Protein AF-A0A5B9PB50-F1 (afdb_monomer_lite)

Structure (mmCIF, N/CA/C/O backbone):
data_AF-A0A5B9PB50-F1
#
_entry.id   AF-A0A5B9PB50-F1
#
loop_
_atom_site.group_PDB
_atom_site.id
_atom_site.type_symbol
_atom_site.label_atom_id
_atom_site.label_alt_id
_atom_site.label_comp_id
_atom_site.label_asym_id
_atom_site.label_entity_id
_atom_site.label_seq_id
_atom_site.pdbx_PDB_ins_code
_atom_site.Cartn_x
_atom_site.Cartn_y
_atom_site.Cartn_z
_atom_site.occupancy
_atom_site.B_iso_or_equiv
_atom_site.auth_seq_id
_atom_site.auth_comp_id
_atom_site.auth_asym_id
_atom_site.auth_atom_id
_atom_site.pdbx_PDB_model_num
ATOM 1 N N . MET A 1 1 ? 15.066 -76.679 12.490 1.00 44.69 1 MET A N 1
ATOM 2 C CA . MET A 1 1 ? 15.974 -75.557 12.162 1.00 44.69 1 MET A CA 1
ATOM 3 C C . MET A 1 1 ? 16.278 -75.560 10.673 1.00 44.69 1 MET A C 1
ATOM 5 O O . MET A 1 1 ? 17.086 -76.361 10.230 1.00 44.69 1 MET A O 1
ATOM 9 N N . ARG A 1 2 ? 15.609 -74.691 9.913 1.00 31.78 2 ARG A N 1
ATOM 10 C CA . ARG A 1 2 ? 16.008 -74.213 8.581 1.00 31.78 2 ARG A CA 1
ATOM 11 C C . ARG A 1 2 ? 15.354 -72.839 8.427 1.00 31.78 2 ARG A C 1
ATOM 13 O O . ARG A 1 2 ? 14.133 -72.756 8.386 1.00 31.78 2 ARG A O 1
ATOM 20 N N . PHE A 1 3 ? 16.165 -71.786 8.472 1.00 32.25 3 PHE A N 1
ATOM 21 C CA . PHE A 1 3 ? 15.738 -70.413 8.211 1.00 32.25 3 PHE A CA 1
ATOM 22 C C . PHE A 1 3 ? 15.567 -70.242 6.698 1.00 32.25 3 PHE A C 1
ATOM 24 O O . PHE A 1 3 ? 16.488 -70.549 5.944 1.00 32.25 3 PHE A O 1
ATOM 31 N N . VAL A 1 4 ? 14.399 -69.767 6.265 1.00 35.16 4 VAL A N 1
ATOM 32 C CA . VAL A 1 4 ? 14.165 -69.290 4.897 1.00 35.16 4 VAL A CA 1
ATOM 33 C C . VAL A 1 4 ? 14.145 -67.767 4.965 1.00 35.16 4 VAL A C 1
ATOM 35 O O . VAL A 1 4 ? 13.286 -67.179 5.615 1.00 35.16 4 VAL A O 1
ATOM 38 N N . LEU A 1 5 ? 15.149 -67.153 4.344 1.00 30.14 5 LEU A N 1
ATOM 39 C CA . LEU A 1 5 ? 15.312 -65.712 4.205 1.00 30.14 5 LEU A CA 1
ATOM 40 C C . LEU A 1 5 ? 14.451 -65.252 3.017 1.00 30.14 5 LEU A C 1
ATOM 42 O O . LEU A 1 5 ? 14.721 -65.638 1.881 1.00 30.14 5 LEU A O 1
ATOM 46 N N . VAL A 1 6 ? 13.406 -64.462 3.268 1.00 35.28 6 VAL A N 1
ATOM 47 C CA . VAL A 1 6 ? 12.610 -63.817 2.212 1.00 35.28 6 VAL A CA 1
ATOM 48 C C . VAL A 1 6 ? 13.210 -62.437 1.957 1.00 35.28 6 VAL A C 1
ATOM 50 O O . VAL A 1 6 ? 13.094 -61.542 2.789 1.00 35.28 6 VAL A O 1
ATOM 53 N N . ILE A 1 7 ? 13.882 -62.279 0.817 1.00 36.09 7 ILE A N 1
ATOM 54 C CA . ILE A 1 7 ? 14.361 -60.987 0.313 1.00 36.09 7 ILE A CA 1
ATOM 55 C C . ILE A 1 7 ? 13.221 -60.375 -0.509 1.00 36.09 7 ILE A C 1
ATOM 57 O O . ILE A 1 7 ? 12.896 -60.867 -1.588 1.00 36.09 7 ILE A O 1
ATOM 61 N N . GLY A 1 8 ? 12.589 -59.326 0.018 1.00 33.62 8 GLY A N 1
ATOM 62 C CA . GLY A 1 8 ? 11.606 -58.523 -0.708 1.00 33.62 8 GLY A CA 1
ATOM 63 C C . GLY A 1 8 ? 12.302 -57.535 -1.643 1.00 33.62 8 GLY A C 1
ATOM 64 O O . GLY A 1 8 ? 13.003 -56.637 -1.187 1.00 33.62 8 GLY A O 1
ATOM 65 N N . PHE A 1 9 ? 12.106 -57.705 -2.950 1.00 32.97 9 PHE A N 1
ATOM 66 C CA . PHE A 1 9 ? 12.516 -56.752 -3.981 1.00 32.97 9 PHE A CA 1
ATOM 67 C C . PHE A 1 9 ? 11.505 -55.594 -4.007 1.00 32.97 9 PHE A C 1
ATOM 69 O O . PHE A 1 9 ? 10.366 -55.769 -4.437 1.00 32.97 9 PHE A O 1
ATOM 76 N N . PHE A 1 10 ? 11.898 -54.415 -3.519 1.00 32.69 10 PHE A N 1
ATOM 77 C CA . PHE A 1 10 ? 11.108 -53.188 -3.645 1.00 32.69 10 PHE A CA 1
ATOM 78 C C . PHE A 1 10 ? 11.452 -52.531 -4.991 1.00 32.69 10 PHE A C 1
ATOM 80 O O . PHE A 1 10 ? 12.472 -51.857 -5.126 1.00 32.69 10 PHE A O 1
ATOM 87 N N . CYS A 1 11 ? 10.629 -52.762 -6.017 1.00 29.56 11 CYS A N 1
ATOM 88 C CA . CYS A 1 11 ? 10.690 -52.004 -7.268 1.00 29.56 11 CYS A CA 1
ATOM 89 C C . CYS A 1 11 ? 10.128 -50.597 -7.029 1.00 29.56 11 CYS A C 1
ATOM 91 O O . CYS A 1 11 ? 8.916 -50.395 -7.041 1.00 29.56 11 CYS A O 1
ATOM 93 N N . VAL A 1 12 ? 11.013 -49.623 -6.818 1.00 34.09 12 VAL A N 1
ATOM 94 C CA . VAL A 1 12 ? 10.662 -48.200 -6.870 1.00 34.09 12 VAL A CA 1
ATOM 95 C C . VAL A 1 12 ? 10.509 -47.812 -8.342 1.00 34.09 12 VAL A C 1
ATOM 97 O O . VAL A 1 12 ? 11.494 -47.652 -9.060 1.00 34.09 12 VAL A O 1
ATOM 100 N N . LEU A 1 13 ? 9.264 -47.696 -8.803 1.00 33.25 13 LEU A N 1
ATOM 101 C CA . LEU A 1 13 ? 8.933 -47.030 -10.061 1.00 33.25 13 LEU A CA 1
ATOM 102 C C . LEU A 1 13 ? 9.158 -45.523 -9.871 1.00 33.25 13 LEU A C 1
ATOM 104 O O . LEU A 1 13 ? 8.323 -44.827 -9.299 1.00 33.25 13 LEU A O 1
ATOM 108 N N . LEU A 1 14 ? 10.313 -45.030 -10.318 1.00 33.44 14 LEU A N 1
ATOM 109 C CA . LEU A 1 14 ? 10.573 -43.603 -10.492 1.00 33.44 14 LEU A CA 1
ATOM 110 C C . LEU A 1 14 ? 9.826 -43.124 -11.742 1.00 33.44 14 LEU A C 1
ATOM 112 O O . LEU A 1 14 ? 10.321 -43.242 -12.861 1.00 33.44 14 LEU A O 1
ATOM 116 N N . SER A 1 15 ? 8.623 -42.591 -11.551 1.00 30.89 15 SER A N 1
ATOM 117 C CA . SER A 1 15 ? 7.961 -41.758 -12.555 1.00 30.89 15 SER A CA 1
ATOM 118 C C . SER A 1 15 ? 8.727 -40.433 -12.653 1.00 30.89 15 SER A C 1
ATOM 120 O O . SER A 1 15 ? 8.884 -39.773 -11.622 1.00 30.89 15 SER A O 1
ATOM 122 N N . PRO A 1 16 ? 9.206 -39.992 -13.830 1.00 32.84 16 PRO A N 1
ATOM 123 C CA . PRO A 1 16 ? 9.723 -38.640 -13.953 1.00 32.84 16 PRO A CA 1
ATOM 124 C C . PRO A 1 16 ? 8.548 -37.679 -13.749 1.00 32.84 16 PRO A C 1
ATOM 126 O O . PRO A 1 16 ? 7.606 -37.660 -14.543 1.00 32.84 16 PRO A O 1
ATOM 129 N N . LEU A 1 17 ? 8.582 -36.895 -12.666 1.00 33.78 17 LEU A N 1
ATOM 130 C CA . LEU A 1 17 ? 7.760 -35.695 -12.558 1.00 33.78 17 LEU A CA 1
ATOM 131 C C . LEU A 1 17 ? 8.190 -34.769 -13.700 1.00 33.78 17 LEU A C 1
ATOM 133 O O . LEU A 1 17 ? 9.186 -34.054 -13.599 1.00 33.78 17 LEU A O 1
ATOM 137 N N . CYS A 1 18 ? 7.443 -34.795 -14.799 1.00 30.02 18 CYS A N 1
ATOM 138 C CA . CYS A 1 18 ? 7.477 -33.724 -15.773 1.00 30.02 18 CYS A CA 1
ATOM 139 C C . CYS A 1 18 ? 6.890 -32.502 -15.059 1.00 30.02 18 CYS A C 1
ATOM 141 O O . CYS A 1 18 ? 5.673 -32.393 -14.908 1.00 30.02 18 CYS A O 1
ATOM 143 N N . LYS A 1 19 ? 7.749 -31.622 -14.530 1.00 28.30 19 LYS A N 1
ATOM 144 C CA . LYS A 1 19 ? 7.319 -30.279 -14.135 1.00 28.30 19 LYS A CA 1
ATOM 145 C C . LYS A 1 19 ? 6.726 -29.650 -15.393 1.00 28.30 19 LYS A C 1
ATOM 147 O O . LYS A 1 19 ? 7.452 -29.430 -16.358 1.00 28.30 19 LYS A O 1
ATOM 152 N N . ALA A 1 20 ? 5.417 -29.418 -15.403 1.00 31.31 20 ALA A N 1
ATOM 153 C CA . ALA A 1 20 ? 4.824 -28.511 -16.370 1.00 31.31 20 ALA A CA 1
ATOM 154 C C . ALA A 1 20 ? 5.522 -27.162 -16.164 1.00 31.31 20 ALA A C 1
ATOM 156 O O . ALA A 1 20 ? 5.432 -26.575 -15.086 1.00 31.31 20 ALA A O 1
ATOM 157 N N . GLN A 1 21 ? 6.317 -26.746 -17.145 1.00 34.69 21 GLN A N 1
ATOM 158 C CA . GLN A 1 21 ? 6.979 -25.452 -17.132 1.00 34.69 21 GLN A CA 1
ATOM 159 C C . GLN A 1 21 ? 5.858 -24.413 -17.207 1.00 34.69 21 GLN A C 1
ATOM 161 O O . GLN A 1 21 ? 5.091 -24.397 -18.169 1.00 34.69 21 GLN A O 1
ATOM 166 N N . SER A 1 22 ? 5.683 -23.636 -16.139 1.00 41.25 22 SER A N 1
ATOM 167 C CA . SER A 1 22 ? 4.735 -22.526 -16.118 1.00 41.25 22 SER A CA 1
ATOM 168 C C . SER A 1 22 ? 5.063 -21.593 -17.279 1.00 41.25 22 SER A C 1
ATOM 170 O O . SER A 1 22 ? 6.224 -21.223 -17.453 1.00 41.25 22 SER A O 1
ATOM 172 N N . THR A 1 23 ? 4.065 -21.236 -18.083 1.00 51.22 23 THR A N 1
ATOM 173 C CA . THR A 1 23 ? 4.230 -20.237 -19.143 1.00 51.22 23 THR A CA 1
ATOM 174 C C . THR A 1 23 ? 4.738 -18.931 -18.517 1.00 51.22 23 THR A C 1
ATOM 176 O O . THR A 1 23 ? 4.162 -18.518 -17.507 1.00 51.22 23 THR A O 1
ATOM 179 N N . PRO A 1 24 ? 5.793 -18.293 -19.059 1.00 62.22 24 PRO A N 1
ATOM 180 C CA . PRO A 1 24 ? 6.250 -16.997 -18.565 1.00 62.22 24 PRO A CA 1
ATOM 181 C C . PRO A 1 24 ? 5.101 -15.979 -18.565 1.00 62.22 24 PRO A C 1
ATOM 183 O O . PRO A 1 24 ? 4.341 -15.904 -19.534 1.00 62.22 24 PRO A O 1
ATOM 186 N N . GLY A 1 25 ? 4.952 -15.219 -17.477 1.00 78.44 25 GLY A N 1
ATOM 187 C CA . GLY A 1 25 ? 4.064 -14.053 -17.454 1.00 78.44 25 GLY A CA 1
ATOM 188 C C . GLY A 1 25 ? 4.619 -12.975 -18.383 1.00 78.44 25 GLY A C 1
ATOM 189 O O . GLY A 1 25 ? 5.824 -12.744 -18.369 1.00 78.44 25 GLY A O 1
ATOM 190 N N . VAL A 1 26 ? 3.773 -12.360 -19.212 1.00 90.38 26 VAL A N 1
ATOM 191 C CA . VAL A 1 26 ? 4.214 -11.422 -20.257 1.00 90.38 26 VAL A CA 1
ATOM 192 C C . VAL A 1 26 ? 4.429 -10.009 -19.721 1.00 90.38 26 VAL A C 1
ATOM 194 O O . VAL A 1 26 ? 3.658 -9.513 -18.904 1.00 90.38 26 VAL A O 1
ATOM 197 N N . VAL A 1 27 ? 5.468 -9.349 -20.226 1.00 91.50 27 VAL A N 1
ATOM 198 C CA . VAL A 1 27 ? 5.869 -7.979 -19.893 1.00 91.50 27 VAL A CA 1
ATOM 199 C C . VAL A 1 27 ? 5.743 -7.140 -21.164 1.00 91.50 27 VAL A C 1
ATOM 201 O O . VAL A 1 27 ? 6.717 -6.894 -21.876 1.00 91.50 27 VAL A O 1
ATOM 204 N N . GLU A 1 28 ? 4.508 -6.748 -21.493 1.00 92.56 28 GLU A N 1
ATOM 205 C CA . GLU A 1 28 ? 4.185 -6.129 -22.790 1.00 92.56 28 GLU A CA 1
ATOM 206 C C . GLU A 1 28 ? 4.896 -4.791 -23.024 1.00 92.56 28 GLU A C 1
ATOM 208 O O . GLU A 1 28 ? 5.336 -4.523 -24.141 1.00 92.56 28 GLU A O 1
ATOM 213 N N . ARG A 1 29 ? 5.048 -3.979 -21.968 1.00 94.19 29 ARG A N 1
ATOM 214 C CA . ARG A 1 29 ? 5.724 -2.670 -22.023 1.00 94.19 29 ARG A CA 1
ATOM 215 C C . ARG A 1 29 ? 7.239 -2.741 -21.826 1.00 94.19 29 ARG A C 1
ATOM 217 O O . ARG A 1 29 ? 7.914 -1.718 -21.907 1.00 94.19 29 ARG A O 1
ATOM 224 N N . GLY A 1 30 ? 7.784 -3.919 -21.531 1.00 96.00 30 GLY A N 1
ATOM 225 C CA . GLY A 1 30 ? 9.212 -4.094 -21.281 1.00 96.00 30 GLY A CA 1
ATOM 226 C C . GLY A 1 30 ? 10.009 -4.172 -22.579 1.00 96.00 30 GLY A C 1
ATOM 227 O O . GLY A 1 30 ? 9.668 -4.943 -23.479 1.00 96.00 30 GLY A O 1
ATOM 228 N N . HIS A 1 31 ? 11.104 -3.415 -22.653 1.00 98.06 31 HIS A N 1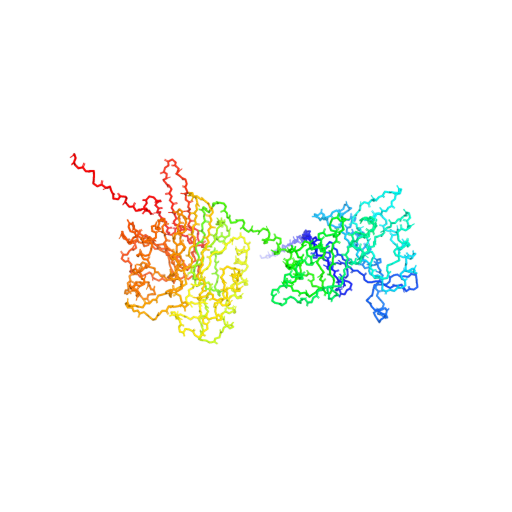
ATOM 229 C CA . HIS A 1 31 ? 12.084 -3.498 -23.729 1.00 98.06 31 HIS A CA 1
ATOM 230 C C . HIS A 1 31 ? 13.451 -3.930 -23.186 1.00 98.06 31 HIS A C 1
ATOM 232 O O . HIS A 1 31 ? 14.098 -3.170 -22.462 1.00 98.06 31 HIS A O 1
ATOM 238 N N . ALA A 1 32 ? 13.871 -5.145 -23.548 1.00 97.50 32 ALA A N 1
ATOM 239 C CA . ALA A 1 32 ? 15.156 -5.728 -23.182 1.00 97.50 32 ALA A CA 1
ATOM 240 C C . ALA A 1 32 ? 16.257 -5.098 -24.042 1.00 97.50 32 ALA A C 1
ATOM 242 O O . ALA A 1 32 ? 16.423 -5.438 -25.217 1.00 97.50 32 ALA A O 1
ATOM 243 N N . HIS A 1 33 ? 16.950 -4.124 -23.464 1.00 94.88 33 HIS A N 1
ATOM 244 C CA . HIS A 1 33 ? 18.023 -3.379 -24.104 1.00 94.88 33 HIS A CA 1
ATOM 245 C C . HIS A 1 33 ? 19.338 -4.144 -23.986 1.00 94.88 33 HIS A C 1
ATOM 247 O O . HIS A 1 33 ? 19.587 -4.794 -22.976 1.00 94.88 33 HIS A O 1
ATOM 253 N N . ASN A 1 34 ? 20.170 -4.071 -25.029 1.00 91.38 34 ASN A N 1
ATOM 254 C CA . ASN A 1 34 ? 21.427 -4.816 -25.110 1.00 91.38 34 ASN A CA 1
ATOM 255 C C . ASN A 1 34 ? 21.296 -6.298 -24.715 1.00 91.38 34 ASN A C 1
ATOM 257 O O . ASN A 1 34 ? 22.183 -6.834 -24.050 1.00 91.38 34 ASN A O 1
ATOM 261 N N . ASP A 1 35 ? 20.208 -6.966 -25.107 1.00 94.50 35 ASP A N 1
ATOM 262 C CA . ASP A 1 35 ? 19.869 -8.300 -24.591 1.00 94.50 35 ASP A CA 1
ATOM 263 C C . ASP A 1 35 ? 20.992 -9.332 -24.814 1.00 94.50 35 ASP A C 1
ATOM 265 O O . ASP A 1 35 ? 21.211 -10.234 -24.009 1.00 94.50 35 ASP A O 1
ATOM 269 N N . TYR A 1 36 ? 21.792 -9.139 -25.862 1.00 90.31 36 TYR A N 1
ATOM 270 C CA . TYR A 1 36 ? 22.945 -9.971 -26.204 1.00 90.31 36 TYR A CA 1
ATOM 271 C C . TYR A 1 36 ? 24.082 -9.937 -25.169 1.00 90.31 36 TYR A C 1
ATOM 273 O O . TYR A 1 36 ? 25.028 -10.717 -25.280 1.00 90.31 36 TYR A O 1
ATOM 281 N N . ARG A 1 37 ? 24.017 -9.036 -24.181 1.00 88.56 37 ARG A N 1
ATOM 282 C CA . ARG A 1 37 ? 24.947 -8.969 -23.045 1.00 88.56 37 ARG A CA 1
ATOM 283 C C . ARG A 1 37 ? 24.519 -9.829 -21.858 1.00 88.56 37 ARG A C 1
ATOM 285 O O . ARG A 1 37 ? 25.293 -9.947 -20.909 1.00 88.56 37 ARG A O 1
ATOM 292 N N . HIS A 1 38 ? 23.319 -10.404 -21.887 1.00 89.12 38 HIS A N 1
ATOM 293 C CA . HIS A 1 38 ? 22.882 -11.376 -20.891 1.00 89.12 38 HIS A CA 1
ATOM 294 C C . HIS A 1 38 ? 23.523 -12.752 -21.126 1.00 89.12 38 HIS A C 1
ATOM 296 O O . HIS A 1 38 ? 23.996 -13.057 -22.222 1.00 89.12 38 HIS A O 1
ATOM 302 N N . ASP A 1 39 ? 23.537 -13.592 -20.086 1.00 89.56 39 ASP A N 1
ATOM 303 C CA . ASP A 1 39 ? 24.188 -14.910 -20.114 1.00 89.56 39 ASP A CA 1
ATOM 304 C C . ASP A 1 39 ? 23.582 -15.826 -21.186 1.00 89.56 39 ASP A C 1
ATOM 306 O O . ASP A 1 39 ? 24.284 -16.644 -21.791 1.00 89.56 39 ASP A O 1
ATOM 310 N N . ARG A 1 40 ? 22.270 -15.701 -21.420 1.00 94.38 40 ARG A N 1
ATOM 311 C CA . ARG A 1 40 ? 21.544 -16.430 -22.459 1.00 94.38 40 ARG A CA 1
ATOM 312 C C . ARG A 1 40 ? 20.811 -15.430 -23.364 1.00 94.38 40 ARG A C 1
ATOM 314 O O . ARG A 1 40 ? 19.638 -15.143 -23.102 1.00 94.38 40 ARG A O 1
ATOM 321 N N . PRO A 1 41 ? 21.459 -14.939 -24.443 1.00 94.94 41 PRO A N 1
ATOM 322 C CA . PRO A 1 41 ? 20.815 -14.080 -25.434 1.00 94.94 41 PRO A CA 1
ATOM 323 C C . PRO A 1 41 ? 19.479 -14.667 -25.888 1.00 94.94 41 PRO A C 1
ATOM 325 O O . PRO A 1 41 ? 19.360 -15.890 -26.034 1.00 94.94 41 PRO A O 1
ATOM 328 N N . PHE A 1 42 ? 18.485 -13.800 -26.065 1.00 97.19 42 PHE A N 1
ATOM 329 C CA . PHE A 1 42 ? 17.069 -14.099 -26.277 1.00 97.19 42 PHE A CA 1
ATOM 330 C C . PHE A 1 42 ? 16.364 -14.804 -25.106 1.00 97.19 42 PHE A C 1
ATOM 332 O O . PHE A 1 42 ? 15.268 -14.399 -24.716 1.00 97.19 42 PHE A O 1
ATOM 339 N N . TRP A 1 43 ? 16.951 -15.863 -24.546 1.00 97.31 43 TRP A N 1
ATOM 340 C CA . TRP A 1 43 ? 16.293 -16.707 -23.548 1.00 97.31 43 TRP A CA 1
ATOM 341 C C . TRP A 1 43 ? 16.063 -16.004 -22.218 1.00 97.31 43 TRP A C 1
ATOM 343 O O . TRP A 1 43 ? 15.041 -16.259 -21.588 1.00 97.31 43 TRP A O 1
ATOM 353 N N . ASP A 1 44 ? 16.969 -15.126 -21.789 1.00 96.00 44 ASP A N 1
ATOM 354 C CA . ASP A 1 44 ? 16.768 -14.374 -20.554 1.00 96.00 44 ASP A CA 1
ATOM 355 C C . ASP A 1 44 ? 15.589 -13.401 -20.703 1.00 96.00 44 ASP A C 1
ATOM 357 O O . ASP A 1 44 ? 14.652 -13.481 -19.910 1.00 96.00 44 ASP A O 1
ATOM 361 N N . ALA A 1 45 ? 15.530 -12.579 -21.757 1.00 96.62 45 ALA A N 1
ATOM 362 C CA . ALA A 1 45 ? 14.350 -11.752 -22.032 1.00 96.62 45 ALA A CA 1
ATOM 363 C C . ALA A 1 45 ? 13.063 -12.581 -22.203 1.00 96.62 45 ALA A C 1
ATOM 365 O O . ALA A 1 45 ? 12.015 -12.206 -21.668 1.00 96.62 45 ALA A O 1
ATOM 366 N N . TYR A 1 46 ? 13.141 -13.725 -22.891 1.00 96.56 46 TYR A N 1
ATOM 367 C CA . TYR A 1 46 ? 12.005 -14.624 -23.102 1.00 96.56 46 TYR A CA 1
ATOM 368 C C . TYR A 1 46 ? 11.465 -15.224 -21.795 1.00 96.56 46 TYR A C 1
ATOM 370 O O . TYR A 1 46 ? 10.262 -15.185 -21.539 1.00 96.56 46 TYR A O 1
ATOM 378 N N . ASP A 1 47 ? 12.342 -15.738 -20.932 1.00 94.94 47 ASP A N 1
ATOM 379 C CA . ASP A 1 47 ? 11.963 -16.327 -19.641 1.00 94.94 47 ASP A CA 1
ATOM 380 C C . ASP A 1 47 ? 11.388 -15.268 -18.679 1.00 94.94 47 ASP A C 1
ATOM 382 O O . ASP A 1 47 ? 10.570 -15.585 -17.809 1.00 94.94 47 ASP A O 1
ATOM 386 N N . HIS A 1 48 ? 11.765 -13.997 -18.861 1.00 94.38 48 HIS A N 1
ATOM 387 C CA . HIS A 1 48 ? 11.179 -12.857 -18.155 1.00 94.38 48 HIS A CA 1
ATOM 388 C C . HIS A 1 48 ? 9.904 -12.313 -18.820 1.00 94.38 48 HIS A C 1
ATOM 390 O O . HIS A 1 48 ? 9.248 -11.463 -18.226 1.00 94.38 48 HIS A O 1
ATOM 396 N N . GLY A 1 49 ? 9.523 -12.809 -20.002 1.00 95.62 49 GLY A N 1
ATOM 397 C CA . GLY A 1 49 ? 8.278 -12.465 -20.692 1.00 95.62 49 GLY A CA 1
ATOM 398 C C . GLY A 1 49 ? 8.315 -11.184 -21.527 1.00 95.62 49 GLY A C 1
ATOM 399 O O . GLY A 1 49 ? 7.258 -10.678 -21.910 1.00 95.62 49 GLY A O 1
ATOM 400 N N . PHE A 1 50 ? 9.495 -10.635 -21.817 1.00 97.12 50 PHE A N 1
ATOM 401 C CA . PHE A 1 50 ? 9.629 -9.379 -22.557 1.00 97.12 50 PHE A CA 1
ATOM 402 C C . PHE A 1 50 ? 9.089 -9.498 -23.988 1.00 97.12 50 PHE A C 1
ATOM 404 O O . PHE A 1 50 ? 9.376 -10.454 -24.712 1.00 97.12 50 PHE A O 1
ATOM 411 N N . CYS A 1 51 ? 8.305 -8.502 -24.404 1.00 96.50 51 CYS A N 1
ATOM 412 C CA . CYS A 1 51 ? 7.682 -8.444 -25.733 1.00 96.50 51 CYS A CA 1
ATOM 413 C C . CYS A 1 51 ? 8.399 -7.488 -26.702 1.00 96.50 51 CYS A C 1
ATOM 415 O O . CYS A 1 51 ? 7.952 -7.293 -27.835 1.00 96.50 51 CYS A O 1
ATOM 417 N N . SER A 1 52 ? 9.518 -6.899 -26.283 1.00 98.25 52 SER A N 1
ATOM 418 C CA . SER A 1 52 ? 10.427 -6.172 -27.160 1.00 98.25 52 SER A CA 1
ATOM 419 C C . SER A 1 52 ? 11.872 -6.453 -26.763 1.00 98.25 52 SER A C 1
ATOM 421 O O . SER A 1 52 ? 12.218 -6.343 -25.590 1.00 98.25 52 SER A O 1
ATOM 423 N N . ILE A 1 53 ? 12.708 -6.807 -27.739 1.00 98.44 53 ILE A N 1
ATOM 424 C CA . ILE A 1 53 ? 14.096 -7.237 -27.513 1.00 98.44 53 ILE A CA 1
ATOM 425 C C . ILE A 1 53 ? 15.013 -6.529 -28.514 1.00 98.44 53 ILE A C 1
ATOM 427 O O . ILE A 1 53 ? 14.675 -6.476 -29.698 1.00 98.44 53 ILE A O 1
ATOM 431 N N . GLU A 1 54 ? 16.138 -5.977 -28.054 1.00 98.31 54 GLU A N 1
ATOM 432 C CA . GLU A 1 54 ? 17.156 -5.333 -28.895 1.00 98.31 54 GLU A CA 1
ATOM 433 C C . GLU A 1 54 ? 18.396 -6.208 -29.101 1.00 98.31 54 GLU A C 1
ATOM 435 O O . GLU A 1 54 ? 18.930 -6.792 -28.158 1.00 98.31 54 GLU A O 1
ATOM 440 N N . VAL A 1 55 ? 18.890 -6.232 -30.341 1.00 97.88 55 VAL A N 1
ATOM 441 C CA . VAL A 1 55 ? 20.151 -6.869 -30.722 1.00 97.88 55 VAL A CA 1
ATOM 442 C C . VAL A 1 55 ? 21.005 -5.944 -31.587 1.00 97.88 55 VAL A C 1
ATOM 444 O O . VAL A 1 55 ? 20.536 -5.415 -32.596 1.00 97.88 55 VAL A O 1
ATOM 447 N N . ASP A 1 56 ? 22.279 -5.806 -31.221 1.00 96.88 56 ASP A N 1
ATOM 448 C CA . ASP A 1 56 ? 23.275 -5.068 -31.997 1.00 96.88 56 ASP A CA 1
ATOM 449 C C . ASP A 1 56 ? 23.944 -5.983 -33.020 1.00 96.88 56 ASP A C 1
ATOM 451 O O . ASP A 1 56 ? 24.394 -7.077 -32.670 1.00 96.88 56 ASP A O 1
ATOM 455 N N . ILE A 1 57 ? 24.048 -5.541 -34.276 1.00 96.62 57 ILE A N 1
ATOM 456 C CA . ILE A 1 57 ? 24.693 -6.330 -35.330 1.00 96.62 57 ILE A CA 1
ATOM 457 C C . ILE A 1 57 ? 25.788 -5.577 -36.083 1.00 96.62 57 ILE A C 1
ATOM 459 O O . ILE A 1 57 ? 25.680 -4.387 -36.390 1.00 96.62 57 ILE A O 1
ATOM 463 N N . TYR A 1 58 ? 26.803 -6.345 -36.475 1.00 93.50 58 TYR A N 1
ATOM 464 C CA . TYR A 1 58 ? 27.817 -5.979 -37.457 1.00 93.50 58 TYR A CA 1
ATOM 465 C C . TYR A 1 58 ? 27.822 -6.982 -38.603 1.00 93.50 58 TYR A C 1
ATOM 467 O O . TYR A 1 58 ? 27.626 -8.188 -38.418 1.00 93.50 58 TYR A O 1
ATOM 475 N N . ARG A 1 59 ? 28.155 -6.503 -39.800 1.00 92.25 59 ARG A N 1
ATOM 476 C CA . ARG A 1 59 ? 28.513 -7.391 -40.903 1.00 92.25 59 ARG A CA 1
ATOM 477 C C . ARG A 1 59 ? 29.972 -7.821 -40.779 1.00 92.25 59 ARG A C 1
ATOM 479 O O . ARG A 1 59 ? 30.870 -6.990 -40.691 1.00 92.25 59 ARG A O 1
ATOM 486 N N . SER A 1 60 ? 30.209 -9.126 -40.856 1.00 88.31 60 SER A N 1
ATOM 487 C CA . SER A 1 60 ? 31.543 -9.708 -40.999 1.00 88.31 60 SER A CA 1
ATOM 488 C C . SER A 1 60 ? 31.517 -10.747 -42.114 1.00 88.31 60 SER A C 1
ATOM 490 O O . SER A 1 60 ? 30.933 -11.823 -41.972 1.00 88.31 60 SER A O 1
ATOM 492 N N . ASN A 1 61 ? 32.129 -10.407 -43.253 1.00 86.62 61 ASN A N 1
ATOM 493 C CA . ASN A 1 61 ? 32.016 -11.159 -44.507 1.00 86.62 61 ASN A CA 1
ATOM 494 C C . ASN A 1 61 ? 30.537 -11.365 -44.906 1.00 86.62 61 ASN A C 1
ATOM 496 O O . ASN A 1 61 ? 29.808 -10.386 -45.099 1.00 86.62 61 ASN A O 1
ATOM 500 N N . ASP A 1 62 ? 30.101 -12.623 -44.992 1.00 89.94 62 ASP A N 1
ATOM 501 C CA . ASP A 1 62 ? 28.738 -13.038 -45.345 1.00 89.94 62 ASP A CA 1
ATOM 502 C C . ASP A 1 62 ? 27.907 -13.426 -44.108 1.00 89.94 62 ASP A C 1
ATOM 504 O O . ASP A 1 62 ? 26.939 -14.177 -44.204 1.00 89.94 62 ASP A O 1
ATOM 508 N N . LYS A 1 63 ? 28.300 -12.953 -42.917 1.00 93.19 63 LYS A N 1
ATOM 509 C CA . LYS A 1 63 ? 27.587 -13.197 -41.657 1.00 93.19 63 LYS A CA 1
ATOM 510 C C . LYS A 1 63 ? 27.189 -11.894 -40.973 1.00 93.19 63 LYS A C 1
ATOM 512 O O . LYS A 1 63 ? 27.902 -10.892 -41.051 1.00 93.19 63 LYS A O 1
ATOM 517 N N . LEU A 1 64 ? 26.069 -11.952 -40.258 1.00 96.06 64 LEU A N 1
ATOM 518 C CA . LEU A 1 64 ? 25.622 -10.919 -39.328 1.00 96.06 64 LEU A CA 1
ATOM 519 C C . LEU A 1 64 ? 25.954 -11.386 -37.918 1.00 96.06 64 LEU A C 1
ATOM 521 O O . LEU A 1 64 ? 25.340 -12.327 -37.416 1.00 96.06 64 LEU A O 1
ATOM 525 N N . LEU A 1 65 ? 26.980 -10.779 -37.333 1.00 95.62 65 LEU A N 1
ATOM 526 C CA . LEU A 1 65 ? 27.476 -11.110 -36.004 1.00 95.62 65 LEU A CA 1
ATOM 527 C C . LEU A 1 65 ? 26.849 -10.183 -34.971 1.00 95.62 65 LEU A C 1
ATOM 529 O O . LEU A 1 65 ? 26.695 -8.991 -35.237 1.00 95.62 65 LEU A O 1
ATOM 533 N N . VAL A 1 66 ? 26.523 -10.736 -33.806 1.00 94.38 66 VAL A N 1
ATOM 534 C CA . VAL A 1 66 ? 25.958 -9.981 -32.687 1.00 94.38 66 VAL A CA 1
ATOM 535 C C . VAL A 1 66 ? 27.085 -9.412 -31.832 1.00 94.38 66 VAL A C 1
ATOM 537 O O . VAL A 1 66 ? 27.850 -10.170 -31.242 1.00 94.38 66 VAL A O 1
ATOM 540 N N . ALA A 1 67 ? 27.220 -8.091 -31.793 1.00 86.06 67 ALA A N 1
ATOM 541 C CA . ALA A 1 67 ? 28.259 -7.409 -31.023 1.00 86.06 67 ALA A CA 1
ATOM 542 C C . ALA A 1 67 ? 27.918 -5.928 -30.853 1.00 86.06 67 ALA A C 1
ATOM 544 O O . ALA A 1 67 ? 27.346 -5.321 -31.757 1.00 86.06 67 ALA A O 1
ATOM 545 N N . HIS A 1 68 ? 28.345 -5.329 -29.744 1.00 80.81 68 HIS A N 1
ATOM 546 C CA . HIS A 1 68 ? 28.214 -3.893 -29.506 1.00 80.81 68 HIS A CA 1
ATOM 547 C C . HIS A 1 68 ? 29.293 -3.075 -30.223 1.00 80.81 68 HIS A C 1
ATOM 549 O O . HIS A 1 68 ? 29.025 -2.017 -30.802 1.00 80.81 68 HIS A O 1
ATOM 555 N N . ASP A 1 69 ? 30.531 -3.573 -30.202 1.00 78.75 69 ASP A N 1
ATOM 556 C CA . ASP A 1 69 ? 31.700 -2.901 -30.755 1.00 78.75 69 ASP A CA 1
ATOM 557 C C . ASP A 1 69 ? 32.639 -3.850 -31.515 1.00 78.75 69 ASP A C 1
ATOM 559 O O . ASP A 1 69 ? 32.507 -5.075 -31.510 1.00 78.75 69 ASP A O 1
ATOM 563 N N . VAL A 1 70 ? 33.619 -3.259 -32.201 1.00 78.94 70 VAL A N 1
ATOM 564 C CA . VAL A 1 70 ? 34.592 -3.997 -33.018 1.00 78.94 70 VAL A CA 1
ATOM 565 C C . VAL A 1 70 ? 35.494 -4.910 -32.173 1.00 78.94 70 VAL A C 1
ATOM 567 O O . VAL A 1 70 ? 36.010 -5.898 -32.695 1.00 78.94 70 VAL A O 1
ATOM 570 N N . ALA A 1 71 ? 35.698 -4.623 -30.883 1.00 78.19 71 ALA A N 1
ATOM 571 C CA . ALA A 1 71 ? 36.511 -5.469 -30.011 1.00 78.19 71 ALA A CA 1
ATOM 572 C C . ALA A 1 71 ? 35.770 -6.761 -29.634 1.00 78.19 71 ALA A C 1
ATOM 574 O O . ALA A 1 71 ? 36.391 -7.825 -29.579 1.00 78.19 71 ALA A O 1
ATOM 575 N N . GLU A 1 72 ? 34.451 -6.697 -29.445 1.00 78.81 72 GLU A N 1
ATOM 576 C CA . GLU A 1 72 ? 33.598 -7.873 -29.232 1.00 78.81 72 GLU A CA 1
ATOM 577 C C . GLU A 1 72 ? 33.606 -8.824 -30.451 1.00 78.81 72 GLU A C 1
ATOM 579 O O . GLU A 1 72 ? 33.585 -10.042 -30.277 1.00 78.81 72 GLU A O 1
ATOM 584 N N . LEU A 1 73 ? 33.790 -8.321 -31.682 1.00 78.00 73 LEU A N 1
ATOM 585 C CA . LEU A 1 73 ? 33.906 -9.165 -32.890 1.00 78.00 73 LEU A CA 1
ATOM 586 C C . LEU A 1 73 ? 35.096 -10.136 -32.863 1.00 78.00 73 LEU A C 1
ATOM 588 O O . LEU A 1 73 ? 35.056 -11.189 -33.505 1.00 78.00 73 LEU A O 1
ATOM 592 N N . LEU A 1 74 ? 36.154 -9.806 -32.120 1.00 75.38 74 LEU A N 1
ATOM 593 C CA . LEU A 1 74 ? 37.343 -10.652 -31.984 1.00 75.38 74 LEU A CA 1
ATOM 594 C C . LEU A 1 74 ? 37.127 -11.831 -31.025 1.00 75.38 74 LEU A C 1
ATOM 596 O O . LEU A 1 74 ? 37.973 -12.720 -30.957 1.00 75.38 74 LEU A O 1
ATOM 600 N N . GLN A 1 75 ? 36.001 -11.859 -30.308 1.00 77.00 75 GLN A N 1
ATOM 601 C CA . GLN A 1 75 ? 35.660 -12.899 -29.335 1.00 77.00 75 GLN A CA 1
ATOM 602 C C . GLN A 1 75 ? 34.841 -14.044 -29.952 1.00 77.00 75 GLN A C 1
ATOM 604 O O . GLN A 1 75 ? 34.330 -14.892 -29.229 1.00 77.00 75 GLN A O 1
ATOM 609 N N . HIS A 1 76 ? 34.750 -14.094 -31.288 1.00 71.31 76 HIS A N 1
ATOM 610 C CA . HIS A 1 76 ? 33.936 -15.057 -32.038 1.00 71.31 76 HIS A CA 1
ATOM 611 C C . HIS A 1 76 ? 32.462 -15.072 -31.595 1.00 71.31 76 HIS A C 1
ATOM 613 O O . HIS A 1 76 ? 31.954 -16.126 -31.204 1.00 71.31 76 HIS A O 1
ATOM 619 N N . PRO A 1 77 ? 31.770 -13.921 -31.655 1.00 83.50 77 PRO A N 1
ATOM 620 C CA . PRO A 1 77 ? 30.370 -13.849 -31.264 1.00 83.50 77 PRO A CA 1
ATOM 621 C C . PRO A 1 77 ? 29.483 -14.714 -32.166 1.00 83.50 77 PRO A C 1
ATOM 623 O O . PRO A 1 77 ? 29.822 -15.001 -33.321 1.00 83.50 77 PRO A O 1
ATOM 626 N N . GLY A 1 78 ? 28.324 -15.102 -31.635 1.00 91.38 78 GLY A N 1
ATOM 627 C CA . GLY A 1 78 ? 27.294 -15.805 -32.394 1.00 91.38 78 GLY A CA 1
ATOM 628 C C . GLY A 1 78 ? 26.686 -14.942 -33.502 1.00 91.38 78 GLY A C 1
ATOM 629 O O . GLY A 1 78 ? 26.824 -13.715 -33.538 1.00 91.38 78 GLY A O 1
ATOM 630 N N . THR A 1 79 ? 26.006 -15.601 -34.434 1.00 96.62 79 THR A N 1
ATOM 631 C CA . THR A 1 79 ? 25.251 -14.923 -35.494 1.00 96.62 79 THR A CA 1
ATOM 632 C C . THR A 1 79 ? 23.864 -14.484 -35.024 1.00 96.62 79 THR A C 1
ATOM 634 O O . THR A 1 79 ? 23.311 -15.033 -34.069 1.00 96.62 79 THR A O 1
ATOM 637 N N . LEU A 1 80 ? 23.263 -13.524 -35.736 1.00 98.00 80 LEU A N 1
ATOM 638 C CA . LEU A 1 80 ? 21.869 -13.114 -35.526 1.00 98.00 80 LEU A CA 1
ATOM 639 C C . LEU A 1 80 ? 20.902 -14.312 -35.604 1.00 98.00 80 LEU A C 1
ATOM 641 O O . LEU A 1 80 ? 19.950 -14.397 -34.826 1.00 98.00 80 LEU A O 1
ATOM 645 N N . GLN A 1 81 ? 21.149 -15.245 -36.529 1.00 98.25 81 GLN A N 1
ATOM 646 C CA . GLN A 1 81 ? 20.370 -16.475 -36.650 1.00 98.25 81 GLN A CA 1
ATOM 647 C C . GLN A 1 81 ? 20.460 -17.331 -35.386 1.00 98.25 81 GLN A C 1
ATOM 649 O O . GLN A 1 81 ? 19.435 -17.603 -34.767 1.00 98.25 81 GLN A O 1
ATOM 654 N N . GLU A 1 82 ? 21.682 -17.694 -34.990 1.00 97.56 82 GLU A N 1
ATOM 655 C CA . GLU A 1 82 ? 21.940 -18.619 -33.880 1.00 97.56 82 GLU A CA 1
ATOM 656 C C . GLU A 1 82 ? 21.403 -18.093 -32.545 1.00 97.56 82 GLU A C 1
ATOM 658 O O . GLU A 1 82 ? 20.877 -18.869 -31.748 1.00 97.56 82 GLU A O 1
ATOM 663 N N . LEU A 1 83 ? 21.542 -16.787 -32.292 1.00 97.62 83 LEU A N 1
ATOM 664 C CA . LEU A 1 83 ? 21.204 -16.196 -30.998 1.00 97.62 83 LEU A CA 1
ATOM 665 C C . LEU A 1 83 ? 19.752 -15.717 -30.894 1.00 97.62 83 LEU A C 1
ATOM 667 O O . LEU A 1 83 ? 19.225 -15.683 -29.789 1.00 97.62 83 LEU A O 1
ATOM 671 N N . TYR A 1 84 ? 19.095 -15.367 -32.008 1.00 98.44 84 TYR A N 1
ATOM 672 C CA . TYR A 1 84 ? 17.758 -14.756 -31.972 1.00 98.44 84 TYR A CA 1
ATOM 673 C C . TYR A 1 84 ? 16.750 -15.407 -32.915 1.00 98.44 84 TYR A C 1
ATOM 675 O O . TYR A 1 84 ? 15.678 -15.810 -32.468 1.00 98.44 84 TYR A O 1
ATOM 683 N N . LEU A 1 85 ? 17.042 -15.511 -34.217 1.00 98.69 85 LEU A N 1
ATOM 684 C CA . LEU A 1 85 ? 16.016 -15.921 -35.190 1.00 98.69 85 LEU A CA 1
ATOM 685 C C . LEU A 1 85 ? 15.665 -17.414 -35.095 1.00 98.69 85 LEU A C 1
ATOM 687 O O . LEU A 1 85 ? 14.487 -17.762 -35.207 1.00 98.69 85 LEU A O 1
ATOM 691 N N . ASP A 1 86 ? 16.648 -18.286 -34.857 1.00 98.56 86 ASP A N 1
ATOM 692 C CA . ASP A 1 86 ? 16.412 -19.718 -34.649 1.00 98.56 86 ASP A CA 1
ATOM 693 C C . ASP A 1 86 ? 15.640 -19.983 -33.341 1.00 98.56 86 ASP A C 1
ATOM 695 O O . ASP A 1 86 ? 14.591 -20.636 -33.411 1.00 98.56 86 ASP A O 1
ATOM 699 N N . PRO A 1 87 ? 16.044 -19.424 -32.176 1.00 98.44 87 PRO A N 1
ATOM 700 C CA . PRO A 1 87 ? 15.250 -19.506 -30.948 1.00 98.44 87 PRO A CA 1
ATOM 701 C C . PRO A 1 87 ? 13.823 -18.953 -31.079 1.00 98.44 87 PRO A C 1
ATOM 703 O O . PRO A 1 87 ? 12.868 -19.592 -30.630 1.00 98.44 87 PRO A O 1
ATOM 706 N N . LEU A 1 88 ? 13.645 -17.805 -31.745 1.00 98.50 88 LEU A N 1
ATOM 707 C CA . LEU A 1 88 ? 12.323 -17.221 -31.999 1.00 98.50 88 LEU A CA 1
ATOM 708 C C . LEU A 1 88 ? 11.437 -18.163 -32.812 1.00 98.50 88 LEU A C 1
ATOM 710 O O . LEU A 1 88 ? 10.294 -18.425 -32.437 1.00 98.50 88 LEU A O 1
ATOM 714 N N . ARG A 1 89 ? 11.961 -18.715 -33.909 1.00 98.50 89 ARG A N 1
ATOM 715 C CA . ARG A 1 89 ? 11.224 -19.680 -34.729 1.00 98.50 89 ARG A CA 1
ATOM 716 C C . ARG A 1 89 ? 10.844 -20.921 -33.927 1.00 98.50 89 ARG A C 1
ATOM 718 O O . ARG A 1 89 ? 9.732 -21.429 -34.090 1.00 98.50 89 ARG A O 1
ATOM 725 N N . GLU A 1 90 ? 11.739 -21.403 -33.067 1.00 97.81 90 GLU A N 1
ATOM 726 C CA . GLU A 1 90 ? 11.470 -22.546 -32.197 1.00 97.81 90 GLU A CA 1
ATOM 727 C C . GLU A 1 90 ? 10.273 -22.278 -31.274 1.00 97.81 90 GLU A C 1
ATOM 729 O O . GLU A 1 90 ? 9.345 -23.093 -31.224 1.00 97.81 90 GLU A O 1
ATOM 734 N N . VAL A 1 91 ? 10.247 -21.138 -30.572 1.00 97.38 91 VAL A N 1
ATOM 735 C CA . VAL A 1 91 ? 9.130 -20.813 -29.670 1.00 97.38 91 VAL A CA 1
ATOM 736 C C . VAL A 1 91 ? 7.839 -20.519 -30.435 1.00 97.38 91 VAL A C 1
ATOM 738 O O . VAL A 1 91 ? 6.783 -20.998 -30.027 1.00 97.38 91 VAL A O 1
ATOM 741 N N . VAL A 1 92 ? 7.911 -19.850 -31.593 1.00 97.94 92 VAL A N 1
ATOM 742 C CA . VAL A 1 92 ? 6.747 -19.592 -32.461 1.00 97.94 92 VAL A CA 1
ATOM 743 C C . VAL A 1 92 ? 6.106 -20.893 -32.935 1.00 97.94 92 VAL A C 1
ATOM 745 O O . VAL A 1 92 ? 4.882 -21.041 -32.876 1.00 97.94 92 VAL A O 1
ATOM 748 N N . GLY A 1 93 ? 6.921 -21.863 -33.357 1.00 96.56 93 GLY A N 1
ATOM 749 C CA . GLY A 1 93 ? 6.446 -23.185 -33.756 1.00 96.56 93 GLY A CA 1
ATOM 750 C C . GLY A 1 93 ? 5.790 -23.947 -32.602 1.00 96.56 93 GLY A C 1
ATOM 751 O O . GLY A 1 93 ? 4.725 -24.539 -32.782 1.00 96.56 93 GLY A O 1
ATOM 752 N N . LYS A 1 94 ? 6.380 -23.893 -31.399 1.00 95.88 94 LYS A N 1
ATOM 753 C CA . LYS A 1 94 ? 5.830 -24.541 -30.193 1.00 95.88 94 LYS A CA 1
ATOM 754 C C . LYS A 1 94 ? 4.508 -23.927 -29.732 1.00 95.88 94 LYS A C 1
ATOM 756 O O . LYS A 1 94 ? 3.640 -24.650 -29.251 1.00 95.88 94 LYS A O 1
ATOM 761 N N . ASN A 1 95 ? 4.346 -22.620 -29.906 1.00 94.75 95 ASN A N 1
ATOM 762 C CA . ASN A 1 95 ? 3.227 -21.848 -29.367 1.00 94.75 95 ASN A CA 1
ATOM 763 C C . ASN A 1 95 ? 2.164 -21.512 -30.431 1.00 94.75 95 ASN A C 1
ATOM 765 O O . ASN A 1 95 ? 1.389 -20.570 -30.271 1.00 94.75 95 ASN A O 1
ATOM 769 N N . GLY A 1 96 ? 2.103 -22.287 -31.521 1.00 92.69 96 GLY A N 1
ATOM 770 C CA . GLY A 1 96 ? 1.020 -22.209 -32.506 1.00 92.69 96 GLY A CA 1
ATOM 771 C C . GLY A 1 96 ? 1.001 -20.917 -33.328 1.00 92.69 96 GLY A C 1
ATOM 772 O O . GLY A 1 96 ? -0.076 -20.437 -33.675 1.00 92.69 96 GLY A O 1
ATOM 773 N N . GLY A 1 97 ? 2.171 -20.350 -33.636 1.00 95.19 97 GLY A N 1
ATOM 774 C CA . GLY A 1 97 ? 2.292 -19.123 -34.430 1.00 95.19 97 GLY A CA 1
ATOM 775 C C . GLY A 1 97 ? 2.389 -17.835 -33.607 1.00 95.19 97 GLY A C 1
ATOM 776 O O . GLY A 1 97 ? 2.245 -16.754 -34.167 1.00 95.19 97 GLY A O 1
ATOM 777 N N . ARG A 1 98 ? 2.640 -17.929 -32.296 1.00 95.88 98 ARG A N 1
ATOM 778 C CA . ARG A 1 98 ? 2.873 -16.789 -31.389 1.00 95.88 98 ARG A CA 1
ATOM 779 C C . ARG A 1 98 ? 4.171 -16.981 -30.622 1.00 95.88 98 ARG A C 1
ATOM 781 O O . ARG A 1 98 ? 4.550 -18.114 -30.388 1.00 95.88 98 ARG A O 1
ATOM 788 N N . VAL A 1 99 ? 4.830 -15.913 -30.172 1.00 96.62 99 VAL A N 1
ATOM 789 C CA . VAL A 1 99 ? 6.016 -16.071 -29.305 1.00 96.62 99 VAL A CA 1
ATOM 790 C C . VAL A 1 99 ? 5.621 -16.560 -27.915 1.00 96.62 99 VAL A C 1
ATOM 792 O O . VAL A 1 99 ? 6.215 -17.513 -27.425 1.00 96.62 99 VAL A O 1
ATOM 795 N N . TYR A 1 100 ? 4.569 -15.989 -27.326 1.00 94.94 100 TYR A N 1
ATOM 796 C CA . TYR A 1 100 ? 3.999 -16.434 -26.054 1.00 94.94 100 TYR A CA 1
ATOM 797 C C . TYR A 1 100 ? 2.554 -16.912 -26.262 1.00 94.94 100 TYR A C 1
ATOM 799 O O . TYR A 1 100 ? 1.791 -16.216 -26.937 1.00 94.94 100 TYR A O 1
ATOM 807 N N . PRO A 1 101 ? 2.119 -18.037 -25.659 1.00 89.62 101 PRO A N 1
ATOM 808 C CA . PRO A 1 101 ? 0.746 -18.533 -25.807 1.00 89.62 101 PRO A CA 1
ATOM 809 C C . PRO A 1 101 ? -0.323 -17.517 -25.376 1.00 89.62 101 PRO A C 1
ATOM 811 O O . PRO A 1 101 ? -1.324 -17.337 -26.067 1.00 89.62 101 PRO A O 1
ATOM 814 N N . ASN A 1 102 ? -0.069 -16.818 -24.264 1.00 84.75 102 ASN A N 1
ATOM 815 C CA . ASN A 1 102 ? -0.974 -15.836 -23.657 1.00 84.75 102 ASN A CA 1
ATOM 816 C C . ASN A 1 102 ? -0.496 -14.384 -23.844 1.00 84.75 102 ASN A C 1
ATOM 818 O O . ASN A 1 102 ? -0.933 -13.507 -23.108 1.00 84.75 102 ASN A O 1
ATOM 822 N N . GLY A 1 103 ? 0.437 -14.139 -24.770 1.00 87.44 103 GLY A N 1
ATOM 823 C CA . GLY A 1 103 ? 0.985 -12.804 -25.019 1.00 87.44 103 GLY A CA 1
ATOM 824 C C . GLY A 1 103 ? 0.356 -12.079 -26.205 1.00 87.44 103 GLY A C 1
ATOM 825 O O . GLY A 1 103 ? -0.590 -12.591 -26.822 1.00 87.44 103 GLY A O 1
ATOM 826 N N . PRO A 1 104 ? 0.909 -10.905 -26.560 1.00 91.94 104 PRO A N 1
ATOM 827 C CA . PRO A 1 104 ? 0.461 -10.154 -27.719 1.00 91.94 104 PRO A CA 1
ATOM 828 C C . PRO A 1 104 ? 0.649 -10.970 -29.001 1.00 91.94 104 PRO A C 1
ATOM 830 O O . PRO A 1 104 ? 1.533 -11.820 -29.118 1.00 91.94 104 PRO A O 1
ATOM 833 N N . GLU A 1 105 ? -0.188 -10.681 -29.996 1.00 94.62 105 GLU A N 1
ATOM 834 C CA . GLU A 1 105 ? -0.129 -11.329 -31.313 1.00 94.62 105 GLU A CA 1
ATOM 835 C C . GLU A 1 105 ? 1.230 -11.139 -32.007 1.00 94.62 105 GLU A C 1
ATOM 837 O O . GLU A 1 105 ? 1.670 -12.009 -32.755 1.00 94.62 105 GLU A O 1
ATOM 842 N N . THR A 1 106 ? 1.893 -10.014 -31.732 1.00 97.06 106 THR A N 1
ATOM 843 C CA . THR A 1 106 ? 3.175 -9.631 -32.322 1.00 97.06 106 THR A CA 1
ATOM 844 C C . THR A 1 106 ? 4.081 -9.039 -31.254 1.00 97.06 106 THR A C 1
ATOM 846 O O . THR A 1 106 ? 3.666 -8.121 -30.545 1.00 97.06 106 THR A O 1
ATOM 849 N N . ILE A 1 107 ? 5.322 -9.520 -31.189 1.00 97.88 107 ILE A N 1
ATOM 850 C CA . ILE A 1 107 ? 6.404 -8.903 -30.410 1.00 97.88 107 ILE A CA 1
ATOM 851 C C . ILE A 1 107 ? 7.370 -8.144 -31.329 1.00 97.88 107 ILE A C 1
ATOM 853 O O . ILE A 1 107 ? 7.374 -8.361 -32.543 1.00 97.88 107 ILE A O 1
ATOM 857 N N . THR A 1 108 ? 8.224 -7.297 -30.759 1.00 98.62 108 THR A N 1
ATOM 858 C CA . THR A 1 108 ? 9.222 -6.530 -31.517 1.00 98.62 108 THR A CA 1
ATOM 859 C C . THR A 1 108 ? 10.623 -7.114 -31.352 1.00 98.62 108 THR A C 1
ATOM 861 O O . THR A 1 108 ? 11.123 -7.225 -30.234 1.00 98.62 108 THR A O 1
ATOM 864 N N . LEU A 1 109 ? 11.292 -7.404 -32.469 1.00 98.75 109 LEU A N 1
ATOM 865 C CA . LEU A 1 109 ? 12.744 -7.584 -32.514 1.00 98.75 109 LEU A CA 1
ATOM 866 C C . LEU A 1 109 ? 13.366 -6.312 -33.103 1.00 98.75 109 LEU A C 1
ATOM 868 O O . LEU A 1 109 ? 13.211 -6.031 -34.294 1.00 98.75 109 LEU A O 1
ATOM 872 N N . LEU A 1 110 ? 14.037 -5.528 -32.262 1.00 98.75 110 LEU A N 1
ATOM 873 C CA . LEU A 1 110 ? 14.751 -4.322 -32.662 1.00 98.75 110 LEU A CA 1
ATOM 874 C C . LEU A 1 110 ? 16.189 -4.702 -33.036 1.00 98.75 110 LEU A C 1
ATOM 876 O O . LEU A 1 110 ? 16.949 -5.160 -32.191 1.00 98.75 110 LEU A O 1
ATOM 880 N N . ILE A 1 111 ? 16.560 -4.532 -34.301 1.00 98.69 111 ILE A N 1
ATOM 881 C CA . ILE A 1 111 ? 17.909 -4.828 -34.797 1.00 98.69 111 ILE A CA 1
ATOM 882 C C . ILE A 1 111 ? 18.642 -3.504 -34.994 1.00 98.69 111 ILE A C 1
ATOM 884 O O . ILE A 1 111 ? 18.303 -2.740 -35.900 1.00 98.69 111 ILE A O 1
ATOM 888 N N . ASP A 1 112 ? 19.637 -3.221 -34.161 1.00 97.81 112 ASP A N 1
ATOM 889 C CA . ASP A 1 112 ? 20.460 -2.018 -34.256 1.00 97.81 112 ASP A CA 1
ATOM 890 C C . ASP A 1 112 ? 21.692 -2.288 -35.130 1.00 97.81 112 ASP A C 1
ATOM 892 O O . ASP A 1 112 ? 22.585 -3.065 -34.787 1.00 97.81 112 ASP A O 1
ATOM 896 N N . ILE A 1 113 ? 21.720 -1.672 -36.314 1.00 97.69 113 ILE A N 1
ATOM 897 C CA . ILE A 1 113 ? 22.849 -1.806 -37.235 1.00 97.69 113 ILE A CA 1
ATOM 898 C C . ILE A 1 113 ? 23.930 -0.813 -36.823 1.00 97.69 113 ILE A C 1
ATOM 900 O O . ILE A 1 113 ? 23.736 0.397 -36.940 1.00 97.69 113 ILE A O 1
ATOM 904 N N . LYS A 1 114 ? 25.092 -1.295 -36.385 1.00 93.62 114 LYS A N 1
ATOM 905 C CA . LYS A 1 114 ? 26.129 -0.398 -35.857 1.00 93.62 114 LYS A CA 1
ATOM 906 C C . LYS A 1 114 ? 26.858 0.418 -36.918 1.00 93.62 114 LYS A C 1
ATOM 908 O O . LYS A 1 114 ? 27.317 1.522 -36.622 1.00 93.62 114 LYS A O 1
ATOM 913 N N . ASN A 1 115 ? 26.955 -0.092 -38.142 1.00 90.62 115 ASN A N 1
ATOM 914 C CA . ASN A 1 115 ? 27.621 0.576 -39.253 1.00 90.62 115 ASN A CA 1
ATOM 915 C C . ASN A 1 115 ? 27.185 0.030 -40.618 1.00 90.62 115 ASN A C 1
ATOM 917 O O . ASN A 1 115 ? 26.676 -1.085 -40.730 1.00 90.62 115 ASN A O 1
ATOM 921 N N . ASP A 1 116 ? 27.464 0.816 -41.657 1.00 92.81 116 ASP A N 1
ATOM 922 C CA . ASP A 1 116 ? 27.381 0.425 -43.064 1.00 92.81 116 ASP A CA 1
ATOM 923 C C . ASP A 1 116 ? 26.011 -0.163 -43.444 1.00 92.81 116 ASP A C 1
ATOM 925 O O . ASP A 1 116 ? 25.905 -1.152 -44.172 1.00 92.81 116 ASP A O 1
ATOM 929 N N . GLY A 1 117 ? 24.928 0.462 -42.971 1.00 95.06 117 GLY A N 1
ATOM 930 C CA . GLY A 1 117 ? 23.559 -0.046 -43.093 1.00 95.06 117 GLY A CA 1
ATOM 931 C C . GLY A 1 117 ? 23.142 -0.370 -44.523 1.00 95.06 117 GLY A C 1
ATOM 932 O O . GLY A 1 117 ? 22.473 -1.372 -44.780 1.00 95.06 117 GLY A O 1
ATOM 933 N N . ARG A 1 118 ? 23.611 0.431 -45.485 1.00 95.94 118 ARG A N 1
ATOM 934 C CA . ARG A 1 118 ? 23.414 0.188 -46.920 1.00 95.94 118 ARG A CA 1
ATOM 935 C C . ARG A 1 118 ? 23.997 -1.155 -47.378 1.00 95.94 118 ARG A C 1
ATOM 937 O O . ARG A 1 118 ? 23.368 -1.829 -48.190 1.00 95.94 118 ARG A O 1
ATOM 944 N N . ASP A 1 119 ? 25.159 -1.534 -46.856 1.00 94.31 119 ASP A N 1
ATOM 945 C CA . ASP A 1 119 ? 25.858 -2.775 -47.196 1.00 94.31 119 ASP A CA 1
ATOM 946 C C . ASP A 1 119 ? 25.372 -3.958 -46.347 1.00 94.31 119 ASP A C 1
ATOM 948 O O . ASP A 1 119 ? 25.442 -5.106 -46.789 1.00 94.31 119 ASP A O 1
ATOM 952 N N . VAL A 1 120 ? 24.850 -3.703 -45.144 1.00 96.69 120 VAL A N 1
ATOM 953 C CA . VAL A 1 120 ? 24.198 -4.708 -44.288 1.00 96.69 120 VAL A CA 1
ATOM 954 C C . VAL A 1 120 ? 22.843 -5.132 -44.864 1.00 96.69 120 VAL A C 1
ATOM 956 O O . VAL A 1 120 ? 22.493 -6.311 -44.801 1.00 96.69 120 VAL A O 1
ATOM 959 N N . PHE A 1 121 ? 22.094 -4.201 -45.466 1.00 96.94 121 PHE A N 1
ATOM 960 C CA . PHE A 1 121 ? 20.714 -4.422 -45.908 1.00 96.94 121 PHE A CA 1
ATOM 961 C C . PHE A 1 121 ? 20.503 -5.654 -46.805 1.00 96.94 121 PHE A C 1
ATOM 963 O O . PHE A 1 121 ? 19.617 -6.443 -46.475 1.00 96.94 121 PHE A O 1
ATOM 970 N N . PRO A 1 122 ? 21.276 -5.890 -47.888 1.00 96.44 122 PRO A N 1
ATOM 971 C CA . PRO A 1 122 ? 21.058 -7.059 -48.742 1.00 96.44 122 PRO A CA 1
ATOM 972 C C . PRO A 1 122 ? 21.212 -8.382 -47.983 1.00 96.44 122 PRO A C 1
ATOM 974 O O . PRO A 1 122 ? 20.378 -9.273 -48.126 1.00 96.44 122 PRO A O 1
ATOM 977 N N . LEU A 1 123 ? 22.237 -8.477 -47.129 1.00 97.31 123 LEU A N 1
ATOM 978 C CA . LEU A 1 123 ? 22.514 -9.671 -46.331 1.00 97.31 123 LEU A CA 1
ATOM 979 C C . LEU A 1 123 ? 21.451 -9.883 -45.244 1.00 97.31 123 LEU A C 1
ATOM 981 O O . LEU A 1 123 ? 21.004 -11.008 -45.020 1.00 97.31 123 LEU A O 1
ATOM 985 N N . LEU A 1 124 ? 21.006 -8.807 -44.588 1.00 97.94 124 LEU A N 1
ATOM 986 C CA . LEU A 1 124 ? 19.922 -8.870 -43.608 1.00 97.94 124 LEU A CA 1
ATOM 987 C C . LEU A 1 124 ? 18.597 -9.263 -44.260 1.00 97.94 124 LEU A C 1
ATOM 989 O O . LEU A 1 124 ? 17.894 -10.112 -43.724 1.00 97.94 124 LEU A O 1
ATOM 993 N N . LYS A 1 125 ? 18.276 -8.722 -45.439 1.00 97.25 125 LYS A N 1
ATOM 994 C CA . LYS A 1 125 ? 17.086 -9.116 -46.201 1.00 97.25 125 LYS A CA 1
ATOM 995 C C . LYS A 1 125 ? 17.114 -10.602 -46.555 1.00 97.25 125 LYS A C 1
ATOM 997 O O . LYS A 1 125 ? 16.128 -11.293 -46.313 1.00 97.25 125 LYS A O 1
ATOM 1002 N N . GLU A 1 126 ? 18.226 -11.098 -47.095 1.00 97.50 126 GLU A N 1
ATOM 1003 C CA . GLU A 1 126 ? 18.393 -12.520 -47.420 1.00 97.50 126 GLU A CA 1
ATOM 1004 C C . GLU A 1 126 ? 18.272 -13.406 -46.173 1.00 97.50 126 GLU A C 1
ATOM 1006 O O . GLU A 1 126 ? 17.618 -14.449 -46.206 1.00 97.50 126 GLU A O 1
ATOM 1011 N N . THR A 1 127 ? 18.843 -12.960 -45.053 1.00 98.25 127 THR A N 1
ATOM 1012 C CA . THR A 1 127 ? 18.735 -13.650 -43.765 1.00 98.25 127 THR A CA 1
ATOM 1013 C C . THR A 1 127 ? 17.281 -13.712 -43.296 1.00 98.25 127 THR A C 1
ATOM 1015 O O . THR A 1 127 ? 16.767 -14.800 -43.064 1.00 98.25 127 THR A O 1
ATOM 1018 N N . LEU A 1 128 ? 16.577 -12.578 -43.217 1.00 98.44 128 LEU A N 1
ATOM 1019 C CA . LEU A 1 128 ? 15.183 -12.527 -42.761 1.00 98.44 128 LEU A CA 1
ATOM 1020 C C . LEU A 1 128 ? 14.216 -13.246 -43.710 1.00 98.44 128 LEU A C 1
ATOM 1022 O O . LEU A 1 128 ? 13.214 -13.791 -43.250 1.00 98.44 128 LEU A O 1
ATOM 1026 N N . ALA A 1 129 ? 14.503 -13.298 -45.015 1.00 97.94 129 ALA A N 1
ATOM 1027 C CA . ALA A 1 129 ? 13.682 -14.028 -45.984 1.00 97.94 129 ALA A CA 1
ATOM 1028 C C . ALA A 1 129 ? 13.577 -15.518 -45.643 1.00 97.94 129 ALA A C 1
ATOM 1030 O O . ALA A 1 129 ? 12.525 -16.125 -45.852 1.00 97.94 129 ALA A O 1
ATOM 1031 N N . GLN A 1 130 ? 14.623 -16.082 -45.033 1.00 98.12 130 GLN A N 1
ATOM 1032 C CA . GLN A 1 130 ? 14.609 -17.456 -44.543 1.00 98.12 130 GLN A CA 1
ATOM 1033 C C . GLN A 1 130 ? 13.644 -17.660 -43.378 1.00 98.12 130 GLN A C 1
ATOM 1035 O O . GLN A 1 130 ? 13.322 -18.811 -43.120 1.00 98.12 130 GLN A O 1
ATOM 1040 N N . TYR A 1 131 ? 13.174 -16.590 -42.722 1.00 98.44 131 TYR A N 1
ATOM 1041 C CA . TYR A 1 131 ? 12.252 -16.577 -41.577 1.00 98.44 131 TYR A CA 1
ATOM 1042 C C . TYR A 1 131 ? 10.904 -15.912 -41.875 1.00 98.44 131 TYR A C 1
ATOM 1044 O O . TYR A 1 131 ? 10.127 -15.653 -40.956 1.00 98.44 131 TYR A O 1
ATOM 1052 N N . LYS A 1 132 ? 10.593 -15.652 -43.154 1.00 96.81 132 LYS A N 1
ATOM 1053 C CA . LYS A 1 132 ? 9.382 -14.928 -43.576 1.00 96.81 132 LYS A CA 1
ATOM 1054 C C . LYS A 1 132 ? 8.114 -15.465 -42.908 1.00 96.81 132 LYS A C 1
ATOM 1056 O O . LYS A 1 132 ? 7.258 -14.670 -42.547 1.00 96.81 132 LYS A O 1
ATOM 1061 N N . ASP A 1 133 ? 7.991 -16.774 -42.705 1.00 95.94 133 ASP A N 1
ATOM 1062 C CA . ASP A 1 133 ? 6.834 -17.439 -42.091 1.00 95.94 133 ASP A CA 1
ATOM 1063 C C . ASP A 1 133 ? 6.433 -16.898 -40.706 1.00 95.94 133 ASP A C 1
ATOM 1065 O O . ASP A 1 133 ? 5.241 -16.880 -40.407 1.00 95.94 133 ASP A O 1
ATOM 1069 N N . MET A 1 134 ? 7.376 -16.394 -39.901 1.00 97.94 134 MET A N 1
ATOM 1070 C CA . MET A 1 134 ? 7.086 -15.813 -38.579 1.00 97.94 134 MET A CA 1
ATOM 1071 C C . MET A 1 134 ? 7.090 -14.276 -38.541 1.00 97.94 134 MET A C 1
ATOM 1073 O O . MET A 1 134 ? 6.635 -13.689 -37.556 1.00 97.94 134 MET A O 1
ATOM 1077 N N . LEU A 1 135 ? 7.592 -13.618 -39.590 1.00 98.50 135 LEU A N 1
ATOM 1078 C CA . LEU A 1 135 ? 7.839 -12.174 -39.606 1.00 98.50 135 LEU A CA 1
ATOM 1079 C C . LEU A 1 135 ? 6.681 -11.380 -40.210 1.00 98.50 135 LEU A C 1
ATOM 1081 O O . LEU A 1 135 ? 6.136 -11.758 -41.248 1.00 98.50 135 LEU A O 1
ATOM 1085 N N . CYS A 1 136 ? 6.345 -10.241 -39.603 1.00 98.12 136 CYS A N 1
ATOM 1086 C CA . CYS A 1 136 ? 5.484 -9.257 -40.249 1.00 98.12 136 CYS A CA 1
ATOM 1087 C C . CYS A 1 136 ? 6.105 -8.820 -41.580 1.00 98.12 136 CYS A C 1
ATOM 1089 O O . CYS A 1 136 ? 7.306 -8.548 -41.648 1.00 98.12 136 CYS A O 1
ATOM 1091 N N . CYS A 1 137 ? 5.297 -8.725 -42.632 1.00 96.75 137 CYS A N 1
ATOM 1092 C CA . CYS A 1 137 ? 5.800 -8.431 -43.969 1.00 96.75 137 CYS A CA 1
ATOM 1093 C C . CYS A 1 137 ? 4.830 -7.603 -44.808 1.00 96.75 137 CYS A C 1
ATOM 1095 O O . CYS A 1 137 ? 3.644 -7.530 -44.509 1.00 96.75 137 CYS A O 1
ATOM 1097 N N . VAL A 1 138 ? 5.333 -6.997 -45.879 1.00 94.75 138 VAL A N 1
ATOM 1098 C CA . VAL A 1 138 ? 4.513 -6.529 -46.998 1.00 94.75 138 VAL A CA 1
ATOM 1099 C C . VAL A 1 138 ? 4.569 -7.596 -48.085 1.00 94.75 138 VAL A C 1
ATOM 1101 O O . VAL A 1 138 ? 5.646 -8.048 -48.468 1.00 94.75 138 VAL A O 1
ATOM 1104 N N . GLU A 1 139 ? 3.402 -8.040 -48.537 1.00 88.38 139 GLU A N 1
ATOM 1105 C CA . GLU A 1 139 ? 3.254 -9.021 -49.610 1.00 88.38 139 GLU A CA 1
ATOM 1106 C C . GLU A 1 139 ? 2.004 -8.673 -50.420 1.00 88.38 139 GLU A C 1
ATOM 1108 O O . GLU A 1 139 ? 0.932 -8.474 -49.849 1.00 88.38 139 GLU A O 1
ATOM 1113 N N . ASN A 1 140 ? 2.139 -8.588 -51.749 1.00 85.88 140 ASN A N 1
ATOM 1114 C CA . ASN A 1 140 ? 1.076 -8.132 -52.657 1.00 85.88 140 ASN A CA 1
ATOM 1115 C C . ASN A 1 140 ? 0.483 -6.769 -52.248 1.00 85.88 140 ASN A C 1
ATOM 1117 O O . ASN A 1 140 ? -0.736 -6.624 -52.157 1.00 85.88 140 ASN A O 1
ATOM 1121 N N . ASP A 1 141 ? 1.352 -5.801 -51.942 1.00 84.94 141 ASP A N 1
ATOM 1122 C CA . ASP A 1 141 ? 0.988 -4.444 -51.504 1.00 84.94 141 ASP A CA 1
ATOM 1123 C C . ASP A 1 141 ? 0.152 -4.379 -50.208 1.00 84.94 141 ASP A C 1
ATOM 1125 O O . ASP A 1 141 ? -0.429 -3.343 -49.884 1.00 84.94 141 ASP A O 1
ATOM 1129 N N . ALA A 1 142 ? 0.104 -5.468 -49.432 1.00 90.56 142 ALA A N 1
ATOM 1130 C CA . ALA A 1 142 ? -0.634 -5.545 -48.176 1.00 90.56 142 ALA A CA 1
ATOM 1131 C C . ALA A 1 142 ? 0.280 -5.921 -47.005 1.00 90.56 142 ALA A C 1
ATOM 1133 O O . ALA A 1 142 ? 1.075 -6.860 -47.090 1.00 90.56 142 ALA A O 1
ATOM 1134 N N . TYR A 1 143 ? 0.125 -5.219 -45.881 1.00 94.50 143 TYR A N 1
ATOM 1135 C CA . TYR A 1 143 ? 0.821 -5.546 -44.640 1.00 94.50 143 TYR A CA 1
ATOM 1136 C C . TYR A 1 143 ? 0.201 -6.781 -43.974 1.00 94.50 143 TYR A C 1
ATOM 1138 O O . TYR A 1 143 ? -1.002 -6.839 -43.726 1.00 94.50 143 TYR A O 1
ATOM 1146 N N . GLN A 1 144 ? 1.041 -7.765 -43.674 1.00 95.50 144 GLN A N 1
ATOM 1147 C CA . GLN A 1 144 ? 0.698 -9.009 -43.004 1.00 95.50 144 GLN A CA 1
ATOM 1148 C C . GLN A 1 144 ? 1.304 -8.990 -41.605 1.00 95.50 144 GLN A C 1
ATOM 1150 O O . GLN A 1 144 ? 2.526 -8.985 -41.445 1.00 95.50 144 GLN A O 1
ATOM 1155 N N . LYS A 1 145 ? 0.446 -9.008 -40.588 1.00 95.69 145 LYS A N 1
ATOM 1156 C CA . LYS A 1 145 ? 0.862 -9.117 -39.190 1.00 95.69 145 LYS A CA 1
ATOM 1157 C C . LYS A 1 145 ? 1.156 -10.583 -38.850 1.00 95.69 145 LYS A C 1
ATOM 1159 O O . LYS A 1 145 ? 0.375 -11.463 -39.207 1.00 95.69 145 LYS A O 1
ATOM 1164 N N . ARG A 1 146 ? 2.291 -10.850 -38.197 1.00 97.31 146 ARG A N 1
ATOM 1165 C CA . ARG A 1 146 ? 2.732 -12.185 -37.743 1.00 97.31 146 ARG A CA 1
ATOM 1166 C C . ARG A 1 146 ? 3.372 -12.092 -36.354 1.00 97.31 146 ARG A C 1
ATOM 1168 O O . ARG A 1 146 ? 3.322 -11.040 -35.720 1.00 97.31 146 ARG A O 1
ATOM 1175 N N . ALA A 1 147 ? 3.960 -13.187 -35.877 1.00 98.12 147 ALA A N 1
ATOM 1176 C CA . ALA A 1 147 ? 4.476 -13.311 -34.515 1.00 98.12 147 ALA A CA 1
ATOM 1177 C C . ALA A 1 147 ? 5.549 -12.270 -34.149 1.00 98.12 147 ALA A C 1
ATOM 1179 O O . ALA A 1 147 ? 5.630 -11.862 -32.990 1.00 98.12 147 ALA A O 1
ATOM 1180 N N . VAL A 1 148 ? 6.373 -11.845 -35.114 1.00 98.69 148 VAL A N 1
ATOM 1181 C CA . VAL A 1 148 ? 7.518 -10.957 -34.863 1.00 98.69 148 VAL A CA 1
ATOM 1182 C C . VAL A 1 148 ? 7.550 -9.802 -35.863 1.00 98.69 148 VAL A C 1
ATOM 1184 O O . VAL A 1 148 ? 7.615 -10.014 -37.072 1.00 98.69 148 VAL A O 1
ATOM 1187 N N . GLN A 1 149 ? 7.569 -8.567 -35.365 1.00 98.69 149 GLN A N 1
ATOM 1188 C CA . GLN A 1 149 ? 7.874 -7.376 -36.152 1.00 98.69 149 GLN A CA 1
ATOM 1189 C C . GLN A 1 149 ? 9.359 -7.037 -36.007 1.00 98.69 149 GLN A C 1
ATOM 1191 O O . GLN A 1 149 ? 9.824 -6.715 -34.914 1.00 98.69 149 GLN A O 1
ATOM 1196 N N . VAL A 1 150 ? 10.100 -7.072 -37.118 1.00 98.81 150 VAL A N 1
ATOM 1197 C CA . VAL A 1 150 ? 11.487 -6.592 -37.150 1.00 98.81 150 VAL A CA 1
ATOM 1198 C C . VAL A 1 150 ? 11.496 -5.085 -37.371 1.00 98.81 150 VAL A C 1
ATOM 1200 O O . VAL A 1 150 ? 10.903 -4.589 -38.335 1.00 98.81 150 VAL A O 1
ATOM 1203 N N . VAL A 1 151 ? 12.187 -4.355 -36.499 1.00 98.75 151 VAL A N 1
ATOM 1204 C CA . VAL A 1 151 ? 12.370 -2.902 -36.588 1.00 98.75 151 VAL A CA 1
ATOM 1205 C C . VAL A 1 151 ? 13.866 -2.601 -36.614 1.00 98.75 151 VAL A C 1
ATOM 1207 O O . VAL A 1 151 ? 14.603 -3.059 -35.751 1.00 98.75 151 VAL A O 1
ATOM 1210 N N . ILE A 1 152 ? 14.332 -1.851 -37.611 1.00 98.62 152 ILE A N 1
ATOM 1211 C CA . ILE A 1 152 ? 15.751 -1.523 -37.778 1.00 98.62 152 ILE A CA 1
ATOM 1212 C C . ILE A 1 152 ? 16.066 -0.203 -37.072 1.00 98.62 152 ILE A C 1
ATOM 1214 O O . ILE A 1 152 ? 15.455 0.818 -37.396 1.00 98.62 152 ILE A O 1
ATOM 1218 N N . SER A 1 153 ? 17.039 -0.235 -36.158 1.00 97.50 153 SER A N 1
ATOM 1219 C CA . SER A 1 153 ? 17.677 0.896 -35.466 1.00 97.50 153 SER A CA 1
ATOM 1220 C C . SER A 1 153 ? 19.126 1.102 -35.971 1.00 97.50 153 SER A C 1
ATOM 1222 O O . SER A 1 153 ? 19.555 0.450 -36.921 1.00 97.50 153 SER A O 1
ATOM 1224 N N . GLY A 1 154 ? 19.869 2.059 -35.407 1.00 94.81 154 GLY A N 1
ATOM 1225 C CA . GLY A 1 154 ? 21.265 2.333 -35.767 1.00 94.81 154 GLY A CA 1
ATOM 1226 C C . GLY A 1 154 ? 21.435 3.050 -37.114 1.00 94.81 154 GLY A C 1
ATOM 1227 O O . GLY A 1 154 ? 20.768 4.057 -37.383 1.00 94.81 154 GLY A O 1
ATOM 1228 N N . ASP A 1 155 ? 22.331 2.558 -37.961 1.00 95.88 155 ASP A N 1
ATOM 1229 C CA . ASP A 1 155 ? 22.523 3.003 -39.341 1.00 95.88 155 ASP A CA 1
ATOM 1230 C C . ASP A 1 155 ? 21.425 2.415 -40.245 1.00 95.88 155 ASP A C 1
ATOM 1232 O O . ASP A 1 155 ? 21.550 1.344 -40.836 1.00 95.88 155 ASP A O 1
ATOM 1236 N N . ARG A 1 156 ? 20.280 3.104 -40.283 1.00 94.88 156 ARG A N 1
ATOM 1237 C CA . ARG A 1 156 ? 19.047 2.658 -40.947 1.00 94.88 156 ARG A CA 1
ATOM 1238 C C . ARG A 1 156 ? 19.035 3.092 -42.419 1.00 94.88 156 ARG A C 1
ATOM 1240 O O . ARG A 1 156 ? 18.827 4.282 -42.678 1.00 94.88 156 ARG A O 1
ATOM 1247 N N . PRO A 1 157 ? 19.124 2.184 -43.409 1.00 95.31 157 PRO A N 1
ATOM 1248 C CA . PRO A 1 157 ? 18.990 2.538 -44.823 1.00 95.31 157 PRO A CA 1
ATOM 1249 C C . PRO A 1 157 ? 17.512 2.774 -45.193 1.00 95.31 157 PRO A C 1
ATOM 1251 O O . PRO A 1 157 ? 16.894 1.977 -45.901 1.00 95.31 157 PRO A O 1
ATOM 1254 N N . LYS A 1 158 ? 16.937 3.880 -44.691 1.00 95.44 158 LYS A N 1
ATOM 1255 C CA . LYS A 1 158 ? 15.492 4.180 -44.720 1.00 95.44 158 LYS A CA 1
ATOM 1256 C C . LYS A 1 158 ? 14.879 4.060 -46.122 1.00 95.44 158 LYS A C 1
ATOM 1258 O O . LYS A 1 158 ? 13.827 3.449 -46.275 1.00 95.44 158 LYS A O 1
ATOM 1263 N N . GLU A 1 159 ? 15.549 4.596 -47.143 1.00 95.69 159 GLU A N 1
ATOM 1264 C CA . GLU A 1 159 ? 15.071 4.550 -48.533 1.00 95.69 159 GLU A CA 1
ATOM 1265 C C . GLU A 1 159 ? 15.073 3.133 -49.120 1.00 95.69 159 GLU A C 1
ATOM 1267 O O . GLU A 1 159 ? 14.148 2.773 -49.841 1.00 95.69 159 GLU A O 1
ATOM 1272 N N . LEU A 1 160 ? 16.091 2.316 -48.818 1.00 97.00 160 LEU A N 1
ATOM 1273 C CA . LEU A 1 160 ? 16.152 0.937 -49.315 1.00 97.00 160 LEU A CA 1
ATOM 1274 C C . LEU A 1 160 ? 15.057 0.080 -48.687 1.00 97.00 160 LEU A C 1
ATOM 1276 O O . LEU A 1 160 ? 14.404 -0.678 -49.394 1.00 97.00 160 LEU A O 1
ATOM 1280 N N . ILE A 1 161 ? 14.834 0.243 -47.380 1.00 97.00 161 ILE A N 1
ATOM 1281 C CA . ILE A 1 161 ? 13.766 -0.455 -46.663 1.00 97.00 161 ILE A CA 1
ATOM 1282 C C . ILE A 1 161 ? 12.396 0.005 -47.174 1.00 97.00 161 ILE A C 1
ATOM 1284 O O . ILE A 1 161 ? 11.542 -0.829 -47.447 1.00 97.00 161 ILE A O 1
ATOM 1288 N N . GLY A 1 162 ? 12.180 1.316 -47.325 1.00 94.94 162 GLY A N 1
ATOM 1289 C CA . GLY A 1 162 ? 10.892 1.875 -47.746 1.00 94.94 162 GLY A CA 1
ATOM 1290 C C . GLY A 1 162 ? 10.495 1.537 -49.185 1.00 94.94 162 GLY A C 1
ATOM 1291 O O . GLY A 1 162 ? 9.308 1.397 -49.460 1.00 94.94 162 GLY A O 1
ATOM 1292 N N . ASN A 1 163 ? 11.469 1.368 -50.082 1.00 94.44 163 ASN A N 1
ATOM 1293 C CA . ASN A 1 163 ? 11.229 1.030 -51.489 1.00 94.44 163 ASN A CA 1
ATOM 1294 C C . ASN A 1 163 ? 11.196 -0.484 -51.765 1.00 94.44 163 ASN A C 1
ATOM 1296 O O . ASN A 1 163 ? 11.085 -0.884 -52.924 1.00 94.44 163 ASN A O 1
ATOM 1300 N N . ASP A 1 164 ? 11.334 -1.328 -50.740 1.00 94.06 164 ASP A N 1
ATOM 1301 C CA . ASP A 1 164 ? 11.300 -2.778 -50.903 1.00 94.06 164 ASP A CA 1
ATOM 1302 C C . ASP A 1 164 ? 9.850 -3.285 -51.039 1.00 94.06 164 ASP A C 1
ATOM 1304 O O . ASP A 1 164 ? 9.082 -3.163 -50.082 1.00 94.06 164 ASP A O 1
ATOM 1308 N N . PRO A 1 165 ? 9.444 -3.874 -52.181 1.00 90.69 165 PRO A N 1
ATOM 1309 C CA . PRO A 1 165 ? 8.091 -4.412 -52.338 1.00 90.69 165 PRO A CA 1
ATOM 1310 C C . PRO A 1 165 ? 7.844 -5.682 -51.504 1.00 90.69 165 PRO A C 1
ATOM 1312 O O . PRO A 1 165 ? 6.703 -5.961 -51.147 1.00 90.69 165 PRO A O 1
ATOM 1315 N N . ASP A 1 166 ? 8.903 -6.422 -51.150 1.00 91.62 166 ASP A N 1
ATOM 1316 C CA . ASP A 1 166 ? 8.851 -7.661 -50.358 1.00 91.62 166 ASP A CA 1
ATOM 1317 C C . ASP A 1 166 ? 9.382 -7.418 -48.935 1.00 91.62 166 ASP A C 1
ATOM 1319 O O . ASP A 1 166 ? 10.206 -8.169 -48.400 1.00 91.62 166 ASP A O 1
ATOM 1323 N N . ARG A 1 167 ? 8.965 -6.300 -48.338 1.00 96.12 167 ARG A N 1
ATOM 1324 C CA . ARG A 1 167 ? 9.534 -5.771 -47.096 1.00 96.12 167 ARG A CA 1
ATOM 1325 C C . ARG A 1 167 ? 9.285 -6.696 -45.903 1.00 96.12 167 ARG A C 1
ATOM 1327 O O . ARG A 1 167 ? 8.142 -6.979 -45.561 1.00 96.12 167 ARG A O 1
ATOM 1334 N N . LEU A 1 168 ? 10.359 -7.088 -45.213 1.00 97.75 168 LEU A N 1
ATOM 1335 C CA . LEU A 1 168 ? 10.335 -7.916 -43.988 1.00 97.75 168 LEU A CA 1
ATOM 1336 C C . LEU A 1 168 ? 10.709 -7.140 -42.716 1.00 97.75 168 LEU A C 1
ATOM 1338 O O . LEU A 1 168 ? 10.811 -7.716 -41.636 1.00 97.75 168 LEU A O 1
ATOM 1342 N N . MET A 1 169 ? 10.984 -5.843 -42.849 1.00 97.88 169 MET A N 1
ATOM 1343 C CA . MET A 1 169 ? 11.507 -5.012 -41.771 1.00 97.88 169 MET A CA 1
ATOM 1344 C C . MET A 1 169 ? 10.908 -3.604 -41.812 1.00 97.88 169 MET A C 1
ATOM 1346 O O . MET A 1 169 ? 10.520 -3.088 -42.863 1.00 97.88 169 MET A O 1
ATOM 1350 N N . SER A 1 170 ? 10.813 -2.985 -40.645 1.00 98.19 170 SER A N 1
ATOM 1351 C CA . SER A 1 170 ? 10.338 -1.612 -40.456 1.00 98.19 170 SER A CA 1
ATOM 1352 C C . SER A 1 170 ? 11.473 -0.735 -39.933 1.00 98.19 170 SER A C 1
ATOM 1354 O O . SER A 1 170 ? 12.578 -1.218 -39.700 1.00 98.19 170 SER A O 1
ATOM 1356 N N . ILE A 1 171 ? 11.225 0.556 -39.763 1.00 98.06 171 ILE A N 1
ATOM 1357 C CA . ILE A 1 171 ? 12.239 1.549 -39.410 1.00 98.06 171 ILE A CA 1
ATOM 1358 C C . ILE A 1 171 ? 11.902 2.148 -38.047 1.00 98.06 171 ILE A C 1
ATOM 1360 O O . ILE A 1 171 ? 10.770 2.548 -37.796 1.00 98.06 171 ILE A O 1
ATOM 1364 N N . ASP A 1 172 ? 12.908 2.255 -37.191 1.00 98.25 172 ASP A N 1
ATOM 1365 C CA . ASP A 1 172 ? 12.859 3.068 -35.982 1.00 98.25 172 ASP A CA 1
ATOM 1366 C C . ASP A 1 172 ? 13.091 4.559 -36.324 1.00 98.25 172 ASP A C 1
ATOM 1368 O O . ASP A 1 172 ? 14.112 4.942 -36.912 1.00 98.25 172 ASP A O 1
ATOM 1372 N N . GLY A 1 173 ? 12.111 5.409 -36.022 1.00 97.94 173 GLY A N 1
ATOM 1373 C CA . GLY A 1 173 ? 12.162 6.858 -36.223 1.00 97.94 173 GLY A CA 1
ATOM 1374 C C . GLY A 1 173 ? 12.807 7.598 -35.052 1.00 97.94 173 GLY A C 1
ATOM 1375 O O . GLY A 1 173 ? 13.021 7.040 -33.982 1.00 97.94 173 GLY A O 1
ATOM 1376 N N . ARG A 1 174 ? 13.138 8.874 -35.245 1.00 97.25 174 ARG A N 1
ATOM 1377 C CA . ARG A 1 174 ? 13.639 9.783 -34.194 1.00 97.25 174 ARG A CA 1
ATOM 1378 C C . ARG A 1 174 ? 12.574 10.813 -33.832 1.00 97.25 174 ARG A C 1
ATOM 1380 O O . ARG A 1 174 ? 11.603 10.961 -34.568 1.00 97.25 174 ARG A O 1
ATOM 1387 N N . MET A 1 175 ? 12.750 11.578 -32.751 1.00 96.56 175 MET A N 1
ATOM 1388 C CA . MET A 1 175 ? 11.788 12.644 -32.412 1.00 96.56 175 MET A CA 1
ATOM 1389 C C . MET A 1 175 ? 11.607 13.670 -33.544 1.00 96.56 175 MET A C 1
ATOM 1391 O O . MET A 1 175 ? 10.531 14.233 -33.704 1.00 96.56 175 MET A O 1
ATOM 1395 N N . SER A 1 176 ? 12.625 13.881 -34.382 1.00 95.69 176 SER A N 1
ATOM 1396 C CA . SER A 1 176 ? 12.514 14.719 -35.584 1.00 95.69 176 SER A CA 1
ATOM 1397 C C . SER A 1 176 ? 11.606 14.139 -36.677 1.00 95.69 176 SER A C 1
ATOM 1399 O O . SER A 1 176 ? 11.248 14.857 -37.601 1.00 95.69 176 SER A O 1
ATOM 1401 N N . ASP A 1 177 ? 11.265 12.850 -36.605 1.00 96.50 177 ASP A N 1
ATOM 1402 C CA . ASP A 1 177 ? 10.389 12.153 -37.551 1.00 96.50 177 ASP A CA 1
ATOM 1403 C C . ASP A 1 177 ? 8.912 12.151 -37.082 1.00 96.50 177 ASP A C 1
ATOM 1405 O O . ASP A 1 177 ? 8.080 11.500 -37.714 1.00 96.50 177 ASP A O 1
ATOM 1409 N N . LEU A 1 178 ? 8.553 12.855 -35.995 1.00 94.44 178 LEU A N 1
ATOM 1410 C CA . LEU A 1 178 ? 7.180 12.886 -35.449 1.00 94.44 178 LEU A CA 1
ATOM 1411 C C . LEU A 1 178 ? 6.123 13.293 -36.485 1.00 94.44 178 LEU A C 1
ATOM 1413 O O . LEU A 1 178 ? 5.060 12.684 -36.546 1.00 94.44 178 LEU A O 1
ATOM 1417 N N . GLU A 1 179 ? 6.456 14.261 -37.335 1.00 93.25 179 GLU A N 1
ATOM 1418 C CA . GLU A 1 179 ? 5.594 14.767 -38.413 1.00 93.25 179 GLU A CA 1
ATOM 1419 C C . GLU A 1 179 ? 5.839 14.048 -39.754 1.00 93.25 179 GLU A C 1
ATOM 1421 O O . GLU A 1 179 ? 5.475 14.539 -40.817 1.00 93.25 179 GLU A O 1
ATOM 1426 N N . SER A 1 180 ? 6.521 12.899 -39.746 1.00 94.31 180 SER A N 1
ATOM 1427 C CA . SER A 1 180 ? 6.794 12.152 -40.975 1.00 94.31 180 SER A CA 1
ATOM 1428 C C . SER A 1 180 ? 5.507 11.595 -41.591 1.00 94.31 180 SER A C 1
ATOM 1430 O O . SER A 1 180 ? 4.716 10.962 -40.899 1.00 94.31 180 SER A O 1
ATOM 1432 N N . GLU A 1 181 ? 5.376 11.707 -42.911 1.00 94.25 181 GLU A N 1
ATOM 1433 C CA . GLU A 1 181 ? 4.278 11.128 -43.707 1.00 94.25 181 GLU A CA 1
ATOM 1434 C C . GLU A 1 181 ? 4.426 9.612 -43.952 1.00 94.25 181 GLU A C 1
ATOM 1436 O O . GLU A 1 181 ? 3.615 9.000 -44.648 1.00 94.25 181 GLU A O 1
ATOM 1441 N N . LEU A 1 182 ? 5.486 8.977 -43.435 1.00 94.94 182 LEU A N 1
ATOM 1442 C CA . LEU A 1 182 ? 5.657 7.530 -43.566 1.00 94.94 182 LEU A CA 1
ATOM 1443 C C . LEU A 1 182 ? 4.576 6.788 -42.772 1.00 94.94 182 LEU A C 1
ATOM 1445 O O . LEU A 1 182 ? 4.250 7.152 -41.642 1.00 94.94 182 LEU A O 1
ATOM 1449 N N . SER A 1 183 ? 4.052 5.707 -43.346 1.00 95.00 183 SER A N 1
ATOM 1450 C CA . SER A 1 183 ? 3.005 4.916 -42.695 1.00 95.00 183 SER A CA 1
ATOM 1451 C C . SER A 1 183 ? 3.504 4.278 -41.383 1.00 95.00 183 SER A C 1
ATOM 1453 O O . SER A 1 183 ? 4.702 3.981 -41.263 1.00 95.00 183 SER A O 1
ATOM 1455 N N . PRO A 1 184 ? 2.626 4.033 -40.394 1.00 95.31 184 PRO A N 1
ATOM 1456 C CA . PRO A 1 184 ? 3.010 3.377 -39.142 1.00 95.31 184 PRO A CA 1
ATOM 1457 C C . PRO A 1 184 ? 3.475 1.924 -39.344 1.00 95.31 184 PRO A C 1
ATOM 1459 O O . PRO A 1 184 ? 4.225 1.395 -38.536 1.00 95.31 184 PRO A O 1
ATOM 1462 N N . GLU A 1 185 ? 3.134 1.264 -40.452 1.00 95.38 185 GLU A N 1
ATOM 1463 C CA . GLU A 1 185 ? 3.692 -0.048 -40.809 1.00 95.38 185 GLU A CA 1
ATOM 1464 C C . GLU A 1 185 ? 5.141 0.050 -41.308 1.00 95.38 185 GLU A C 1
ATOM 1466 O O . GLU A 1 185 ? 5.882 -0.937 -41.281 1.00 95.38 185 GLU A O 1
ATOM 1471 N N . LEU A 1 186 ? 5.557 1.203 -41.846 1.00 97.00 186 LEU A N 1
ATOM 1472 C CA . LEU A 1 186 ? 6.946 1.461 -42.235 1.00 97.00 186 LEU A CA 1
ATOM 1473 C C . LEU A 1 186 ? 7.765 2.032 -41.084 1.00 97.00 186 LEU A C 1
ATOM 1475 O O . LEU A 1 186 ? 8.908 1.617 -40.901 1.00 97.00 186 LEU A O 1
ATOM 1479 N N . MET A 1 187 ? 7.176 2.922 -40.292 1.00 98.06 187 MET A N 1
ATOM 1480 C CA . MET A 1 187 ? 7.794 3.527 -39.118 1.00 98.06 187 MET A CA 1
ATOM 1481 C C . MET A 1 187 ? 6.899 3.333 -37.884 1.00 98.06 187 MET A C 1
ATOM 1483 O O . MET A 1 187 ? 6.216 4.267 -37.471 1.00 98.06 187 MET A O 1
ATOM 1487 N N . PRO A 1 188 ? 6.876 2.122 -37.300 1.00 97.94 188 PRO A N 1
ATOM 1488 C CA . PRO A 1 188 ? 5.994 1.783 -36.179 1.00 97.94 188 PRO A CA 1
ATOM 1489 C C . PRO A 1 188 ? 6.448 2.367 -34.845 1.00 97.94 188 PRO A C 1
ATOM 1491 O O . PRO A 1 188 ? 5.670 2.381 -33.897 1.00 97.94 188 PRO A O 1
ATOM 1494 N N . LEU A 1 189 ? 7.706 2.795 -34.752 1.00 98.38 189 LEU A N 1
ATOM 1495 C CA . LEU A 1 189 ? 8.350 3.220 -33.518 1.00 98.38 189 LEU A CA 1
ATOM 1496 C C . LEU A 1 189 ? 8.994 4.587 -33.730 1.00 98.38 189 LEU A C 1
ATOM 1498 O O . LEU A 1 189 ? 9.712 4.779 -34.711 1.00 98.38 189 LEU A O 1
ATOM 1502 N N . ILE A 1 190 ? 8.771 5.509 -32.798 1.00 98.38 190 ILE A N 1
ATOM 1503 C CA . ILE A 1 190 ? 9.597 6.699 -32.623 1.00 98.38 190 ILE A CA 1
ATOM 1504 C C . ILE A 1 190 ? 10.416 6.507 -31.353 1.00 98.38 190 ILE A C 1
ATOM 1506 O O . ILE A 1 190 ? 9.861 6.415 -30.255 1.00 98.38 190 ILE A O 1
ATOM 1510 N N . SER A 1 191 ? 11.738 6.457 -31.497 1.00 98.06 191 SER A N 1
ATOM 1511 C CA . SER A 1 191 ? 12.640 6.358 -30.360 1.00 98.06 191 SER A CA 1
ATOM 1512 C C . SER A 1 191 ? 13.769 7.369 -30.385 1.00 98.06 191 SER A C 1
ATOM 1514 O O . SER A 1 191 ? 14.242 7.783 -31.442 1.00 98.06 191 SER A O 1
ATOM 1516 N N . ASP A 1 192 ? 14.214 7.801 -29.208 1.00 97.56 192 ASP A N 1
ATOM 1517 C CA . ASP A 1 192 ? 15.346 8.716 -29.102 1.00 97.56 192 ASP A CA 1
ATOM 1518 C C . ASP A 1 192 ? 16.045 8.623 -27.742 1.00 97.56 192 ASP A C 1
ATOM 1520 O O . ASP A 1 192 ? 15.548 8.018 -26.788 1.00 97.56 192 ASP A O 1
ATOM 1524 N N . ARG A 1 193 ? 17.221 9.242 -27.657 1.00 96.56 193 ARG A N 1
ATOM 1525 C CA . ARG A 1 193 ? 18.015 9.305 -26.436 1.00 96.56 193 ARG A CA 1
ATOM 1526 C C . ARG A 1 193 ? 17.352 10.234 -25.430 1.00 96.56 193 ARG A C 1
ATOM 1528 O O . ARG A 1 193 ? 17.247 11.435 -25.682 1.00 96.56 193 ARG A O 1
ATOM 1535 N N . TRP A 1 194 ? 17.039 9.726 -24.242 1.00 95.94 194 TRP A N 1
ATOM 1536 C CA . TRP A 1 194 ? 16.498 10.511 -23.128 1.00 95.94 194 TRP A CA 1
ATOM 1537 C C . TRP A 1 194 ? 17.297 11.795 -22.886 1.00 95.94 194 TRP A C 1
ATOM 1539 O O . TRP A 1 194 ? 16.758 12.899 -22.907 1.00 95.94 194 TRP A O 1
ATOM 1549 N N . SER A 1 195 ? 18.620 11.673 -22.743 1.00 93.19 195 SER A N 1
ATOM 1550 C CA . SER A 1 195 ? 19.492 12.802 -22.403 1.00 93.19 195 SER A CA 1
ATOM 1551 C C . SER A 1 195 ? 19.620 13.873 -23.492 1.00 93.19 195 SER A C 1
ATOM 1553 O O . SER A 1 195 ? 20.168 14.935 -23.207 1.00 93.19 195 SER A O 1
ATOM 1555 N N . SER A 1 196 ? 19.169 13.606 -24.723 1.00 95.38 196 SER A N 1
ATOM 1556 C CA . SER A 1 196 ? 19.105 14.621 -25.785 1.00 95.38 196 SER A CA 1
ATOM 1557 C C . SER A 1 196 ? 17.923 15.572 -25.597 1.00 95.38 196 SER A C 1
ATOM 1559 O O . SER A 1 196 ? 17.951 16.694 -26.098 1.00 95.38 196 SER A O 1
ATOM 1561 N N . HIS A 1 197 ? 16.897 15.140 -24.858 1.00 95.25 197 HIS A N 1
ATOM 1562 C CA . HIS A 1 197 ? 15.608 15.827 -24.771 1.00 95.25 197 HIS A CA 1
ATOM 1563 C C . HIS A 1 197 ? 15.216 16.229 -23.353 1.00 95.25 197 HIS A C 1
ATOM 1565 O O . HIS A 1 197 ? 14.493 17.217 -23.204 1.00 95.25 197 HIS A O 1
ATOM 1571 N N . PHE A 1 198 ? 15.721 15.514 -22.350 1.00 95.94 198 PHE A N 1
ATOM 1572 C CA . PHE A 1 198 ? 15.362 15.653 -20.942 1.00 95.94 198 PHE A CA 1
ATOM 1573 C C . PHE A 1 198 ? 16.613 15.801 -20.068 1.00 95.94 198 PHE A C 1
ATOM 1575 O O . PHE A 1 198 ? 17.636 15.122 -20.259 1.00 95.94 198 PHE A O 1
ATOM 1582 N N . LYS A 1 199 ? 16.547 16.704 -19.086 1.00 95.56 199 LYS A N 1
ATOM 1583 C CA . LYS A 1 199 ? 17.626 16.936 -18.117 1.00 95.56 199 LYS A CA 1
ATOM 1584 C C . LYS A 1 199 ? 17.371 16.207 -16.812 1.00 95.56 199 LYS A C 1
ATOM 1586 O O . LYS A 1 199 ? 18.349 15.872 -16.147 1.00 95.56 199 LYS A O 1
ATOM 1591 N N . TRP A 1 200 ? 16.115 15.926 -16.473 1.00 93.00 200 TRP A N 1
ATOM 1592 C CA . TRP A 1 200 ? 15.782 15.175 -15.270 1.00 93.00 200 TRP A CA 1
ATOM 1593 C C . TRP A 1 200 ? 16.422 13.776 -15.286 1.00 93.00 200 TRP A C 1
ATOM 1595 O O . TRP A 1 200 ? 16.622 13.156 -16.343 1.00 93.00 200 TRP A O 1
ATOM 1605 N N . ARG A 1 201 ? 16.844 13.318 -14.103 1.00 87.62 201 ARG A N 1
ATOM 1606 C CA . ARG A 1 201 ? 17.611 12.075 -13.914 1.00 87.62 201 ARG A CA 1
ATOM 1607 C C . ARG A 1 201 ? 16.959 11.093 -12.937 1.00 87.62 201 ARG A C 1
ATOM 1609 O O . ARG A 1 201 ? 17.595 10.110 -12.579 1.00 87.62 201 ARG A O 1
ATOM 1616 N N . GLY A 1 202 ? 15.711 11.338 -12.536 1.00 77.56 202 GLY A N 1
ATOM 1617 C CA . GLY A 1 202 ? 15.015 10.497 -11.560 1.00 77.56 202 GLY A CA 1
ATOM 1618 C C . GLY A 1 202 ? 15.203 10.920 -10.101 1.00 77.56 202 GLY A C 1
ATOM 1619 O O . GLY A 1 202 ? 14.787 10.184 -9.215 1.00 77.56 202 GLY A O 1
ATOM 1620 N N . GLU A 1 203 ? 15.842 12.065 -9.840 1.00 74.88 203 GLU A N 1
ATOM 1621 C CA . GLU A 1 203 ? 16.007 12.624 -8.493 1.00 74.88 203 GLU A CA 1
ATOM 1622 C C . GLU A 1 203 ? 14.997 13.748 -8.256 1.00 74.88 203 GLU A C 1
ATOM 1624 O O . GLU A 1 203 ? 14.908 14.684 -9.056 1.00 74.88 203 GLU A O 1
ATOM 1629 N N . GLY A 1 204 ? 14.258 13.663 -7.146 1.00 65.06 204 GLY A N 1
ATOM 1630 C CA . GLY A 1 204 ? 13.175 14.596 -6.838 1.00 65.06 204 GLY A CA 1
ATOM 1631 C C . GLY A 1 204 ? 12.034 14.544 -7.859 1.00 65.06 204 GLY A C 1
ATOM 1632 O O . GLY A 1 204 ? 11.976 13.663 -8.716 1.00 65.06 204 GLY A O 1
ATOM 1633 N N . GLU A 1 205 ? 11.119 15.501 -7.763 1.00 73.62 205 GLU A N 1
ATOM 1634 C CA . GLU A 1 205 ? 9.987 15.612 -8.683 1.00 73.62 205 GLU A CA 1
ATOM 1635 C C . GLU A 1 205 ? 10.451 15.991 -10.103 1.00 73.62 205 GLU A C 1
ATOM 1637 O O . GLU A 1 205 ? 11.316 16.857 -10.280 1.00 73.62 205 GLU A O 1
ATOM 1642 N N . MET A 1 206 ? 9.881 15.346 -11.128 1.00 88.62 206 MET A N 1
ATOM 1643 C CA . MET A 1 206 ? 10.138 15.714 -12.523 1.00 88.62 206 MET A CA 1
ATOM 1644 C C . MET A 1 206 ? 9.594 17.127 -12.791 1.00 88.62 206 MET A C 1
ATOM 1646 O O . MET A 1 206 ? 8.410 17.358 -12.547 1.00 88.62 206 MET A O 1
ATOM 1650 N N . PRO A 1 207 ? 10.398 18.065 -13.336 1.00 91.94 207 PRO A N 1
ATOM 1651 C CA . PRO A 1 207 ? 9.917 19.410 -13.640 1.00 91.94 207 PRO A CA 1
ATOM 1652 C C . PRO A 1 207 ? 8.706 19.384 -14.580 1.00 91.94 207 PRO A C 1
ATOM 1654 O O . PRO A 1 207 ? 8.783 18.768 -15.644 1.00 91.94 207 PRO A O 1
ATOM 1657 N N . ASP A 1 208 ? 7.641 20.125 -14.256 1.00 88.00 208 ASP A N 1
ATOM 1658 C CA . ASP A 1 208 ? 6.384 20.153 -15.030 1.00 88.00 208 ASP A CA 1
ATOM 1659 C C . ASP A 1 208 ? 6.594 20.377 -16.530 1.00 88.00 208 ASP A C 1
ATOM 1661 O O . ASP A 1 208 ? 5.962 19.735 -17.364 1.00 88.00 208 ASP A O 1
ATOM 1665 N N . SER A 1 209 ? 7.534 21.253 -16.900 1.00 93.12 209 SER A N 1
ATOM 1666 C CA . SER A 1 209 ? 7.857 21.514 -18.309 1.00 93.12 209 SER A CA 1
ATOM 1667 C C . SER A 1 209 ? 8.444 20.301 -19.040 1.00 93.12 209 SER A C 1
ATOM 1669 O O . SER A 1 209 ? 8.206 20.126 -20.232 1.00 93.12 209 SER A O 1
ATOM 1671 N N . GLU A 1 210 ? 9.215 19.460 -18.344 1.00 97.12 210 GLU A N 1
ATOM 1672 C CA . GLU A 1 210 ? 9.736 18.216 -18.914 1.00 97.12 210 GLU A CA 1
ATOM 1673 C C . GLU A 1 210 ? 8.641 17.143 -18.938 1.00 97.12 210 GLU A C 1
ATOM 1675 O O . GLU A 1 210 ? 8.535 16.424 -19.930 1.00 97.12 210 GLU A O 1
ATOM 1680 N N . ARG A 1 211 ? 7.794 17.072 -17.901 1.00 95.75 211 ARG A N 1
ATOM 1681 C CA . ARG A 1 211 ? 6.642 16.157 -17.838 1.00 95.75 211 ARG A CA 1
ATOM 1682 C C . ARG A 1 211 ? 5.664 16.416 -18.987 1.00 95.75 211 ARG A C 1
ATOM 1684 O O . ARG A 1 211 ? 5.333 15.495 -19.728 1.00 95.75 211 ARG A O 1
ATOM 1691 N N . GLN A 1 212 ? 5.286 17.677 -19.205 1.00 95.12 212 GLN A N 1
ATOM 1692 C CA . GLN A 1 212 ? 4.420 18.075 -20.317 1.00 95.12 212 GLN A CA 1
ATOM 1693 C C . GLN A 1 212 ? 5.065 17.755 -21.669 1.00 95.12 212 GLN A C 1
ATOM 1695 O O . GLN A 1 212 ? 4.412 17.202 -22.545 1.00 95.12 212 GLN A O 1
ATOM 1700 N N . LYS A 1 213 ? 6.369 18.022 -21.833 1.00 97.88 213 LYS A N 1
ATOM 1701 C CA . LYS A 1 213 ? 7.092 17.677 -23.066 1.00 97.88 213 LYS A CA 1
ATOM 1702 C C . LYS A 1 213 ? 7.050 16.171 -23.359 1.00 97.88 213 LYS A C 1
ATOM 1704 O O . LYS A 1 213 ? 6.922 15.789 -24.520 1.00 97.88 213 LYS A O 1
ATOM 1709 N N . LEU A 1 214 ? 7.191 15.325 -22.335 1.00 98.06 214 LEU A N 1
ATOM 1710 C CA . LEU A 1 214 ? 7.088 13.872 -22.479 1.00 98.06 214 LEU A CA 1
ATOM 1711 C C . LEU A 1 214 ? 5.674 13.459 -22.910 1.00 98.06 214 LEU A C 1
ATOM 1713 O O . LEU A 1 214 ? 5.534 12.698 -23.863 1.00 98.06 214 LEU A O 1
ATOM 1717 N N . GLN A 1 215 ? 4.646 14.009 -22.263 1.00 96.94 215 GLN A N 1
ATOM 1718 C CA . GLN A 1 215 ? 3.244 13.744 -22.598 1.00 96.94 215 GLN A CA 1
ATOM 1719 C C . GLN A 1 215 ? 2.895 14.191 -24.026 1.00 96.94 215 GLN A C 1
ATOM 1721 O O . GLN A 1 215 ? 2.302 13.423 -24.778 1.00 96.94 215 GLN A O 1
ATOM 1726 N N . ASP A 1 216 ? 3.319 15.390 -24.436 1.00 97.38 216 ASP A N 1
ATOM 1727 C CA . ASP A 1 216 ? 3.086 15.918 -25.786 1.00 97.38 216 ASP A CA 1
ATOM 1728 C C . ASP A 1 216 ? 3.775 15.059 -26.852 1.00 97.38 216 ASP A C 1
ATOM 1730 O O . ASP A 1 216 ? 3.208 14.792 -27.915 1.00 97.38 216 ASP A O 1
ATOM 1734 N N . PHE A 1 217 ? 4.996 14.599 -26.566 1.00 97.94 217 PHE A N 1
ATOM 1735 C CA . PHE A 1 217 ? 5.729 13.690 -27.439 1.00 97.94 217 PHE A CA 1
ATOM 1736 C C . PHE A 1 217 ? 4.972 12.376 -27.645 1.00 97.94 217 PHE A C 1
ATOM 1738 O O . PHE A 1 217 ? 4.768 11.969 -28.792 1.00 97.94 217 PHE A O 1
ATOM 1745 N N . VAL A 1 218 ? 4.538 11.738 -26.553 1.00 98.19 218 VAL A N 1
ATOM 1746 C CA . VAL A 1 218 ? 3.808 10.467 -26.621 1.00 98.19 218 VAL A CA 1
ATOM 1747 C C . VAL A 1 218 ? 2.478 10.647 -27.345 1.00 98.19 218 VAL A C 1
ATOM 1749 O O . VAL A 1 218 ? 2.219 9.944 -28.321 1.00 98.19 218 VAL A O 1
ATOM 1752 N N . ALA A 1 219 ? 1.698 11.662 -26.971 1.00 97.50 219 ALA A N 1
ATOM 1753 C CA . ALA A 1 219 ? 0.421 11.961 -27.609 1.00 97.50 219 ALA A CA 1
ATOM 1754 C C . ALA A 1 219 ? 0.562 12.208 -29.122 1.00 97.50 219 ALA A C 1
ATOM 1756 O O . ALA A 1 219 ? -0.249 11.719 -29.907 1.00 97.50 219 ALA A O 1
ATOM 1757 N N . THR A 1 220 ? 1.608 12.924 -29.551 1.00 97.56 220 THR A N 1
ATOM 1758 C CA . THR A 1 220 ? 1.861 13.195 -30.977 1.00 97.56 220 THR A CA 1
ATOM 1759 C C . THR A 1 220 ? 2.232 11.921 -31.740 1.00 97.56 220 THR A C 1
ATOM 1761 O O . THR A 1 220 ? 1.732 11.695 -32.841 1.00 97.56 220 THR A O 1
ATOM 1764 N N . ALA A 1 221 ? 3.082 11.063 -31.168 1.00 97.94 221 ALA A N 1
ATOM 1765 C CA . ALA A 1 221 ? 3.442 9.789 -31.790 1.00 97.94 221 ALA A CA 1
ATOM 1766 C C . ALA A 1 221 ? 2.227 8.850 -31.904 1.00 97.94 221 ALA A C 1
ATOM 1768 O O . ALA A 1 221 ? 1.972 8.292 -32.977 1.00 97.94 221 ALA A O 1
ATOM 1769 N N . HIS A 1 222 ? 1.438 8.741 -30.831 1.00 98.00 222 HIS A N 1
ATOM 1770 C CA . HIS A 1 222 ? 0.220 7.932 -30.781 1.00 98.00 222 HIS A CA 1
ATOM 1771 C C . HIS A 1 222 ? -0.851 8.422 -31.758 1.00 98.00 222 HIS A C 1
ATOM 1773 O O . HIS A 1 222 ? -1.493 7.599 -32.411 1.00 98.00 222 HIS A O 1
ATOM 1779 N N . ALA A 1 223 ? -1.007 9.739 -31.936 1.00 96.50 223 ALA A N 1
ATOM 1780 C CA . ALA A 1 223 ? -1.929 10.312 -32.922 1.00 96.50 223 ALA A CA 1
ATOM 1781 C C . ALA A 1 223 ? -1.600 9.884 -34.366 1.00 96.50 223 ALA A C 1
ATOM 1783 O O . ALA A 1 223 ? -2.504 9.749 -35.191 1.00 96.50 223 ALA A O 1
ATOM 1784 N N . SER A 1 224 ? -0.325 9.606 -34.649 1.00 95.00 224 SER A N 1
ATOM 1785 C CA . SER A 1 224 ? 0.160 9.069 -35.928 1.00 95.00 224 SER A CA 1
ATOM 1786 C C . SER A 1 224 ? 0.225 7.532 -35.961 1.00 95.00 224 SER A C 1
ATOM 1788 O O . SER A 1 224 ? 0.781 6.956 -36.897 1.00 95.00 224 SER A O 1
ATOM 1790 N N . GLY A 1 225 ? -0.320 6.849 -34.947 1.00 96.19 225 GLY A N 1
ATOM 1791 C CA . GLY A 1 225 ? -0.353 5.388 -34.851 1.00 96.19 225 GLY A CA 1
ATOM 1792 C C . GLY A 1 225 ? 1.005 4.740 -34.563 1.00 96.19 225 GLY A C 1
ATOM 1793 O O . GLY A 1 225 ? 1.200 3.571 -34.898 1.00 96.19 225 GLY A O 1
ATOM 1794 N N . ARG A 1 226 ? 1.957 5.484 -33.988 1.00 97.88 226 ARG A N 1
ATOM 1795 C CA . ARG A 1 226 ? 3.323 5.012 -33.718 1.00 97.88 226 ARG A CA 1
ATOM 1796 C C . ARG A 1 226 ? 3.556 4.823 -32.228 1.00 97.88 226 ARG A C 1
ATOM 1798 O O . ARG A 1 226 ? 3.131 5.648 -31.431 1.00 97.88 226 ARG A O 1
ATOM 1805 N N . LYS A 1 227 ? 4.291 3.771 -31.877 1.00 98.31 227 LYS A N 1
ATOM 1806 C CA . LYS A 1 227 ? 4.756 3.497 -30.515 1.00 98.31 227 LYS A CA 1
ATOM 1807 C C . LYS A 1 227 ? 5.929 4.397 -30.135 1.00 98.31 227 LYS A C 1
ATOM 1809 O O . LYS A 1 227 ? 6.648 4.889 -31.009 1.00 98.31 227 LYS A O 1
ATOM 1814 N N . VAL A 1 228 ? 6.178 4.531 -28.837 1.00 98.50 228 VAL A N 1
ATOM 1815 C CA . VAL A 1 228 ? 7.272 5.322 -28.270 1.00 98.50 228 VAL A CA 1
ATOM 1816 C C . VAL A 1 228 ? 8.248 4.476 -27.455 1.00 98.50 228 VAL A C 1
ATOM 1818 O O . VAL A 1 228 ? 7.854 3.629 -26.655 1.00 98.50 228 VAL A O 1
ATOM 1821 N N . ARG A 1 229 ? 9.544 4.771 -27.615 1.00 98.19 229 ARG A N 1
ATOM 1822 C CA . ARG A 1 229 ? 10.635 4.282 -26.757 1.00 98.19 229 ARG A CA 1
ATOM 1823 C C . ARG A 1 229 ? 11.614 5.413 -26.446 1.00 98.19 229 ARG A C 1
ATOM 1825 O O . ARG A 1 229 ? 11.978 6.177 -27.331 1.00 98.19 229 ARG A O 1
ATOM 1832 N N . LEU A 1 230 ? 12.129 5.482 -25.224 1.00 97.62 230 LEU A N 1
ATOM 1833 C CA . LEU A 1 230 ? 13.257 6.358 -24.883 1.00 97.62 230 LEU A CA 1
ATOM 1834 C C . LEU A 1 230 ? 14.404 5.508 -24.340 1.00 97.62 230 LEU A C 1
ATOM 1836 O O . LEU A 1 230 ? 14.198 4.703 -23.437 1.00 97.62 230 LEU A O 1
ATOM 1840 N N . TRP A 1 231 ? 15.603 5.672 -24.899 1.00 94.56 231 TRP A N 1
ATOM 1841 C CA . TRP A 1 231 ? 16.796 4.917 -24.498 1.00 94.56 231 TRP A CA 1
ATOM 1842 C C . TRP A 1 231 ? 17.809 5.805 -23.771 1.00 94.56 231 TRP A C 1
ATOM 1844 O O . TRP A 1 231 ? 17.748 7.035 -23.840 1.00 94.56 231 TRP A O 1
ATOM 1854 N N . ALA A 1 232 ? 18.739 5.186 -23.038 1.00 91.69 232 ALA A N 1
ATOM 1855 C CA . ALA A 1 232 ? 19.601 5.869 -22.063 1.00 91.69 232 ALA A CA 1
ATOM 1856 C C . ALA A 1 232 ? 18.815 6.683 -21.012 1.00 91.69 232 ALA A C 1
ATOM 1858 O O . ALA A 1 232 ? 19.260 7.743 -20.557 1.00 91.69 232 ALA A O 1
ATOM 1859 N N . THR A 1 233 ? 17.630 6.197 -20.648 1.00 92.38 233 THR A N 1
ATOM 1860 C CA . THR A 1 233 ? 16.885 6.638 -19.468 1.00 92.38 233 THR A CA 1
ATOM 1861 C C . THR A 1 233 ? 17.620 6.172 -18.208 1.00 92.38 233 THR A C 1
ATOM 1863 O O . THR A 1 233 ? 18.147 5.059 -18.207 1.00 92.38 233 THR A O 1
ATOM 1866 N N . PRO A 1 234 ? 17.677 6.970 -17.128 1.00 90.19 234 PRO A N 1
ATOM 1867 C CA . PRO A 1 234 ? 18.115 6.453 -15.835 1.00 90.19 234 PRO A CA 1
ATOM 1868 C C . PRO A 1 234 ? 17.242 5.262 -15.419 1.00 90.19 234 PRO A C 1
ATOM 1870 O O . PRO A 1 234 ? 16.019 5.326 -15.532 1.00 90.19 234 PRO A O 1
ATOM 1873 N N . GLU A 1 235 ? 17.864 4.182 -14.947 1.00 85.25 235 GLU A N 1
ATOM 1874 C CA . GLU A 1 235 ? 17.148 2.980 -14.511 1.00 85.25 235 GLU A CA 1
ATOM 1875 C C . GLU A 1 235 ? 16.753 3.090 -13.043 1.00 85.25 235 GLU A C 1
ATOM 1877 O O . GLU A 1 235 ? 17.458 2.633 -12.142 1.00 85.25 235 GLU A O 1
ATOM 1882 N N . SER A 1 236 ? 15.628 3.754 -12.802 1.00 84.25 236 SER A N 1
ATOM 1883 C CA . SER A 1 236 ? 15.034 3.877 -11.478 1.00 84.25 236 SER A CA 1
ATOM 1884 C C . SER A 1 236 ? 13.518 3.802 -11.561 1.00 84.25 236 SER A C 1
ATOM 1886 O O . SER A 1 236 ? 12.916 4.161 -12.574 1.00 84.25 236 SER A O 1
ATOM 1888 N N . THR A 1 237 ? 12.895 3.392 -10.458 1.00 83.88 237 THR A N 1
ATOM 1889 C CA . THR A 1 237 ? 11.434 3.356 -10.336 1.00 83.88 237 THR A CA 1
ATOM 1890 C C . THR A 1 237 ? 10.813 4.728 -10.583 1.00 83.88 237 THR A C 1
ATOM 1892 O O . THR A 1 237 ? 9.805 4.803 -11.266 1.00 83.88 237 THR A O 1
ATOM 1895 N N . ALA A 1 238 ? 11.444 5.819 -10.132 1.00 79.19 238 ALA A N 1
ATOM 1896 C CA . ALA A 1 238 ? 10.967 7.178 -10.390 1.00 79.19 238 ALA A CA 1
ATOM 1897 C C . ALA A 1 238 ? 10.854 7.484 -11.894 1.00 79.19 238 ALA A C 1
ATOM 1899 O O . ALA A 1 238 ? 9.833 7.994 -12.346 1.00 79.19 238 ALA A O 1
ATOM 1900 N N . VAL A 1 239 ? 11.876 7.143 -12.688 1.00 89.44 239 VAL A N 1
ATOM 1901 C CA . VAL A 1 239 ? 11.840 7.369 -14.142 1.00 89.44 239 VAL A CA 1
ATOM 1902 C C . VAL A 1 239 ? 10.853 6.425 -14.818 1.00 89.44 239 VAL A C 1
ATOM 1904 O O . VAL A 1 239 ? 10.086 6.865 -15.669 1.00 89.44 239 VAL A O 1
ATOM 1907 N N . TRP A 1 240 ? 10.832 5.146 -14.440 1.00 93.00 240 TRP A N 1
ATOM 1908 C CA . TRP A 1 240 ? 9.882 4.190 -15.009 1.00 93.00 240 TRP A CA 1
ATOM 1909 C C . TRP A 1 240 ? 8.427 4.570 -14.722 1.00 93.00 240 TRP A C 1
ATOM 1911 O O . TRP A 1 240 ? 7.598 4.443 -15.619 1.00 93.00 240 TRP A O 1
ATOM 1921 N N . SER A 1 241 ? 8.127 5.108 -13.536 1.00 8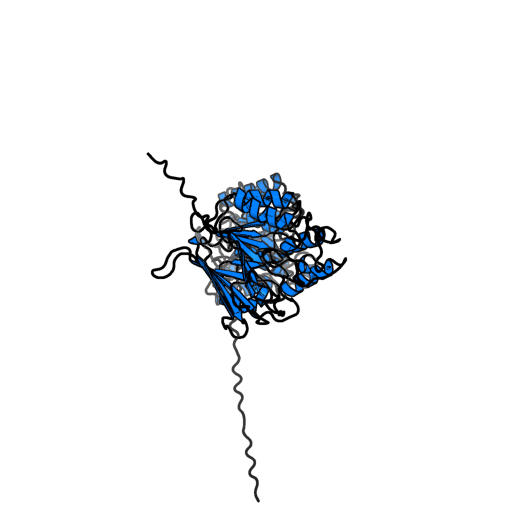5.69 241 SER A N 1
ATOM 1922 C CA . SER A 1 241 ? 6.802 5.635 -13.194 1.00 85.69 241 SER A CA 1
ATOM 1923 C C . SER A 1 241 ? 6.397 6.799 -14.093 1.00 85.69 241 SER A C 1
ATOM 1925 O O . SER A 1 241 ? 5.276 6.807 -14.589 1.00 85.69 241 SER A O 1
ATOM 1927 N N . GLU A 1 242 ? 7.298 7.744 -14.371 1.00 91.00 242 GLU A N 1
ATOM 1928 C CA . GLU A 1 242 ? 7.012 8.866 -15.278 1.00 91.00 242 GLU A CA 1
ATOM 1929 C C . GLU A 1 242 ? 6.802 8.417 -16.729 1.00 91.00 242 GLU A C 1
ATOM 1931 O O . GLU A 1 242 ? 5.890 8.891 -17.406 1.00 91.00 242 GLU A O 1
ATOM 1936 N N . LEU A 1 243 ? 7.611 7.467 -17.210 1.00 96.00 243 LEU A N 1
ATOM 1937 C CA . LEU A 1 243 ? 7.446 6.892 -18.548 1.00 96.00 243 LEU A CA 1
ATOM 1938 C C . LEU A 1 243 ? 6.119 6.133 -18.665 1.00 96.00 243 LEU A C 1
ATOM 1940 O O . LEU A 1 243 ? 5.419 6.277 -19.666 1.00 96.00 243 LEU A O 1
ATOM 1944 N N . LEU A 1 244 ? 5.758 5.357 -17.641 1.00 92.06 244 LEU A N 1
ATOM 1945 C CA . LEU A 1 244 ? 4.502 4.616 -17.606 1.00 92.06 244 LEU A CA 1
ATOM 1946 C C . LEU A 1 244 ? 3.293 5.559 -17.522 1.00 92.06 244 LEU A C 1
ATOM 1948 O O . LEU A 1 244 ? 2.333 5.374 -18.264 1.00 92.06 244 LEU A O 1
ATOM 1952 N N . ALA A 1 245 ? 3.356 6.593 -16.678 1.00 85.44 245 ALA A N 1
ATOM 1953 C CA . ALA A 1 245 ? 2.298 7.594 -16.528 1.00 85.44 245 ALA A CA 1
ATOM 1954 C C . ALA A 1 245 ? 2.084 8.432 -17.798 1.00 85.44 245 ALA A C 1
ATOM 1956 O O . ALA A 1 245 ? 0.965 8.857 -18.076 1.00 85.44 245 ALA A O 1
ATOM 1957 N N . ALA A 1 246 ? 3.141 8.658 -18.582 1.00 93.38 246 ALA A N 1
ATOM 1958 C CA . ALA A 1 246 ? 3.053 9.306 -19.887 1.00 93.38 246 ALA A CA 1
ATOM 1959 C C . ALA A 1 246 ? 2.637 8.357 -21.027 1.00 93.38 246 ALA A C 1
ATOM 1961 O O . ALA A 1 246 ? 2.612 8.794 -22.171 1.00 93.38 246 ALA A O 1
ATOM 1962 N N . ASP A 1 247 ? 2.320 7.094 -20.726 1.00 94.94 247 ASP A N 1
ATOM 1963 C CA . ASP A 1 247 ? 1.915 6.049 -21.675 1.00 94.94 247 ASP A CA 1
ATOM 1964 C C . ASP A 1 247 ? 2.992 5.645 -22.703 1.00 94.94 247 ASP A C 1
ATOM 1966 O O . ASP A 1 247 ? 2.699 5.281 -23.840 1.00 94.94 247 ASP A O 1
ATOM 1970 N N . VAL A 1 248 ? 4.269 5.660 -22.310 1.00 98.00 248 VAL A N 1
ATOM 1971 C CA . VAL A 1 248 ? 5.353 5.127 -23.151 1.00 98.00 248 VAL A CA 1
ATOM 1972 C C . VAL A 1 248 ? 5.163 3.619 -23.380 1.00 98.00 248 VAL A C 1
ATOM 1974 O O . VAL A 1 248 ? 4.979 2.841 -22.438 1.00 98.00 248 VAL A O 1
ATOM 1977 N N . ASP A 1 249 ? 5.228 3.194 -24.645 1.00 98.06 249 ASP A N 1
ATOM 1978 C CA . ASP A 1 249 ? 4.939 1.814 -25.060 1.00 98.06 249 ASP A CA 1
ATOM 1979 C C . ASP A 1 249 ? 6.057 0.818 -24.731 1.00 98.06 249 ASP A C 1
ATOM 1981 O O . ASP A 1 249 ? 5.789 -0.360 -24.506 1.00 98.06 249 ASP A O 1
ATOM 1985 N N . MET A 1 250 ? 7.314 1.268 -24.773 1.00 97.44 250 MET A N 1
ATOM 1986 C CA . MET A 1 250 ? 8.504 0.427 -24.621 1.00 97.44 250 MET A CA 1
ATOM 1987 C C . MET A 1 250 ? 9.481 1.060 -23.624 1.00 97.44 250 MET A C 1
ATOM 1989 O O . MET A 1 250 ? 10.282 1.931 -23.979 1.00 97.44 250 MET A O 1
ATOM 1993 N N . ILE A 1 251 ? 9.423 0.613 -22.370 1.00 97.19 251 ILE A N 1
ATOM 1994 C CA . ILE A 1 251 ? 10.313 1.060 -21.295 1.00 97.19 251 ILE A CA 1
ATOM 1995 C C . ILE A 1 251 ? 11.617 0.268 -21.375 1.00 97.19 251 ILE A C 1
ATOM 1997 O O . ILE A 1 251 ? 11.642 -0.953 -21.228 1.00 97.19 251 ILE A O 1
ATOM 2001 N N . ASN A 1 252 ? 12.701 0.990 -21.645 1.00 94.44 252 ASN A N 1
ATOM 2002 C CA . ASN A 1 252 ? 14.034 0.440 -21.845 1.00 94.44 252 ASN A CA 1
ATOM 2003 C C . ASN A 1 252 ? 14.660 -0.024 -20.521 1.00 94.44 252 ASN A C 1
ATOM 2005 O O . ASN A 1 252 ? 14.657 0.736 -19.551 1.00 94.44 252 ASN A O 1
ATOM 2009 N N . THR A 1 253 ? 15.259 -1.218 -20.497 1.00 94.62 253 THR A N 1
ATOM 2010 C CA . THR A 1 253 ? 16.083 -1.666 -19.366 1.00 94.62 253 THR A CA 1
ATOM 2011 C C . THR A 1 253 ? 17.184 -2.645 -19.777 1.00 94.62 253 THR A C 1
ATOM 2013 O O . THR A 1 253 ? 16.966 -3.486 -20.646 1.00 94.62 253 THR A O 1
ATOM 2016 N N . ASP A 1 254 ? 18.323 -2.570 -19.095 1.00 91.12 254 ASP A N 1
ATOM 2017 C CA . ASP A 1 254 ? 19.359 -3.602 -19.016 1.00 91.12 254 ASP A CA 1
ATOM 2018 C C . ASP A 1 254 ? 19.145 -4.522 -17.771 1.00 91.12 254 ASP A C 1
ATOM 2020 O O . ASP A 1 254 ? 19.890 -5.475 -17.552 1.00 91.12 254 ASP A O 1
ATOM 2024 N N . GLN A 1 255 ? 18.135 -4.257 -16.922 1.00 90.69 255 GLN A N 1
ATOM 2025 C CA . GLN A 1 255 ? 17.815 -4.972 -15.673 1.00 90.69 255 GLN A CA 1
ATOM 2026 C C . GLN A 1 255 ? 16.444 -5.678 -15.750 1.00 90.69 255 GLN A C 1
ATOM 2028 O O . GLN A 1 255 ? 15.465 -5.250 -15.129 1.00 90.69 255 GLN A O 1
ATOM 2033 N N . LEU A 1 256 ? 16.379 -6.791 -16.494 1.00 93.31 256 LEU A N 1
ATOM 2034 C CA . LEU A 1 256 ? 15.134 -7.505 -16.835 1.00 93.31 256 LEU A CA 1
ATOM 2035 C C . LEU A 1 256 ? 14.212 -7.794 -15.638 1.00 93.31 256 LEU A C 1
ATOM 2037 O O . LEU A 1 256 ? 13.033 -7.440 -15.671 1.00 93.31 256 LEU A O 1
ATOM 2041 N N . GLU A 1 257 ? 14.735 -8.409 -14.573 1.00 90.06 257 GLU A N 1
ATOM 2042 C CA . GLU A 1 257 ? 13.932 -8.786 -13.398 1.00 90.06 257 GLU A CA 1
ATOM 2043 C C . GLU A 1 257 ? 13.419 -7.559 -12.629 1.00 90.06 257 GLU A C 1
ATOM 2045 O O . GLU A 1 257 ? 12.282 -7.560 -12.155 1.00 90.06 257 GLU A O 1
ATOM 2050 N N . ASN A 1 258 ? 14.206 -6.479 -12.561 1.00 83.88 258 ASN A N 1
ATOM 2051 C CA . ASN A 1 258 ? 13.809 -5.260 -11.854 1.00 83.88 258 ASN A CA 1
ATOM 2052 C C . ASN A 1 258 ? 12.664 -4.550 -12.577 1.00 83.88 258 ASN A C 1
ATOM 2054 O O . ASN A 1 258 ? 11.682 -4.176 -11.935 1.00 83.88 258 ASN A O 1
ATOM 2058 N N . LEU A 1 259 ? 12.747 -4.406 -13.905 1.00 91.31 259 LEU A N 1
ATOM 2059 C CA . LEU A 1 259 ? 11.652 -3.807 -14.669 1.00 91.31 259 LEU A CA 1
ATOM 2060 C C . LEU A 1 259 ? 10.419 -4.715 -14.697 1.00 91.31 259 LEU A C 1
ATOM 2062 O O . LEU A 1 259 ? 9.304 -4.215 -14.583 1.00 91.31 259 LEU A O 1
ATOM 2066 N N . LYS A 1 260 ? 10.591 -6.038 -14.817 1.00 90.88 260 LYS A N 1
ATOM 2067 C CA . LYS A 1 260 ? 9.480 -6.997 -14.729 1.00 90.88 260 LYS A CA 1
ATOM 2068 C C . LYS A 1 260 ? 8.753 -6.871 -13.395 1.00 90.88 260 LYS A C 1
ATOM 2070 O O . LYS A 1 260 ? 7.532 -6.768 -13.389 1.00 90.88 260 LYS A O 1
ATOM 2075 N N . THR A 1 261 ? 9.495 -6.839 -12.289 1.00 83.12 261 THR A N 1
ATOM 2076 C CA . THR A 1 261 ? 8.933 -6.655 -10.945 1.00 83.12 261 THR A CA 1
ATOM 2077 C C . THR A 1 261 ? 8.223 -5.310 -10.839 1.00 83.12 261 THR A C 1
ATOM 2079 O O . THR A 1 261 ? 7.085 -5.258 -10.391 1.00 83.12 261 THR A O 1
ATOM 2082 N N . PHE A 1 262 ? 8.840 -4.227 -11.323 1.00 84.75 262 PHE A N 1
ATOM 2083 C CA . PHE A 1 262 ? 8.215 -2.905 -11.352 1.00 84.75 262 PHE A CA 1
ATOM 2084 C C . PHE A 1 262 ? 6.906 -2.893 -12.153 1.00 84.75 262 PHE A C 1
ATOM 2086 O O . PHE A 1 262 ? 5.904 -2.400 -11.654 1.00 84.75 262 PHE A O 1
ATOM 2093 N N . LEU A 1 263 ? 6.887 -3.444 -13.369 1.00 85.75 263 LEU A N 1
ATOM 2094 C CA . LEU A 1 263 ? 5.698 -3.475 -14.223 1.00 85.75 263 LEU A CA 1
ATOM 2095 C C . LEU A 1 263 ? 4.620 -4.416 -13.685 1.00 85.75 263 LEU A C 1
ATOM 2097 O O . LEU A 1 263 ? 3.442 -4.105 -13.817 1.00 85.75 263 LEU A O 1
ATOM 2101 N N . ALA A 1 264 ? 5.002 -5.529 -13.056 1.00 80.62 264 ALA A N 1
ATOM 2102 C CA . ALA A 1 264 ? 4.065 -6.401 -12.359 1.00 80.62 264 ALA A CA 1
ATOM 2103 C C . ALA A 1 264 ? 3.440 -5.666 -11.168 1.00 80.62 264 ALA A C 1
ATOM 2105 O O . ALA A 1 264 ? 2.223 -5.664 -11.031 1.00 80.62 264 ALA A O 1
ATOM 2106 N N . ASN A 1 265 ? 4.248 -4.961 -10.373 1.00 71.25 265 ASN A N 1
ATOM 2107 C CA . ASN A 1 265 ? 3.774 -4.142 -9.261 1.00 71.25 265 ASN A CA 1
ATOM 2108 C C . ASN A 1 265 ? 2.913 -2.974 -9.742 1.00 71.25 265 ASN A C 1
ATOM 2110 O O . ASN A 1 265 ? 1.897 -2.704 -9.127 1.00 71.25 265 ASN A O 1
ATOM 2114 N N . ALA A 1 266 ? 3.260 -2.325 -10.856 1.00 66.69 266 ALA A N 1
ATOM 2115 C CA . ALA A 1 266 ? 2.479 -1.237 -11.438 1.00 66.69 266 ALA A CA 1
ATOM 2116 C C . ALA A 1 266 ? 1.158 -1.729 -12.063 1.00 66.69 266 ALA A C 1
ATOM 2118 O O . ALA A 1 266 ? 0.128 -1.063 -11.979 1.00 66.69 266 ALA A O 1
ATOM 2119 N N . ALA A 1 267 ? 1.146 -2.922 -12.664 1.00 59.62 267 ALA A N 1
ATOM 2120 C CA . ALA A 1 267 ? -0.080 -3.597 -13.094 1.00 59.62 267 ALA A CA 1
ATOM 2121 C C . ALA A 1 267 ? -0.943 -3.999 -11.883 1.00 59.62 267 ALA A C 1
ATOM 2123 O O . ALA A 1 267 ? -2.162 -3.852 -11.904 1.00 59.62 267 ALA A O 1
ATOM 2124 N N . ASN A 1 268 ? -0.297 -4.421 -10.796 1.00 44.97 268 ASN A N 1
ATOM 2125 C CA . ASN A 1 268 ? -0.928 -4.727 -9.516 1.00 44.97 268 ASN A CA 1
ATOM 2126 C C . ASN A 1 268 ? -1.237 -3.483 -8.667 1.00 44.97 268 ASN A C 1
ATOM 2128 O O . ASN A 1 268 ? -1.851 -3.649 -7.625 1.00 44.97 268 ASN A O 1
ATOM 2132 N N . SER A 1 269 ? -0.807 -2.281 -9.074 1.00 43.34 269 SER A N 1
ATOM 2133 C CA . SER A 1 269 ? -1.135 -0.993 -8.443 1.00 43.34 269 SER A CA 1
ATOM 2134 C C . SER A 1 269 ? -2.131 -0.179 -9.276 1.00 43.34 269 SER A C 1
ATOM 2136 O O . SER A 1 269 ? -2.759 0.733 -8.754 1.00 43.34 269 SER A O 1
ATOM 2138 N N . THR A 1 270 ? -2.273 -0.493 -10.573 1.00 37.88 270 THR A N 1
ATOM 2139 C CA . THR A 1 270 ? -3.408 -0.084 -11.428 1.00 37.88 270 THR A CA 1
ATOM 2140 C C . THR A 1 270 ? -4.608 -1.006 -11.247 1.00 37.88 270 THR A C 1
ATOM 2142 O O . THR A 1 270 ? -5.744 -0.564 -11.399 1.00 37.88 270 THR A O 1
ATOM 2145 N N . ALA A 1 271 ? -4.382 -2.242 -10.793 1.00 36.19 271 ALA A N 1
ATOM 2146 C CA . ALA A 1 271 ? -5.213 -2.765 -9.727 1.00 36.19 271 ALA A CA 1
ATOM 2147 C C . ALA A 1 271 ? -4.917 -1.927 -8.476 1.00 36.19 271 ALA A C 1
ATOM 2149 O O . ALA A 1 271 ? -4.171 -2.333 -7.595 1.00 36.19 271 ALA A O 1
ATOM 2150 N N . GLU A 1 272 ? -5.532 -0.749 -8.347 1.00 37.66 272 GLU A N 1
ATOM 2151 C CA . GLU A 1 272 ? -5.924 -0.375 -6.995 1.00 37.66 272 GLU A CA 1
ATOM 2152 C C . GLU A 1 272 ? -6.539 -1.655 -6.408 1.00 37.66 272 GLU A C 1
ATOM 2154 O O . GLU A 1 272 ? -7.336 -2.335 -7.069 1.00 37.66 272 GLU A O 1
ATOM 2159 N N . THR A 1 273 ? -6.168 -2.041 -5.191 1.00 38.62 273 THR A N 1
ATOM 2160 C CA . THR A 1 273 ? -7.177 -2.709 -4.376 1.00 38.62 273 THR A CA 1
ATOM 2161 C C . THR A 1 273 ? -8.298 -1.682 -4.347 1.00 38.62 273 THR A C 1
ATOM 2163 O O . THR A 1 273 ? -8.194 -0.719 -3.586 1.00 38.62 273 THR A O 1
ATOM 2166 N N . GLU A 1 274 ? -9.243 -1.784 -5.302 1.00 39.09 274 GLU A N 1
ATOM 2167 C CA . GLU A 1 274 ? -10.395 -0.899 -5.423 1.00 39.09 274 GLU A CA 1
ATOM 2168 C C . GLU A 1 274 ? -10.869 -0.757 -3.996 1.00 39.09 274 GLU A C 1
ATOM 2170 O O . GLU A 1 274 ? -11.174 -1.773 -3.365 1.00 39.09 274 GLU A O 1
ATOM 2175 N N . ILE A 1 275 ? -10.800 0.460 -3.447 1.00 49.31 275 ILE A N 1
ATOM 2176 C CA . ILE A 1 275 ? -11.288 0.723 -2.099 1.00 49.31 275 ILE A CA 1
ATOM 2177 C C . ILE A 1 275 ? -12.700 0.150 -2.106 1.00 49.31 275 ILE A C 1
ATOM 2179 O O . ILE A 1 275 ? -13.531 0.682 -2.845 1.00 49.31 275 ILE A O 1
ATOM 2183 N N . PRO A 1 276 ? -12.975 -0.945 -1.375 1.00 51.94 276 PRO A N 1
ATOM 2184 C CA . PRO A 1 276 ? -14.180 -1.703 -1.639 1.00 51.94 276 PRO A CA 1
ATOM 2185 C C . PRO A 1 276 ? -15.381 -0.779 -1.466 1.00 51.94 276 PRO A C 1
ATOM 2187 O O . PRO A 1 276 ? -15.496 -0.083 -0.447 1.00 51.94 276 PRO A O 1
ATOM 2190 N N . ASP A 1 277 ? -16.273 -0.773 -2.463 1.00 64.69 277 ASP A N 1
ATOM 2191 C CA . ASP A 1 277 ? -17.481 0.066 -2.493 1.00 64.69 277 ASP A CA 1
ATOM 2192 C C . ASP A 1 277 ? -18.295 -0.065 -1.197 1.00 64.69 277 ASP A C 1
ATOM 2194 O O . ASP A 1 277 ? -19.062 0.823 -0.815 1.00 64.69 277 ASP A O 1
ATOM 2198 N N . THR A 1 278 ? -18.147 -1.188 -0.490 1.00 84.38 278 THR A N 1
ATOM 2199 C CA . THR A 1 278 ? -18.626 -1.380 0.874 1.00 84.38 278 THR A CA 1
ATOM 2200 C C . THR A 1 278 ? -17.739 -2.381 1.615 1.00 84.38 278 THR A C 1
ATOM 2202 O O . THR A 1 278 ? -17.655 -3.541 1.230 1.00 84.38 278 THR A O 1
ATOM 2205 N N . VAL A 1 279 ? -17.138 -1.954 2.729 1.00 94.38 279 VAL A N 1
ATOM 2206 C CA . VAL A 1 279 ? -16.417 -2.841 3.659 1.00 94.38 279 VAL A CA 1
ATOM 2207 C C . VAL A 1 279 ? -17.418 -3.579 4.540 1.00 94.38 279 VAL A C 1
ATOM 2209 O O . VAL A 1 279 ? -18.194 -2.955 5.262 1.00 94.38 279 VAL A O 1
ATOM 2212 N N . THR A 1 280 ? -17.387 -4.904 4.519 1.00 95.69 280 THR A N 1
ATOM 2213 C CA . THR A 1 280 ? -18.224 -5.791 5.339 1.00 95.69 280 THR A CA 1
ATOM 2214 C C . THR A 1 280 ? -17.418 -6.626 6.326 1.00 95.69 280 THR A C 1
ATOM 2216 O O . THR A 1 280 ? -17.976 -7.066 7.330 1.00 95.69 280 THR A O 1
ATOM 2219 N N . ARG A 1 281 ? -16.116 -6.810 6.094 1.00 97.94 281 ARG A N 1
ATOM 2220 C CA . ARG A 1 281 ? -15.208 -7.518 6.994 1.00 97.94 281 ARG A CA 1
ATOM 2221 C C . ARG A 1 281 ? -13.858 -6.824 7.083 1.00 97.94 281 ARG A C 1
ATOM 2223 O O . ARG A 1 281 ? -13.233 -6.523 6.075 1.00 97.94 281 ARG A O 1
ATOM 2230 N N . ILE A 1 282 ? -13.379 -6.656 8.308 1.00 98.50 282 ILE A N 1
ATOM 2231 C CA . ILE A 1 282 ? -12.090 -6.048 8.627 1.00 98.50 282 ILE A CA 1
ATOM 2232 C C . ILE A 1 282 ? -11.277 -7.049 9.446 1.00 98.50 282 ILE A C 1
ATOM 2234 O O . ILE A 1 282 ? -11.788 -7.598 10.425 1.00 98.50 282 ILE A O 1
ATOM 2238 N N . GLY A 1 283 ? -10.021 -7.288 9.074 1.00 97.94 283 GLY A N 1
ATOM 2239 C CA . GLY A 1 283 ? -9.074 -8.012 9.925 1.00 97.94 283 GLY A CA 1
ATOM 2240 C C . GLY A 1 283 ? -8.383 -7.051 10.887 1.00 97.94 283 GLY A C 1
ATOM 2241 O O . GLY A 1 283 ? -7.879 -6.020 10.453 1.00 97.94 283 GLY A O 1
ATOM 2242 N N . MET A 1 284 ? -8.368 -7.359 12.185 1.00 96.69 284 MET A N 1
ATOM 2243 C CA . MET A 1 284 ? -7.805 -6.482 13.221 1.00 96.69 284 MET A CA 1
ATOM 2244 C C . MET A 1 284 ? -6.496 -7.073 13.769 1.00 96.69 284 MET A C 1
ATOM 2246 O O . MET A 1 284 ? -6.480 -8.159 14.333 1.00 96.69 284 MET A O 1
ATOM 2250 N N . ILE A 1 285 ? -5.365 -6.395 13.598 1.00 95.12 285 ILE A N 1
ATOM 2251 C CA . ILE A 1 285 ? -4.035 -6.962 13.873 1.00 95.12 285 ILE A CA 1
ATOM 2252 C C . ILE A 1 285 ? -3.182 -6.029 14.746 1.00 95.12 285 ILE A C 1
ATOM 2254 O O . ILE A 1 285 ? -3.282 -4.810 14.662 1.00 95.12 285 ILE A O 1
ATOM 2258 N N . GLY A 1 286 ? -2.361 -6.609 15.621 1.00 94.00 286 GLY A N 1
ATOM 2259 C CA . GLY A 1 286 ? -1.471 -5.879 16.525 1.00 94.00 286 GLY A CA 1
ATOM 2260 C C . GLY A 1 286 ? -0.542 -6.815 17.301 1.00 94.00 286 GLY A C 1
ATOM 2261 O O . GLY A 1 286 ? -0.830 -8.013 17.424 1.00 94.00 286 GLY A O 1
ATOM 2262 N N . CYS A 1 287 ? 0.560 -6.276 17.824 1.00 94.94 287 CYS A N 1
ATOM 2263 C CA . CYS A 1 287 ? 1.552 -6.986 18.648 1.00 94.94 287 CYS A CA 1
ATOM 2264 C C . CYS A 1 287 ? 2.119 -8.254 17.999 1.00 94.94 287 CYS A C 1
ATOM 2266 O O . CYS A 1 287 ? 2.016 -9.371 18.523 1.00 94.94 287 CYS A O 1
ATOM 2268 N N . HIS A 1 288 ? 2.740 -8.061 16.839 1.00 96.81 288 HIS A N 1
ATOM 2269 C CA . HIS A 1 288 ? 3.444 -9.080 16.079 1.00 96.81 288 HIS A CA 1
ATOM 2270 C C . HIS A 1 288 ? 4.928 -9.114 16.440 1.00 96.81 288 HIS A C 1
ATOM 2272 O O . HIS A 1 288 ? 5.705 -8.203 16.156 1.00 96.81 288 HIS A O 1
ATOM 2278 N N . ARG A 1 289 ? 5.353 -10.237 17.011 1.00 96.62 289 ARG A N 1
ATOM 2279 C CA . ARG A 1 289 ? 6.761 -10.517 17.265 1.00 96.62 289 ARG A CA 1
ATOM 2280 C C . ARG A 1 289 ? 7.387 -11.203 16.051 1.00 96.62 289 ARG A C 1
ATOM 2282 O O . ARG A 1 289 ? 7.193 -12.396 15.828 1.00 96.62 289 ARG A O 1
ATOM 2289 N N . GLN A 1 290 ? 8.125 -10.424 15.263 1.00 96.88 290 GLN A N 1
ATOM 2290 C CA . GLN A 1 290 ? 8.612 -10.738 13.913 1.00 96.88 290 GLN A CA 1
ATOM 2291 C C . GLN A 1 290 ? 9.591 -11.914 13.801 1.00 96.88 290 GLN A C 1
ATOM 2293 O O . GLN A 1 290 ? 9.874 -12.395 12.701 1.00 96.88 290 GLN A O 1
ATOM 2298 N N . ASP A 1 291 ? 10.139 -12.381 14.917 1.00 94.31 291 ASP A N 1
ATOM 2299 C CA . ASP A 1 291 ? 11.027 -13.538 15.003 1.00 94.31 291 ASP A CA 1
ATOM 2300 C C . ASP A 1 291 ? 10.294 -14.846 15.351 1.00 94.31 291 ASP A C 1
ATOM 2302 O O . ASP A 1 291 ? 10.918 -15.911 15.351 1.00 94.31 291 ASP A O 1
ATOM 2306 N N . ARG A 1 292 ? 8.977 -14.797 15.589 1.00 95.12 292 ARG A N 1
ATOM 2307 C CA . ARG A 1 292 ? 8.139 -15.958 15.914 1.00 95.12 292 ARG A CA 1
ATOM 2308 C C . ARG A 1 292 ? 7.185 -16.310 14.771 1.00 95.12 292 ARG A C 1
ATOM 2310 O O . ARG A 1 292 ? 6.788 -15.430 14.011 1.00 95.12 292 ARG A O 1
ATOM 2317 N N . PRO A 1 293 ? 6.760 -17.583 14.657 1.00 93.88 293 PRO A N 1
ATOM 2318 C CA . PRO A 1 293 ? 5.669 -17.952 13.762 1.00 93.88 293 PRO A CA 1
ATOM 2319 C C . PRO A 1 293 ? 4.409 -17.130 14.057 1.00 93.88 293 PRO A C 1
ATOM 2321 O O . PRO A 1 293 ? 4.068 -16.930 15.219 1.00 93.88 293 PRO A O 1
ATOM 2324 N N . ALA A 1 294 ? 3.711 -16.694 13.011 1.00 95.75 294 ALA A N 1
ATOM 2325 C CA . ALA A 1 294 ? 2.441 -15.978 13.111 1.00 95.75 294 ALA A CA 1
ATOM 2326 C C . ALA A 1 294 ? 1.380 -16.654 12.215 1.00 95.75 294 ALA A C 1
ATOM 2328 O O . ALA A 1 294 ? 1.113 -16.190 11.103 1.00 95.75 294 ALA A O 1
ATOM 2329 N N . PRO A 1 295 ? 0.763 -17.769 12.664 1.00 95.50 295 PRO A N 1
ATOM 2330 C CA . PRO A 1 295 ? -0.277 -18.478 11.906 1.00 95.50 295 PRO A CA 1
ATOM 2331 C C . PRO A 1 295 ? -1.467 -17.590 11.516 1.00 95.50 295 PRO A C 1
ATOM 2333 O O . PRO A 1 295 ? -2.137 -17.856 10.516 1.00 95.50 295 PRO A O 1
ATOM 2336 N N . ALA A 1 296 ? -1.703 -16.514 12.274 1.00 95.94 296 ALA A N 1
ATOM 2337 C CA . ALA A 1 296 ? -2.738 -15.523 12.011 1.00 95.94 296 ALA A CA 1
ATOM 2338 C C . ALA A 1 296 ? -2.659 -14.914 10.600 1.00 95.94 296 ALA A C 1
ATOM 2340 O O . ALA A 1 296 ? -3.706 -14.690 10.002 1.00 95.94 296 ALA A O 1
ATOM 2341 N N . PHE A 1 297 ? -1.466 -14.713 10.018 1.00 96.06 297 PHE A N 1
ATOM 2342 C CA . PHE A 1 297 ? -1.351 -14.177 8.652 1.00 96.06 297 PHE A CA 1
ATOM 2343 C C . PHE A 1 297 ? -2.056 -15.064 7.618 1.00 96.06 297 PHE A C 1
ATOM 2345 O O . PHE A 1 297 ? -2.813 -14.567 6.785 1.00 96.06 297 PHE A O 1
ATOM 2352 N N . ASN A 1 298 ? -1.893 -16.387 7.726 1.00 92.19 298 ASN A N 1
ATOM 2353 C CA . ASN A 1 298 ? -2.599 -17.329 6.856 1.00 92.19 298 ASN A CA 1
ATOM 2354 C C . ASN A 1 298 ? -4.109 -17.311 7.117 1.00 92.19 298 ASN A C 1
ATOM 2356 O O . ASN A 1 298 ? -4.884 -17.382 6.171 1.00 92.19 298 ASN A O 1
ATOM 2360 N N . ARG A 1 299 ? -4.542 -17.163 8.377 1.00 95.25 299 ARG A N 1
ATOM 2361 C CA . ARG A 1 299 ? -5.972 -17.062 8.719 1.00 95.25 299 ARG A CA 1
ATOM 2362 C C . ARG A 1 299 ? -6.625 -15.806 8.163 1.00 95.25 299 ARG A C 1
ATOM 2364 O O . ARG A 1 299 ? -7.753 -15.875 7.677 1.00 95.25 299 ARG A O 1
ATOM 2371 N N . TYR A 1 300 ? -5.927 -14.676 8.187 1.00 96.75 300 TYR A N 1
ATOM 2372 C CA . TYR A 1 300 ? -6.408 -13.464 7.532 1.00 96.75 300 TYR A CA 1
ATOM 2373 C C . TYR A 1 300 ? -6.526 -13.660 6.031 1.00 96.75 300 TYR A C 1
ATOM 2375 O O . TYR A 1 300 ? -7.591 -13.415 5.478 1.00 96.75 300 TYR A O 1
ATOM 2383 N N . TYR A 1 301 ? -5.497 -14.217 5.397 1.00 89.00 301 TYR A N 1
ATOM 2384 C CA . TYR A 1 301 ? -5.551 -14.517 3.973 1.00 89.00 301 TYR A CA 1
ATOM 2385 C C . TYR A 1 301 ? -6.731 -15.449 3.614 1.00 89.00 301 TYR A C 1
ATOM 2387 O O . TYR A 1 301 ? -7.501 -15.157 2.700 1.00 89.00 301 TYR A O 1
ATOM 2395 N N . GLU A 1 302 ? -6.928 -16.532 4.375 1.00 89.38 302 GLU A N 1
ATOM 2396 C CA . GLU A 1 302 ? -8.021 -17.506 4.196 1.00 89.38 302 GLU A CA 1
ATOM 2397 C C . GLU A 1 302 ? -9.421 -16.923 4.446 1.00 89.38 302 GLU A C 1
ATOM 2399 O O . GLU A 1 302 ? -10.391 -17.374 3.839 1.00 89.38 302 GLU A O 1
ATOM 2404 N N . SER A 1 303 ? -9.548 -15.960 5.363 1.00 90.75 303 SER A N 1
ATOM 2405 C CA . SER A 1 303 ? -10.836 -15.341 5.715 1.00 90.75 303 SER A CA 1
ATOM 2406 C C . SER A 1 303 ? -11.214 -14.149 4.835 1.00 90.75 303 SER A C 1
ATOM 2408 O O . SER A 1 303 ? -12.357 -13.684 4.930 1.00 90.75 303 SER A O 1
ATOM 2410 N N . SER A 1 304 ? -10.271 -13.700 3.997 1.00 90.38 304 SER A N 1
ATOM 2411 C CA . SER A 1 304 ? -10.413 -12.661 2.972 1.00 90.38 304 SER A CA 1
ATOM 2412 C C . SER A 1 304 ? -11.163 -11.414 3.469 1.00 90.38 304 SER A C 1
ATOM 2414 O O . SER A 1 304 ? -12.242 -11.113 2.958 1.00 90.38 304 SER A O 1
ATOM 2416 N N . PRO A 1 305 ? -10.665 -10.715 4.510 1.00 95.94 305 PRO A N 1
ATOM 2417 C CA . PRO A 1 305 ? -11.204 -9.415 4.889 1.00 95.94 305 PRO A CA 1
ATOM 2418 C C . PRO A 1 305 ? -11.078 -8.408 3.740 1.00 95.94 305 PRO A C 1
ATOM 2420 O O . PRO A 1 305 ? -10.149 -8.480 2.942 1.00 95.94 305 PRO A O 1
ATOM 2423 N N . ASP A 1 306 ? -11.989 -7.438 3.701 1.00 95.81 306 ASP A N 1
ATOM 2424 C CA . ASP A 1 306 ? -11.980 -6.360 2.707 1.00 95.81 306 ASP A CA 1
ATOM 2425 C C . ASP A 1 306 ? -10.826 -5.373 2.961 1.00 95.81 306 ASP A C 1
ATOM 2427 O O . ASP A 1 306 ? -10.349 -4.702 2.052 1.00 95.81 306 ASP A O 1
ATOM 2431 N N . VAL A 1 307 ? -10.392 -5.259 4.220 1.00 96.50 307 VAL A N 1
ATOM 2432 C CA . VAL A 1 307 ? -9.304 -4.382 4.665 1.00 96.50 307 VAL A CA 1
ATOM 2433 C C . VAL A 1 307 ? -8.713 -4.886 5.984 1.00 96.50 307 VAL A C 1
ATOM 2435 O O . VAL A 1 307 ? -9.419 -5.428 6.839 1.00 96.50 307 VAL A O 1
ATOM 2438 N N . MET A 1 308 ? -7.412 -4.691 6.168 1.00 97.31 308 MET A N 1
ATOM 2439 C CA . MET A 1 308 ? -6.700 -4.931 7.420 1.00 97.31 308 MET A CA 1
ATOM 2440 C C . MET A 1 308 ? -6.506 -3.617 8.179 1.00 97.31 308 MET A C 1
ATOM 2442 O O . MET A 1 308 ? -6.086 -2.621 7.595 1.00 97.31 308 MET A O 1
ATOM 2446 N N . VAL A 1 309 ? -6.753 -3.612 9.489 1.00 97.06 309 VAL A N 1
ATOM 2447 C CA . VAL A 1 309 ? -6.374 -2.513 10.388 1.00 97.06 309 VAL A CA 1
ATOM 2448 C C . VAL A 1 309 ? -5.290 -2.983 11.350 1.00 97.06 309 VAL A C 1
ATOM 2450 O O . VAL A 1 309 ? -5.496 -3.953 12.078 1.00 97.06 309 VAL A O 1
ATOM 2453 N N . TRP A 1 310 ? -4.140 -2.304 11.348 1.00 96.38 310 TRP A N 1
ATOM 2454 C CA . TRP A 1 310 ? -3.022 -2.603 12.245 1.00 96.38 310 TRP A CA 1
ATOM 2455 C C . TRP A 1 310 ? -2.852 -1.486 13.267 1.00 96.38 310 TRP A C 1
ATOM 2457 O O . TRP A 1 310 ? -2.517 -0.360 12.901 1.00 96.38 310 TRP A O 1
ATOM 2467 N N . MET A 1 311 ? -3.111 -1.776 14.544 1.00 94.44 311 MET A N 1
ATOM 2468 C CA . MET A 1 311 ? -3.150 -0.745 15.594 1.00 94.44 311 MET A CA 1
ATOM 2469 C C . MET A 1 311 ? -1.818 -0.537 16.329 1.00 94.44 311 MET A C 1
ATOM 2471 O O . MET A 1 311 ? -1.820 0.082 17.384 1.00 94.44 311 MET A O 1
ATOM 2475 N N . GLY A 1 312 ? -0.705 -1.040 15.797 1.00 94.62 312 GLY A N 1
ATOM 2476 C CA . GLY A 1 312 ? 0.614 -0.920 16.414 1.00 94.62 312 GLY A CA 1
ATOM 2477 C C . GLY A 1 312 ? 1.271 -2.244 16.792 1.00 94.62 312 GLY A C 1
ATOM 2478 O O . GLY A 1 312 ? 0.724 -3.330 16.561 1.00 94.62 312 GLY A O 1
ATOM 2479 N N . ASP A 1 313 ? 2.492 -2.129 17.307 1.00 96.81 313 ASP A N 1
ATOM 2480 C CA . ASP A 1 313 ? 3.468 -3.208 17.459 1.00 96.81 313 ASP A CA 1
ATOM 2481 C C . ASP A 1 313 ? 3.504 -4.141 16.235 1.00 96.81 313 ASP A C 1
ATOM 2483 O O . ASP A 1 313 ? 3.305 -5.357 16.318 1.00 96.81 313 ASP A O 1
ATOM 2487 N N . ASN A 1 314 ? 3.700 -3.550 15.059 1.00 96.69 314 ASN A N 1
ATOM 2488 C CA . ASN A 1 314 ? 3.960 -4.240 13.799 1.00 96.69 314 ASN A CA 1
ATOM 2489 C C . ASN A 1 314 ? 5.211 -5.130 13.912 1.00 96.69 314 ASN A C 1
ATOM 2491 O O . ASN A 1 314 ? 5.258 -6.240 13.375 1.00 96.69 314 ASN A O 1
ATOM 2495 N N . VAL A 1 315 ? 6.214 -4.640 14.635 1.00 97.75 315 VAL A N 1
ATOM 2496 C CA . VAL A 1 315 ? 7.489 -5.249 14.969 1.00 97.75 315 VAL A CA 1
ATOM 2497 C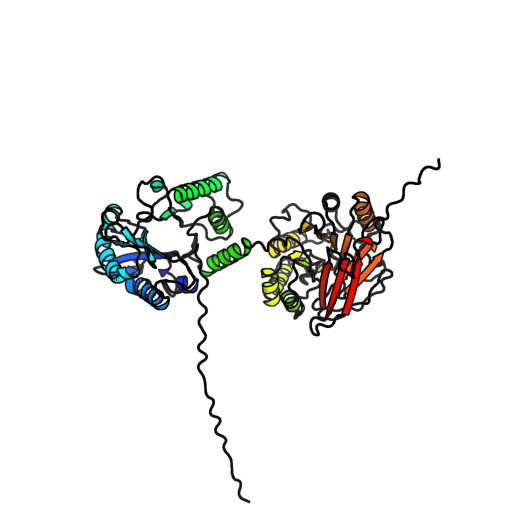 C . VAL A 1 315 ? 7.944 -4.797 16.360 1.00 97.75 315 VAL A C 1
ATOM 2499 O O . VAL A 1 315 ? 7.666 -3.696 16.823 1.00 97.75 315 VAL A O 1
ATOM 2502 N N . TYR A 1 316 ? 8.736 -5.636 17.021 1.00 97.56 316 TYR A N 1
ATOM 2503 C CA . TYR A 1 316 ? 9.396 -5.288 18.275 1.00 97.56 316 TYR A CA 1
ATOM 2504 C C . TYR A 1 316 ? 10.805 -4.776 18.019 1.00 97.56 316 TYR A C 1
ATOM 2506 O O . TYR A 1 316 ? 11.705 -5.589 17.785 1.00 97.56 316 TYR A O 1
ATOM 2514 N N . ALA A 1 317 ? 10.987 -3.454 18.045 1.00 97.38 317 ALA A N 1
ATOM 2515 C CA . ALA A 1 317 ? 12.197 -2.787 17.570 1.00 97.38 317 ALA A CA 1
ATOM 2516 C C . ALA A 1 317 ? 12.862 -1.846 18.596 1.00 97.38 317 ALA A C 1
ATOM 2518 O O . ALA A 1 317 ? 13.511 -0.871 18.219 1.00 97.38 317 ALA A O 1
ATOM 2519 N N . ASP A 1 318 ? 12.770 -2.162 19.892 1.00 97.94 318 ASP A N 1
ATOM 2520 C CA . ASP A 1 318 ? 13.333 -1.337 20.969 1.00 97.94 318 ASP A CA 1
ATOM 2521 C C . ASP A 1 318 ? 14.826 -1.032 20.813 1.00 97.94 318 ASP A C 1
ATOM 2523 O O . ASP A 1 318 ? 15.696 -1.901 20.914 1.00 97.94 318 ASP A O 1
ATOM 2527 N N . THR A 1 319 ? 15.137 0.247 20.665 1.00 97.69 319 THR A N 1
ATOM 2528 C CA . THR A 1 319 ? 16.486 0.779 20.549 1.00 97.69 319 THR A CA 1
ATOM 2529 C C . THR A 1 319 ? 16.532 2.223 21.028 1.00 97.69 319 THR A C 1
ATOM 2531 O O . THR A 1 319 ? 15.596 2.997 20.867 1.00 97.69 319 THR A O 1
ATOM 2534 N N . LYS A 1 320 ? 17.647 2.633 21.632 1.00 96.56 320 LYS A N 1
ATOM 2535 C CA . LYS A 1 320 ? 17.809 4.021 22.094 1.00 96.56 320 LYS A CA 1
ATOM 2536 C C . LYS A 1 320 ? 18.294 4.960 20.990 1.00 96.56 320 LYS A C 1
ATOM 2538 O O . LYS A 1 320 ? 18.063 6.161 21.085 1.00 96.56 320 LYS A O 1
ATOM 2543 N N . ASN A 1 321 ? 19.049 4.433 20.024 1.00 96.56 321 ASN A N 1
ATOM 2544 C CA . ASN A 1 321 ? 19.847 5.233 19.091 1.00 96.56 321 ASN A CA 1
ATOM 2545 C C . ASN A 1 321 ? 20.304 4.483 17.819 1.00 96.56 321 ASN A C 1
ATOM 2547 O O . ASN A 1 321 ? 21.177 4.986 17.118 1.00 96.56 321 ASN A O 1
ATOM 2551 N N . ASP A 1 322 ? 19.743 3.310 17.508 1.00 97.75 322 ASP A N 1
ATOM 2552 C CA . ASP A 1 322 ? 20.077 2.553 16.293 1.00 97.75 322 ASP A CA 1
ATOM 2553 C C . ASP A 1 322 ? 18.858 2.377 15.377 1.00 97.75 322 ASP A C 1
ATOM 2555 O O . ASP A 1 322 ? 18.153 1.374 15.454 1.00 97.75 322 ASP A O 1
ATOM 2559 N N . ILE A 1 323 ? 18.634 3.330 14.467 1.00 97.88 323 ILE A N 1
ATOM 2560 C CA . ILE A 1 323 ? 17.554 3.245 13.470 1.00 97.88 323 ILE A CA 1
ATOM 2561 C C . ILE A 1 323 ? 17.680 2.006 12.566 1.00 97.88 323 ILE A C 1
ATOM 2563 O O . ILE A 1 323 ? 16.674 1.463 12.112 1.00 97.88 323 ILE A O 1
ATOM 2567 N N . THR A 1 324 ? 18.901 1.501 12.346 1.00 98.00 324 THR A N 1
ATOM 2568 C CA . THR A 1 324 ? 19.118 0.314 11.504 1.00 98.00 324 THR A CA 1
ATOM 2569 C C . THR A 1 324 ? 18.568 -0.951 12.158 1.00 98.00 324 THR A C 1
ATOM 2571 O O . THR A 1 324 ? 18.242 -1.913 11.465 1.00 98.00 324 THR A O 1
ATOM 2574 N N . PHE A 1 325 ? 18.431 -0.967 13.489 1.00 98.38 325 PHE A N 1
ATOM 2575 C CA . PHE A 1 325 ? 17.754 -2.050 14.195 1.00 98.38 325 PHE A CA 1
ATOM 2576 C C . PHE A 1 325 ? 16.256 -2.073 13.877 1.00 98.38 325 PHE A C 1
ATOM 2578 O O . PHE A 1 325 ? 15.722 -3.142 13.577 1.00 98.38 325 PHE A O 1
ATOM 2585 N N . ILE A 1 326 ? 15.605 -0.905 13.851 1.00 98.44 326 ILE A N 1
ATOM 2586 C CA . ILE A 1 326 ? 14.190 -0.777 13.474 1.00 98.44 326 ILE A CA 1
ATOM 2587 C C . ILE A 1 326 ? 13.986 -1.225 12.025 1.00 98.44 326 ILE A C 1
ATOM 2589 O O . ILE A 1 326 ? 13.126 -2.060 11.747 1.00 98.44 326 ILE A O 1
ATOM 2593 N N . GLU A 1 327 ? 14.848 -0.770 11.113 1.00 98.00 327 GLU A N 1
ATOM 2594 C CA . GLU A 1 327 ? 14.810 -1.178 9.704 1.00 98.00 327 GLU A CA 1
ATOM 2595 C C . GLU A 1 327 ? 14.948 -2.699 9.538 1.00 98.00 327 GLU A C 1
ATOM 2597 O O . GLU A 1 327 ? 14.163 -3.319 8.821 1.00 98.00 327 GLU A O 1
ATOM 2602 N N . LYS A 1 328 ? 15.883 -3.336 10.256 1.00 98.31 328 LYS A N 1
ATOM 2603 C CA . LYS A 1 328 ? 16.047 -4.801 10.238 1.00 98.31 328 LYS A CA 1
ATOM 2604 C C . LYS A 1 328 ? 14.824 -5.541 10.770 1.00 98.31 328 LYS A C 1
ATOM 2606 O O . LYS A 1 328 ? 14.517 -6.626 10.278 1.00 98.31 328 LYS A O 1
ATOM 2611 N N . CYS A 1 329 ? 14.128 -4.993 11.764 1.00 98.50 329 CYS A N 1
ATOM 2612 C CA . CYS A 1 329 ? 12.902 -5.594 12.285 1.00 98.50 329 CYS A CA 1
ATOM 2613 C C . CYS A 1 329 ? 11.788 -5.576 11.228 1.00 98.50 329 CYS A C 1
ATOM 2615 O O . CYS A 1 329 ? 11.162 -6.610 10.986 1.00 98.50 329 CYS A O 1
ATOM 2617 N N . TYR A 1 330 ? 11.622 -4.456 10.524 1.00 98.31 330 TYR A N 1
ATOM 2618 C CA . TYR A 1 330 ? 10.708 -4.353 9.385 1.00 98.31 330 TYR A CA 1
ATOM 2619 C C . TYR A 1 330 ? 11.087 -5.289 8.233 1.00 98.31 330 TYR A C 1
ATOM 2621 O O . TYR A 1 330 ? 10.233 -6.015 7.729 1.00 98.31 330 TYR A O 1
ATOM 2629 N N . GLN A 1 331 ? 12.370 -5.360 7.863 1.00 96.75 331 GLN A N 1
ATOM 2630 C CA . GLN A 1 331 ? 12.865 -6.313 6.859 1.00 96.75 331 GLN A CA 1
ATOM 2631 C C . GLN A 1 331 ? 12.595 -7.766 7.272 1.00 96.75 331 GLN A C 1
ATOM 2633 O O . GLN A 1 331 ? 12.236 -8.602 6.443 1.00 96.75 331 GLN A O 1
ATOM 2638 N N . ARG A 1 332 ? 12.727 -8.080 8.567 1.00 97.31 332 ARG A N 1
ATOM 2639 C CA . ARG A 1 332 ? 12.426 -9.412 9.091 1.00 97.31 332 ARG A CA 1
ATOM 2640 C C . ARG A 1 332 ? 10.947 -9.754 8.942 1.00 97.31 332 ARG A C 1
ATOM 2642 O O . ARG A 1 332 ? 10.649 -10.865 8.509 1.00 97.31 332 ARG A O 1
ATOM 2649 N N . MET A 1 333 ? 10.044 -8.828 9.259 1.00 96.94 333 MET A N 1
ATOM 2650 C CA . MET A 1 333 ? 8.613 -9.008 9.005 1.00 96.94 333 MET A CA 1
ATOM 2651 C C . MET A 1 333 ? 8.325 -9.168 7.507 1.00 96.94 333 MET A C 1
ATOM 2653 O O . MET A 1 333 ? 7.667 -10.131 7.129 1.00 96.94 333 MET A O 1
ATOM 2657 N N . ALA A 1 334 ? 8.878 -8.296 6.657 1.00 93.88 334 ALA A N 1
ATOM 2658 C CA . ALA A 1 334 ? 8.703 -8.352 5.203 1.00 93.88 334 ALA A CA 1
ATOM 2659 C C . ALA A 1 334 ? 9.189 -9.672 4.585 1.00 93.88 334 ALA A C 1
ATOM 2661 O O . ALA A 1 334 ? 8.579 -10.166 3.651 1.00 93.88 334 ALA A O 1
ATOM 2662 N N . SER A 1 335 ? 10.230 -10.297 5.147 1.00 92.44 335 SER A N 1
ATOM 2663 C CA . SER A 1 335 ? 10.723 -11.602 4.677 1.00 92.44 335 SER A CA 1
ATOM 2664 C C . SER A 1 335 ? 9.781 -12.784 4.959 1.00 92.44 335 SER A C 1
ATOM 2666 O O . SER A 1 335 ? 10.062 -13.913 4.548 1.00 92.44 335 SER A O 1
ATOM 2668 N N . GLN A 1 336 ? 8.696 -12.576 5.712 1.00 90.19 336 GLN A N 1
ATOM 2669 C CA . GLN A 1 336 ? 7.726 -13.628 5.982 1.00 90.19 336 GLN A CA 1
ATOM 2670 C C . GLN A 1 336 ? 6.751 -13.761 4.808 1.00 90.19 336 GLN A C 1
ATOM 2672 O O . GLN A 1 336 ? 5.859 -12.935 4.642 1.00 90.19 336 GLN A O 1
ATOM 2677 N N . VAL A 1 337 ? 6.847 -14.874 4.076 1.00 88.50 337 VAL A N 1
ATOM 2678 C CA . VAL A 1 337 ? 5.989 -15.186 2.912 1.00 88.50 337 VAL A CA 1
ATOM 2679 C C . VAL A 1 337 ? 4.492 -15.009 3.204 1.00 88.50 337 VAL A C 1
ATOM 2681 O O . VAL A 1 337 ? 3.743 -14.543 2.355 1.00 88.50 337 VAL A O 1
ATOM 2684 N N . ALA A 1 338 ? 4.031 -15.375 4.406 1.00 87.62 338 ALA A N 1
ATOM 2685 C CA . ALA A 1 338 ? 2.622 -15.229 4.776 1.00 87.62 338 ALA A CA 1
ATOM 2686 C C . ALA A 1 338 ? 2.197 -13.759 4.948 1.00 87.62 338 ALA A C 1
ATOM 2688 O O . ALA A 1 338 ? 1.065 -13.417 4.615 1.00 87.62 338 ALA A O 1
ATOM 2689 N N . PHE A 1 339 ? 3.090 -12.899 5.450 1.00 94.75 339 PHE A N 1
ATOM 2690 C CA . PHE A 1 339 ? 2.836 -11.464 5.557 1.00 94.75 339 PHE A CA 1
ATOM 2691 C C . PHE A 1 339 ? 2.898 -10.790 4.186 1.00 94.75 339 PHE A C 1
ATOM 2693 O O . PHE A 1 339 ? 1.983 -10.047 3.860 1.00 94.75 339 PHE A O 1
ATOM 2700 N N . GLU A 1 340 ? 3.917 -11.088 3.375 1.00 88.88 340 GLU A N 1
ATOM 2701 C CA . GLU A 1 340 ? 4.052 -10.570 2.004 1.00 88.88 340 GLU A CA 1
ATOM 2702 C C . GLU A 1 340 ? 2.799 -10.883 1.181 1.00 88.88 340 GLU A C 1
ATOM 2704 O O . GLU A 1 340 ? 2.126 -9.980 0.694 1.00 88.88 340 GLU A O 1
ATOM 2709 N N . LYS A 1 341 ? 2.378 -12.152 1.182 1.00 85.31 341 LYS A N 1
ATOM 2710 C CA . LYS A 1 341 ? 1.151 -12.588 0.515 1.00 85.31 341 LYS A CA 1
ATOM 2711 C C . LYS A 1 341 ? -0.097 -11.854 1.014 1.00 85.31 341 LYS A C 1
ATOM 2713 O O . LYS A 1 341 ? -0.983 -11.541 0.222 1.00 85.31 341 LYS A O 1
ATOM 2718 N N . LEU A 1 342 ? -0.202 -11.609 2.321 1.00 88.25 342 LEU A N 1
ATOM 2719 C CA . LEU A 1 342 ? -1.325 -10.868 2.896 1.00 88.25 342 LEU A CA 1
ATOM 2720 C C . LEU A 1 342 ? -1.295 -9.390 2.478 1.00 88.25 342 LEU A C 1
ATOM 2722 O O . LEU A 1 342 ? -2.331 -8.864 2.081 1.00 88.25 342 LEU A O 1
ATOM 2726 N N . ARG A 1 343 ? -0.120 -8.750 2.535 1.00 90.56 343 ARG A N 1
ATOM 2727 C CA . ARG A 1 343 ? 0.120 -7.351 2.150 1.00 90.56 343 ARG A CA 1
ATOM 2728 C C . ARG A 1 343 ? -0.188 -7.095 0.678 1.00 90.56 343 ARG A C 1
ATOM 2730 O O . ARG A 1 343 ? -0.773 -6.067 0.370 1.00 90.56 343 ARG A O 1
ATOM 2737 N N . GLU A 1 344 ? 0.155 -8.027 -0.204 1.00 86.19 344 GLU A N 1
ATOM 2738 C CA . GLU A 1 344 ? -0.148 -7.935 -1.639 1.00 86.19 344 GLU A CA 1
ATOM 2739 C C . GLU A 1 344 ? -1.637 -8.133 -1.956 1.00 86.19 344 GLU A C 1
ATOM 2741 O O . GLU A 1 344 ? -2.111 -7.686 -2.995 1.00 86.19 344 GLU A O 1
ATOM 2746 N N . SER A 1 345 ? -2.380 -8.828 -1.088 1.00 84.06 345 SER A N 1
ATOM 2747 C CA . SER A 1 345 ? -3.752 -9.257 -1.394 1.00 84.06 345 SER A CA 1
ATOM 2748 C C . SER A 1 345 ? -4.839 -8.376 -0.784 1.00 84.06 345 SER A C 1
ATOM 2750 O O . SER A 1 345 ? -5.967 -8.396 -1.270 1.00 84.06 345 SER A O 1
ATOM 2752 N N . ILE A 1 346 ? -4.553 -7.682 0.322 1.00 88.62 346 ILE A N 1
ATOM 2753 C CA . ILE A 1 346 ? -5.563 -6.981 1.126 1.00 88.62 346 ILE A CA 1
ATOM 2754 C C . ILE A 1 346 ? -5.014 -5.615 1.542 1.00 88.62 346 ILE A C 1
ATOM 2756 O O . ILE A 1 346 ? -3.892 -5.556 2.051 1.00 88.62 346 ILE A O 1
ATOM 2760 N N . PRO A 1 347 ? -5.780 -4.517 1.391 1.00 90.31 347 PRO A N 1
ATOM 2761 C CA . PRO A 1 347 ? -5.294 -3.194 1.752 1.00 90.31 347 PRO A CA 1
ATOM 2762 C C . PRO A 1 347 ? -5.111 -3.072 3.269 1.00 90.31 347 PRO A C 1
ATOM 2764 O O . PRO A 1 347 ? -5.893 -3.613 4.054 1.00 90.31 347 PRO A O 1
ATOM 2767 N N . PHE A 1 348 ? -4.098 -2.312 3.685 1.00 94.44 348 PHE A N 1
ATOM 2768 C CA . PHE A 1 348 ? -3.766 -2.068 5.089 1.00 94.44 348 PHE A CA 1
ATOM 2769 C C . PHE A 1 348 ? -4.023 -0.610 5.490 1.00 94.44 348 PHE A C 1
ATOM 2771 O O . PHE A 1 348 ? -3.642 0.328 4.793 1.00 94.44 348 PHE A O 1
ATOM 2778 N N . VAL A 1 349 ? -4.625 -0.421 6.663 1.00 95.81 349 VAL A N 1
ATOM 2779 C CA . VAL A 1 349 ? -4.719 0.860 7.371 1.00 95.81 349 VAL A CA 1
ATOM 2780 C C . VAL A 1 349 ? -3.946 0.713 8.679 1.00 95.81 349 VAL A C 1
ATOM 2782 O O . VAL A 1 349 ? -4.362 -0.014 9.579 1.00 95.81 349 VAL A O 1
ATOM 2785 N N . VAL A 1 350 ? -2.779 1.345 8.765 1.00 95.94 350 VAL A N 1
ATOM 2786 C CA . VAL A 1 350 ? -1.738 0.995 9.748 1.00 95.94 350 VAL A CA 1
ATOM 2787 C C . VAL A 1 350 ? -1.361 2.177 10.622 1.00 95.94 350 VAL A C 1
ATOM 2789 O O . VAL A 1 350 ? -1.231 3.294 10.144 1.00 95.94 350 VAL A O 1
ATOM 2792 N N . THR A 1 351 ? -1.131 1.940 11.904 1.00 95.88 351 THR A N 1
ATOM 2793 C CA . THR A 1 351 ? -0.409 2.865 12.783 1.00 95.88 351 THR A CA 1
ATOM 2794 C C . THR A 1 351 ? 0.667 2.097 13.547 1.00 95.88 351 THR A C 1
ATOM 2796 O O . THR A 1 351 ? 0.805 0.880 13.393 1.00 95.88 351 THR A O 1
ATOM 2799 N N . TRP A 1 352 ? 1.459 2.807 14.336 1.00 96.38 352 TRP A N 1
ATOM 2800 C CA . TRP A 1 352 ? 2.442 2.223 15.238 1.00 96.38 352 TRP A CA 1
ATOM 2801 C C . TRP A 1 352 ? 1.950 2.200 16.681 1.00 96.38 352 TRP A C 1
ATOM 2803 O O . TRP A 1 352 ? 1.002 2.900 17.042 1.00 96.38 352 TRP A O 1
ATOM 2813 N N . ASP A 1 353 ? 2.667 1.439 17.503 1.00 95.88 353 ASP A N 1
ATOM 2814 C CA . ASP A 1 353 ? 2.748 1.705 18.936 1.00 95.88 353 ASP A CA 1
ATOM 2815 C C . ASP A 1 353 ? 4.222 1.848 19.374 1.00 95.88 353 ASP A C 1
ATOM 2817 O O . ASP A 1 353 ? 5.073 2.155 18.532 1.00 95.88 353 ASP A O 1
ATOM 2821 N N . ASP A 1 354 ? 4.554 1.745 20.661 1.00 93.75 354 ASP A N 1
ATOM 2822 C CA . ASP A 1 354 ? 5.886 2.105 21.170 1.00 93.75 354 ASP A CA 1
ATOM 2823 C C . ASP A 1 354 ? 7.025 1.272 20.589 1.00 93.75 354 ASP A C 1
ATOM 2825 O O . ASP A 1 354 ? 8.100 1.816 20.305 1.00 93.75 354 ASP A O 1
ATOM 2829 N N . HIS A 1 355 ? 6.813 -0.025 20.397 1.00 96.88 355 HIS A N 1
ATOM 2830 C CA . HIS A 1 355 ? 7.881 -0.906 19.960 1.00 96.88 355 HIS A CA 1
ATOM 2831 C C . HIS A 1 355 ? 8.301 -0.667 18.503 1.00 96.88 355 HIS A C 1
ATOM 2833 O O . HIS A 1 355 ? 9.487 -0.796 18.191 1.00 96.88 355 HIS A O 1
ATOM 2839 N N . ASP A 1 356 ? 7.372 -0.254 17.637 1.00 94.81 356 ASP A N 1
ATOM 2840 C CA . ASP A 1 356 ? 7.656 0.189 16.262 1.00 94.81 356 ASP A CA 1
ATOM 2841 C C . ASP A 1 356 ? 8.152 1.627 16.190 1.00 94.81 356 ASP A C 1
ATOM 2843 O O . ASP A 1 356 ? 8.948 1.975 15.315 1.00 94.81 356 ASP A O 1
ATOM 2847 N N . TYR A 1 357 ? 7.624 2.475 17.081 1.00 97.56 357 TYR A N 1
ATOM 2848 C CA . TYR A 1 357 ? 8.075 3.848 17.261 1.00 97.56 357 TYR A CA 1
ATOM 2849 C C . TYR A 1 357 ? 9.544 3.876 17.689 1.00 97.56 357 TYR A C 1
ATOM 2851 O O . TYR A 1 357 ? 10.258 4.824 17.373 1.00 97.56 357 TYR A O 1
ATOM 2859 N N . GLY A 1 358 ? 9.995 2.808 18.350 1.00 96.25 358 GLY A N 1
ATOM 2860 C CA . GLY A 1 358 ? 11.394 2.439 18.487 1.00 96.25 358 GLY A CA 1
ATOM 2861 C C . GLY A 1 358 ? 11.851 2.250 19.924 1.00 96.25 358 GLY A C 1
ATOM 2862 O O . GLY A 1 358 ? 13.002 1.884 20.130 1.00 96.25 358 GLY A O 1
ATOM 2863 N N . LEU A 1 359 ? 11.014 2.494 20.935 1.00 95.06 359 LEU A N 1
ATOM 2864 C CA . LEU A 1 359 ? 11.379 2.264 22.332 1.00 95.06 359 LEU A CA 1
ATOM 2865 C C . LEU A 1 359 ? 10.138 2.195 23.222 1.00 95.06 359 LEU A C 1
ATOM 2867 O O . LEU A 1 359 ? 9.349 3.137 23.254 1.00 95.06 359 LEU A O 1
ATOM 2871 N N . ASN A 1 360 ? 10.049 1.127 24.012 1.00 94.19 360 ASN A N 1
ATOM 2872 C CA . ASN A 1 360 ? 8.986 0.874 24.980 1.00 94.19 360 ASN A CA 1
ATOM 2873 C C . ASN A 1 360 ? 8.631 2.115 25.830 1.00 94.19 360 ASN A C 1
ATOM 2875 O O . ASN A 1 360 ? 9.511 2.735 26.440 1.00 94.19 360 ASN A O 1
ATOM 2879 N N . ASN A 1 361 ? 7.340 2.452 25.885 1.00 93.25 361 ASN A N 1
ATOM 2880 C CA . ASN A 1 361 ? 6.748 3.632 26.524 1.00 93.25 361 ASN A CA 1
ATOM 2881 C C . ASN A 1 361 ? 7.342 4.994 26.094 1.00 93.25 361 ASN A C 1
ATOM 2883 O O . ASN A 1 361 ? 7.170 6.001 26.791 1.00 93.25 361 ASN A O 1
ATOM 2887 N N . ALA A 1 362 ? 8.077 5.094 24.986 1.00 95.62 362 ALA A N 1
ATOM 2888 C CA . ALA A 1 362 ? 8.664 6.371 24.595 1.00 95.62 362 ALA A CA 1
ATOM 2889 C C . ALA A 1 362 ? 7.613 7.337 24.016 1.00 95.62 362 ALA A C 1
ATOM 2891 O O . ALA A 1 362 ? 6.601 6.936 23.444 1.00 95.62 362 ALA A O 1
ATOM 2892 N N . GLY A 1 363 ? 7.858 8.636 24.201 1.00 96.81 363 GLY A N 1
ATOM 2893 C CA . GLY A 1 363 ? 7.009 9.723 23.705 1.00 96.81 363 GLY A CA 1
ATOM 2894 C C . GLY A 1 363 ? 7.805 10.755 22.908 1.00 96.81 363 GLY A C 1
ATOM 2895 O O . GLY A 1 363 ? 8.804 10.433 22.256 1.00 96.81 363 GLY A O 1
ATOM 2896 N N . LYS A 1 364 ? 7.425 12.030 23.013 1.00 97.75 364 LYS A N 1
ATOM 2897 C CA . LYS A 1 364 ? 7.984 13.136 22.212 1.00 97.75 364 LYS A CA 1
ATOM 2898 C C . LYS A 1 364 ? 9.488 13.382 22.353 1.00 97.75 364 LYS A C 1
ATOM 2900 O O . LYS A 1 364 ? 10.064 14.062 21.503 1.00 97.75 364 LYS A O 1
ATOM 2905 N N . ASN A 1 365 ? 10.091 12.872 23.428 1.00 97.25 365 ASN A N 1
ATOM 2906 C CA . ASN A 1 365 ? 11.510 13.021 23.762 1.00 97.25 365 ASN A CA 1
ATOM 2907 C C . ASN A 1 365 ? 12.382 11.880 23.203 1.00 97.25 365 ASN A C 1
ATOM 2909 O O . ASN A 1 365 ? 13.583 11.846 23.473 1.00 97.25 365 ASN A O 1
ATOM 2913 N N . TYR A 1 366 ? 11.799 10.926 22.468 1.00 98.25 366 TYR A N 1
ATOM 2914 C CA . TYR A 1 366 ? 12.556 9.839 21.858 1.00 98.25 366 TYR A CA 1
ATOM 2915 C C . TYR A 1 366 ? 13.514 10.374 20.777 1.00 98.25 366 TYR A C 1
ATOM 2917 O O . TYR A 1 366 ? 13.048 11.029 19.841 1.00 98.25 366 TYR A O 1
ATOM 2925 N N . PRO A 1 367 ? 14.833 10.100 20.862 1.00 97.94 367 PRO A N 1
ATOM 2926 C CA . PRO A 1 367 ? 15.808 10.699 19.951 1.00 97.94 367 PRO A CA 1
ATOM 2927 C C . PRO A 1 367 ? 15.637 10.333 18.476 1.00 97.94 367 PRO A C 1
ATOM 2929 O O . PRO A 1 367 ? 16.080 11.108 17.641 1.00 97.94 367 PRO A O 1
ATOM 2932 N N . LEU A 1 368 ? 15.033 9.180 18.162 1.00 98.25 368 LEU A N 1
ATOM 2933 C CA . LEU A 1 368 ? 14.868 8.703 16.782 1.00 98.25 368 LEU A CA 1
ATOM 2934 C C . LEU A 1 368 ? 13.440 8.856 16.251 1.00 98.25 368 LEU A C 1
ATOM 2936 O O . LEU A 1 368 ? 13.058 8.154 15.314 1.00 98.25 368 LEU A O 1
ATOM 2940 N N . LYS A 1 369 ? 12.597 9.696 16.859 1.00 98.00 369 LYS A N 1
ATOM 2941 C CA . LYS A 1 369 ? 11.180 9.767 16.469 1.00 98.00 369 LYS A CA 1
ATOM 2942 C C . LYS A 1 369 ? 10.971 10.176 15.008 1.00 98.00 369 LYS A C 1
ATOM 2944 O O . LYS A 1 369 ? 10.068 9.667 14.348 1.00 98.00 369 LYS A O 1
ATOM 2949 N N . ASP A 1 370 ? 11.817 11.065 14.488 1.00 97.94 370 ASP A N 1
ATOM 2950 C CA . ASP A 1 370 ? 11.721 11.573 13.117 1.00 97.94 370 ASP A CA 1
ATOM 2951 C C . ASP A 1 370 ? 12.202 10.540 12.103 1.00 97.94 370 ASP A C 1
ATOM 2953 O O . ASP A 1 370 ? 11.578 10.336 11.059 1.00 97.94 370 ASP A O 1
ATOM 2957 N N . GLU A 1 371 ? 13.294 9.855 12.424 1.00 98.25 371 GLU A N 1
ATOM 2958 C CA . GLU A 1 371 ? 13.827 8.749 11.646 1.00 98.25 371 GLU A CA 1
ATOM 2959 C C . GLU A 1 371 ? 12.850 7.574 11.620 1.00 98.25 371 GLU A C 1
ATOM 2961 O O . GLU A 1 371 ? 12.590 7.025 10.550 1.00 98.25 371 GLU A O 1
ATOM 2966 N N . SER A 1 372 ? 12.245 7.243 12.762 1.00 98.31 372 SER A N 1
ATOM 2967 C CA . SER A 1 372 ? 11.239 6.182 12.874 1.00 98.31 372 SER A CA 1
ATOM 2968 C C . SER A 1 372 ? 9.991 6.536 12.066 1.00 98.31 372 SER A C 1
ATOM 2970 O O . SER A 1 372 ? 9.515 5.703 11.301 1.00 98.31 372 SER A O 1
ATOM 2972 N N . ARG A 1 373 ? 9.524 7.796 12.107 1.00 97.69 373 ARG A N 1
ATOM 2973 C CA . ARG A 1 373 ? 8.439 8.308 11.242 1.00 97.69 373 ARG A CA 1
ATOM 2974 C C . ARG A 1 373 ? 8.751 8.140 9.760 1.00 97.69 373 ARG A C 1
ATOM 2976 O O . ARG A 1 373 ? 7.904 7.683 8.997 1.00 97.69 373 ARG A O 1
ATOM 2983 N N . LYS A 1 374 ? 9.953 8.534 9.333 1.00 97.25 374 LYS A N 1
ATOM 2984 C CA . LYS A 1 374 ? 10.383 8.419 7.930 1.00 97.25 374 LYS A CA 1
ATOM 2985 C C . LYS A 1 374 ? 10.462 6.960 7.492 1.00 97.25 374 LYS A C 1
ATOM 2987 O O . LYS A 1 374 ? 9.980 6.633 6.412 1.00 97.25 374 LYS A O 1
ATOM 2992 N N . LEU A 1 375 ? 11.022 6.096 8.335 1.00 97.75 375 LEU A N 1
ATOM 2993 C CA . LEU A 1 375 ? 11.113 4.665 8.075 1.00 97.75 375 LEU A CA 1
ATOM 2994 C C . LEU A 1 375 ? 9.728 4.011 8.008 1.00 97.75 375 LEU A C 1
ATOM 2996 O O . LEU A 1 375 ? 9.479 3.255 7.078 1.00 97.75 375 LEU A O 1
ATOM 3000 N N . PHE A 1 376 ? 8.825 4.340 8.935 1.00 97.69 376 PHE A N 1
ATOM 3001 C CA . PHE A 1 376 ? 7.449 3.840 8.946 1.00 97.69 376 PHE A CA 1
ATOM 3002 C C . PHE A 1 376 ? 6.705 4.233 7.670 1.00 97.69 376 PHE A C 1
ATOM 3004 O O . PHE A 1 376 ? 6.154 3.367 6.995 1.00 97.69 376 PHE A O 1
ATOM 3011 N N . ARG A 1 377 ? 6.749 5.527 7.306 1.00 95.75 377 ARG A N 1
ATOM 3012 C CA . ARG A 1 377 ? 6.146 6.039 6.065 1.00 95.75 377 ARG A CA 1
ATOM 3013 C C . ARG A 1 377 ? 6.664 5.275 4.854 1.00 95.75 377 ARG A C 1
ATOM 3015 O O . ARG A 1 377 ? 5.856 4.778 4.089 1.00 95.75 377 ARG A O 1
ATOM 3022 N N . LYS A 1 378 ? 7.985 5.123 4.742 1.00 95.88 378 LYS A N 1
ATOM 3023 C CA . LYS A 1 378 ? 8.618 4.404 3.634 1.00 95.88 378 LYS A CA 1
ATOM 3024 C C . LYS A 1 378 ? 8.249 2.926 3.596 1.00 95.88 378 LYS A C 1
ATOM 3026 O O . LYS A 1 378 ? 7.981 2.380 2.534 1.00 95.88 378 LYS A O 1
ATOM 3031 N N . PHE A 1 379 ? 8.260 2.255 4.744 1.00 96.19 379 PHE A N 1
ATOM 3032 C CA . PHE A 1 379 ? 7.970 0.828 4.805 1.00 96.19 379 PHE A CA 1
ATOM 3033 C C . PHE A 1 379 ? 6.532 0.519 4.396 1.00 96.19 379 PHE A C 1
ATOM 3035 O O . PHE A 1 379 ? 6.298 -0.502 3.755 1.00 96.19 379 PHE A O 1
ATOM 3042 N N . TRP A 1 380 ? 5.585 1.374 4.776 1.00 94.62 380 TRP A N 1
ATOM 3043 C CA . TRP A 1 380 ? 4.160 1.215 4.489 1.00 94.62 380 TRP A CA 1
ATOM 3044 C C . TRP A 1 380 ? 3.685 2.005 3.262 1.00 94.62 380 TRP A C 1
ATOM 3046 O O . TRP A 1 380 ? 2.480 2.078 3.040 1.00 94.62 380 TRP A O 1
ATOM 3056 N N . GLU A 1 381 ? 4.608 2.584 2.485 1.00 92.94 381 GLU A N 1
ATOM 3057 C CA . GLU A 1 381 ? 4.320 3.343 1.256 1.00 92.94 381 GLU A CA 1
ATOM 3058 C C . GLU A 1 381 ? 3.296 4.470 1.490 1.00 92.94 381 GLU A C 1
ATOM 3060 O O . GLU A 1 381 ? 2.305 4.637 0.779 1.00 92.94 381 GLU A O 1
ATOM 3065 N N . MET A 1 382 ? 3.503 5.231 2.568 1.00 89.25 382 MET A N 1
ATOM 3066 C CA . MET A 1 382 ? 2.566 6.249 3.049 1.00 89.25 382 MET A CA 1
ATOM 3067 C C . MET A 1 382 ? 2.951 7.679 2.677 1.00 89.25 382 MET A C 1
ATOM 3069 O O . MET A 1 382 ? 2.335 8.634 3.161 1.00 89.25 382 MET A O 1
ATOM 3073 N N . GLU A 1 383 ? 3.986 7.855 1.858 1.00 86.62 383 GLU A N 1
ATOM 3074 C CA . GLU A 1 383 ? 4.549 9.160 1.526 1.00 86.62 383 GLU A CA 1
ATOM 3075 C C . GLU A 1 383 ? 3.543 10.099 0.853 1.00 86.62 383 GLU A C 1
ATOM 3077 O O . GLU A 1 383 ? 3.595 11.302 1.110 1.00 86.62 383 GLU A O 1
ATOM 3082 N N . GLU A 1 384 ? 2.604 9.564 0.067 1.00 78.38 384 GLU A N 1
ATOM 3083 C CA . GLU A 1 384 ? 1.612 10.356 -0.673 1.00 78.38 384 GLU A CA 1
ATOM 3084 C C . GLU A 1 384 ? 0.523 10.974 0.215 1.00 78.38 384 GLU A C 1
ATOM 3086 O O . GLU A 1 384 ? -0.017 12.035 -0.095 1.00 78.38 384 GLU A O 1
ATOM 3091 N N . PHE A 1 385 ? 0.178 10.330 1.332 1.00 81.00 385 PHE A N 1
ATOM 3092 C CA . PHE A 1 385 ? -0.974 10.730 2.151 1.00 81.00 385 PHE A CA 1
ATOM 3093 C C . PHE A 1 385 ? -0.624 11.100 3.595 1.00 81.00 385 PHE A C 1
ATOM 3095 O O . PHE A 1 385 ? -1.457 11.677 4.303 1.00 81.00 385 PHE A O 1
ATOM 3102 N N . ILE A 1 386 ? 0.603 10.815 4.033 1.00 88.44 386 ILE A N 1
ATOM 3103 C CA . ILE A 1 386 ? 1.224 11.440 5.200 1.00 88.44 386 ILE A CA 1
ATOM 3104 C C . ILE A 1 386 ? 2.325 12.366 4.672 1.00 88.44 386 ILE A C 1
ATOM 3106 O O . ILE A 1 386 ? 3.394 11.868 4.317 1.00 88.44 386 ILE A O 1
ATOM 3110 N N . PRO A 1 387 ? 2.095 13.693 4.625 1.00 86.19 387 PRO A N 1
ATOM 3111 C CA . PRO A 1 387 ? 3.104 14.672 4.225 1.00 86.19 387 PRO A CA 1
ATOM 3112 C C . PRO A 1 387 ? 4.380 14.593 5.070 1.00 86.19 387 PRO A C 1
ATOM 3114 O O . PRO A 1 387 ? 4.335 14.228 6.246 1.00 86.19 387 PRO A O 1
ATOM 3117 N N . GLU A 1 388 ? 5.528 14.958 4.493 1.00 87.94 388 GLU A N 1
ATOM 3118 C CA . GLU A 1 388 ? 6.815 14.888 5.202 1.00 87.94 388 GLU A CA 1
ATOM 3119 C C . GLU A 1 388 ? 6.896 15.824 6.416 1.00 87.94 388 GLU A C 1
ATOM 3121 O O . GLU A 1 388 ? 7.580 15.518 7.397 1.00 87.94 388 GLU A O 1
ATOM 3126 N N . ASP A 1 389 ? 6.176 16.937 6.384 1.00 88.75 389 ASP A N 1
ATOM 3127 C CA . ASP A 1 389 ? 6.099 17.915 7.464 1.00 88.75 389 ASP A CA 1
ATOM 3128 C C . ASP A 1 389 ? 5.053 17.566 8.538 1.00 88.75 389 ASP A C 1
ATOM 3130 O O . ASP A 1 389 ? 4.997 18.245 9.563 1.00 88.75 389 ASP A O 1
ATOM 3134 N N . ARG A 1 390 ? 4.267 16.488 8.370 1.00 93.56 390 ARG A N 1
ATOM 3135 C CA . ARG A 1 390 ? 3.305 16.043 9.389 1.00 93.56 390 ARG A CA 1
ATOM 3136 C C . ARG A 1 390 ? 4.022 15.572 10.651 1.00 93.56 390 ARG A C 1
ATOM 3138 O O . ARG A 1 390 ? 4.839 14.657 10.607 1.00 93.56 390 ARG A O 1
ATOM 3145 N N . ASP A 1 391 ? 3.674 16.138 11.798 1.00 95.88 391 ASP A N 1
ATOM 3146 C CA . ASP A 1 391 ? 4.240 15.830 13.116 1.00 95.88 391 ASP A CA 1
ATOM 3147 C C . ASP A 1 391 ? 3.690 14.523 13.720 1.00 95.88 391 ASP A C 1
ATOM 3149 O O . ASP A 1 391 ? 3.069 14.508 14.778 1.00 95.88 391 ASP A O 1
ATOM 3153 N N . GLY A 1 392 ? 3.902 13.416 13.011 1.00 96.94 392 GLY A N 1
ATOM 3154 C CA . GLY A 1 392 ? 3.451 12.073 13.371 1.00 96.94 392 GLY A CA 1
ATOM 3155 C C . GLY A 1 392 ? 3.010 11.290 12.136 1.00 96.94 392 GLY A C 1
ATOM 3156 O O . GLY A 1 392 ? 3.219 11.731 11.003 1.00 96.94 392 GLY A O 1
ATOM 3157 N N . ILE A 1 393 ? 2.383 10.133 12.342 1.00 97.25 393 ILE A N 1
ATOM 3158 C CA . ILE A 1 393 ? 1.850 9.274 11.262 1.00 97.25 393 ILE A CA 1
ATOM 3159 C C . ILE A 1 393 ? 0.315 9.229 11.206 1.00 97.25 393 ILE A C 1
ATOM 3161 O O . ILE A 1 393 ? -0.280 8.419 10.490 1.00 97.25 393 ILE A O 1
ATOM 3165 N N . TYR A 1 394 ? -0.352 10.095 11.964 1.00 97.94 394 TYR A N 1
ATOM 3166 C CA . TYR A 1 394 ? -1.808 10.114 12.031 1.00 97.94 394 TYR A CA 1
ATOM 3167 C C . TYR A 1 394 ? -2.441 10.433 10.676 1.00 97.94 394 TYR A C 1
ATOM 3169 O O . TYR A 1 394 ? -1.979 11.305 9.934 1.00 97.94 394 TYR A O 1
ATOM 3177 N N . HIS A 1 395 ? -3.507 9.716 10.336 1.00 97.25 395 HIS A N 1
ATOM 3178 C CA . HIS A 1 395 ? -4.216 9.860 9.066 1.00 97.25 395 HIS A CA 1
ATOM 3179 C C . HIS A 1 395 ? -5.599 9.200 9.134 1.00 97.25 395 HIS A C 1
ATOM 3181 O O . HIS A 1 395 ? -5.965 8.567 10.123 1.00 97.25 395 HIS A O 1
ATOM 3187 N N . ALA A 1 396 ? -6.391 9.370 8.074 1.00 95.81 396 ALA A N 1
ATOM 3188 C CA . ALA A 1 396 ? -7.703 8.754 7.953 1.00 95.81 396 ALA A CA 1
ATOM 3189 C C . ALA A 1 396 ? -7.890 8.099 6.579 1.00 95.81 396 ALA A C 1
ATOM 3191 O O . ALA A 1 396 ? -7.277 8.504 5.583 1.00 95.81 396 ALA A O 1
ATOM 3192 N N . ARG A 1 397 ? -8.764 7.094 6.537 1.00 93.44 397 ARG A N 1
ATOM 3193 C CA . ARG A 1 397 ? -9.232 6.408 5.330 1.00 93.44 397 ARG A CA 1
ATOM 3194 C C . ARG A 1 397 ? -10.748 6.316 5.314 1.00 93.44 397 ARG A C 1
ATOM 3196 O O . ARG A 1 397 ? -11.394 6.292 6.362 1.00 93.44 397 ARG A O 1
ATOM 3203 N N . TYR A 1 398 ? -11.303 6.288 4.110 1.00 90.38 398 TYR A N 1
ATOM 3204 C CA . TYR A 1 398 ? -12.737 6.278 3.866 1.00 90.38 398 TYR A CA 1
ATOM 3205 C C . TYR A 1 398 ? -13.081 5.142 2.922 1.00 90.38 398 TYR A C 1
ATOM 3207 O O . TYR A 1 398 ? -12.415 4.979 1.907 1.00 90.38 398 TYR A O 1
ATOM 3215 N N . PHE A 1 399 ? -14.141 4.413 3.250 1.00 89.25 399 PHE A N 1
ATOM 3216 C CA . PHE A 1 399 ? -14.658 3.312 2.447 1.00 89.25 399 PHE A CA 1
ATOM 3217 C C . PHE A 1 399 ? -16.161 3.490 2.256 1.00 89.25 399 PHE A C 1
ATOM 3219 O O . PHE A 1 399 ? -16.853 3.942 3.176 1.00 89.25 399 PHE A O 1
ATOM 3226 N N . GLY A 1 400 ? -16.661 3.138 1.074 1.00 84.69 400 GLY A N 1
ATOM 3227 C CA . GLY A 1 400 ? -18.060 3.314 0.698 1.00 84.69 400 GLY A CA 1
ATOM 3228 C C . GLY A 1 400 ? -18.571 4.758 0.746 1.00 84.69 400 GLY A C 1
ATOM 3229 O O . GLY A 1 400 ? -17.821 5.734 0.843 1.00 84.69 400 GLY A O 1
ATOM 3230 N N . SER A 1 401 ? -19.892 4.915 0.660 1.00 81.88 401 SER A N 1
ATOM 3231 C CA . SER A 1 401 ? -20.544 6.225 0.566 1.00 81.88 401 SER A CA 1
ATOM 3232 C C . SER A 1 401 ? -21.904 6.247 1.272 1.00 81.88 401 SER A C 1
ATOM 3234 O O . SER A 1 401 ? -22.484 5.210 1.581 1.00 81.88 401 SER A O 1
ATOM 3236 N N . GLY A 1 402 ? -22.413 7.445 1.583 1.00 83.31 402 GLY A N 1
ATOM 3237 C CA . GLY A 1 402 ? -23.723 7.612 2.224 1.00 83.31 402 GLY A CA 1
ATOM 3238 C C . GLY A 1 402 ? -23.894 6.766 3.495 1.00 83.31 402 GLY A C 1
ATOM 3239 O O . GLY A 1 402 ? -23.111 6.885 4.438 1.00 83.31 402 GLY A O 1
ATOM 3240 N N . GLU A 1 403 ? -24.913 5.904 3.507 1.00 86.31 403 GLU A N 1
ATOM 3241 C CA . GLU A 1 403 ? -25.262 5.038 4.646 1.00 86.31 403 GLU A CA 1
ATOM 3242 C C . GLU A 1 403 ? -24.316 3.844 4.855 1.00 86.31 403 GLU A C 1
ATOM 3244 O O . GLU A 1 403 ? -24.390 3.208 5.904 1.00 86.31 403 GLU A O 1
ATOM 3249 N N . THR A 1 404 ? -23.424 3.543 3.906 1.00 89.81 404 THR A N 1
ATOM 3250 C CA . THR A 1 404 ? -22.374 2.518 4.062 1.00 89.81 404 THR A CA 1
ATOM 3251 C C . THR A 1 404 ? -20.991 3.126 4.275 1.00 89.81 404 THR A C 1
ATOM 3253 O O . THR A 1 404 ? -19.987 2.417 4.266 1.00 89.81 404 THR A O 1
ATOM 3256 N N . ARG A 1 405 ? -20.911 4.450 4.482 1.00 92.62 405 ARG A N 1
ATOM 3257 C CA . ARG A 1 405 ? -19.629 5.132 4.643 1.00 92.62 405 ARG A CA 1
ATOM 3258 C C . ARG A 1 405 ? -18.964 4.761 5.966 1.00 92.62 405 ARG A C 1
ATOM 3260 O O . ARG A 1 405 ? -19.440 5.153 7.037 1.00 92.62 405 ARG A O 1
ATOM 3267 N N . LEU A 1 406 ? -17.826 4.087 5.872 1.00 97.12 406 LEU A N 1
ATOM 3268 C CA . LEU A 1 406 ? -16.913 3.803 6.971 1.00 97.12 406 LEU A CA 1
ATOM 3269 C C . LEU A 1 406 ? -15.755 4.807 6.954 1.00 97.12 406 LEU A C 1
ATOM 3271 O O . LEU A 1 406 ? -15.160 5.074 5.911 1.00 97.12 406 LEU A O 1
ATOM 3275 N N . GLN A 1 407 ? -15.423 5.347 8.121 1.00 97.62 407 GLN A N 1
ATOM 3276 C CA . GLN A 1 407 ? -14.234 6.166 8.337 1.00 97.62 407 GLN A CA 1
ATOM 3277 C C . GLN A 1 407 ? -13.313 5.450 9.327 1.00 97.62 407 GLN A C 1
ATOM 3279 O O . GLN A 1 407 ? -13.726 5.136 10.442 1.00 97.62 407 GLN A O 1
ATOM 3284 N N . MET A 1 408 ? -12.068 5.211 8.932 1.00 98.06 408 MET A N 1
ATOM 3285 C CA . MET A 1 408 ? -11.013 4.721 9.818 1.00 98.06 408 MET A CA 1
ATOM 3286 C C . MET A 1 408 ? -10.076 5.881 10.142 1.00 98.06 408 MET A C 1
ATOM 3288 O O . MET A 1 408 ? -9.529 6.498 9.231 1.00 98.06 408 MET A O 1
ATOM 3292 N N . ILE A 1 409 ? -9.926 6.206 11.423 1.00 98.62 409 ILE A N 1
ATOM 3293 C CA . ILE A 1 409 ? -9.068 7.278 11.932 1.00 98.62 409 ILE A CA 1
ATOM 3294 C C . ILE A 1 409 ? -7.934 6.617 12.704 1.00 98.62 409 ILE A C 1
ATOM 3296 O O . ILE A 1 409 ? -8.172 6.004 13.742 1.00 98.62 409 ILE A O 1
ATOM 3300 N N . MET A 1 410 ? -6.710 6.775 12.215 1.00 98.31 410 MET A N 1
ATOM 3301 C CA . MET A 1 410 ? -5.510 6.276 12.874 1.00 98.31 410 MET A CA 1
ATOM 3302 C C . MET A 1 410 ? -4.894 7.404 13.691 1.00 98.31 410 MET A C 1
ATOM 3304 O O . MET A 1 410 ? -4.397 8.387 13.132 1.00 98.31 410 MET A O 1
ATOM 3308 N N . LEU A 1 411 ? -4.960 7.283 15.017 1.00 98.62 411 LEU A N 1
ATOM 3309 C CA . LEU A 1 411 ? -4.229 8.170 15.909 1.00 98.62 411 LEU A CA 1
ATOM 3310 C C . LEU A 1 411 ? -2.755 7.751 15.974 1.00 98.62 411 LEU A C 1
ATOM 3312 O O . LEU A 1 411 ? -2.377 6.615 15.694 1.00 98.62 411 LEU A O 1
ATOM 3316 N N . ASP A 1 412 ? -1.942 8.713 16.377 1.00 98.25 412 ASP A N 1
ATOM 3317 C CA . ASP A 1 412 ? -0.528 8.566 16.701 1.00 98.25 412 ASP A CA 1
ATOM 3318 C C . ASP A 1 412 ? -0.397 9.010 18.148 1.00 98.25 412 ASP A C 1
ATOM 3320 O O . ASP A 1 412 ? -0.470 10.195 18.457 1.00 98.25 412 ASP A O 1
ATOM 3324 N N . THR A 1 413 ? -0.298 8.040 19.043 1.00 97.06 413 THR A N 1
ATOM 3325 C CA . THR A 1 413 ? -0.256 8.284 20.482 1.00 97.06 413 THR A CA 1
ATOM 3326 C C . THR A 1 413 ? 1.174 8.309 21.014 1.00 97.06 413 THR A C 1
ATOM 3328 O O . THR A 1 413 ? 1.375 8.160 22.215 1.00 97.06 413 THR A O 1
ATOM 3331 N N . ARG A 1 414 ? 2.183 8.484 20.146 1.00 97.75 414 ARG A N 1
ATOM 3332 C CA . ARG A 1 414 ? 3.608 8.426 20.514 1.00 97.75 414 ARG A CA 1
ATOM 3333 C C . ARG A 1 414 ? 4.359 9.709 20.179 1.00 97.75 414 ARG A C 1
ATOM 3335 O O . ARG A 1 414 ? 4.987 10.292 21.065 1.00 97.75 414 ARG A O 1
ATOM 3342 N N . TYR A 1 415 ? 4.264 10.192 18.940 1.00 98.19 415 TYR A N 1
ATOM 3343 C CA . TYR A 1 415 ? 5.172 11.216 18.404 1.00 98.19 415 TYR A CA 1
ATOM 3344 C C . TYR A 1 415 ? 5.193 12.539 19.194 1.00 98.19 415 TYR A C 1
ATOM 3346 O O . TYR A 1 415 ? 6.253 13.144 19.402 1.00 98.19 415 TYR A O 1
ATOM 3354 N N . ASN A 1 416 ? 4.022 12.973 19.662 1.00 98.19 416 ASN A N 1
ATOM 3355 C CA . ASN A 1 416 ? 3.828 14.211 20.423 1.00 98.19 416 ASN A CA 1
ATOM 3356 C C . ASN A 1 416 ? 3.492 13.973 21.899 1.00 98.19 416 ASN A C 1
ATOM 3358 O O . ASN A 1 416 ? 3.216 14.926 22.627 1.00 98.19 416 ASN A O 1
ATOM 3362 N N . ARG A 1 417 ? 3.527 12.720 22.355 1.00 98.00 417 ARG A N 1
ATOM 3363 C CA . ARG A 1 417 ? 3.068 12.356 23.691 1.00 98.00 417 ARG A CA 1
ATOM 3364 C C . ARG A 1 417 ? 3.971 12.921 24.786 1.00 98.00 417 ARG A C 1
ATOM 3366 O O . ARG A 1 417 ? 5.192 12.744 24.741 1.00 98.00 417 ARG A O 1
ATOM 3373 N N . ASP A 1 418 ? 3.358 13.550 25.781 1.00 98.12 418 ASP A N 1
ATOM 3374 C CA .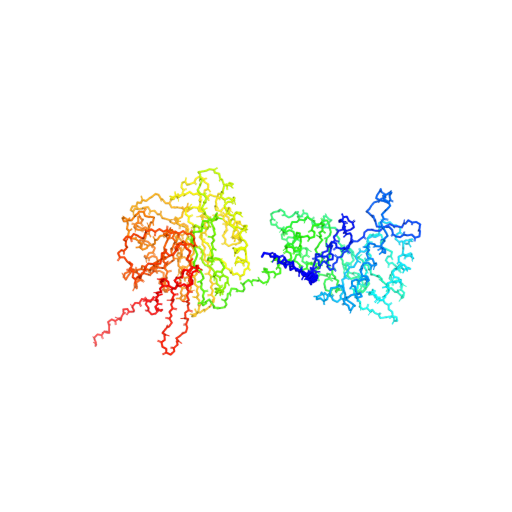 ASP A 1 418 ? 4.006 13.956 27.024 1.00 98.12 418 ASP A CA 1
ATOM 3375 C C . ASP A 1 418 ? 4.286 12.759 27.949 1.00 98.12 418 ASP A C 1
ATOM 3377 O O . ASP A 1 418 ? 3.785 11.652 27.752 1.00 98.12 418 ASP A O 1
ATOM 3381 N N . ASP A 1 419 ? 5.062 12.996 29.008 1.00 96.75 419 ASP A N 1
ATOM 3382 C CA . ASP A 1 419 ? 5.100 12.069 30.138 1.00 96.75 419 ASP A CA 1
ATOM 3383 C C . ASP A 1 419 ? 3.733 12.056 30.846 1.00 96.75 419 ASP A C 1
ATOM 3385 O O . ASP A 1 419 ? 3.011 13.060 30.857 1.00 96.75 419 ASP A O 1
ATOM 3389 N N . GLU A 1 420 ? 3.377 10.923 31.452 1.00 95.88 420 GLU A N 1
ATOM 3390 C CA . GLU A 1 420 ? 2.092 10.729 32.134 1.00 95.88 420 GLU A CA 1
ATOM 3391 C C . GLU A 1 420 ? 1.797 11.846 33.152 1.00 95.88 420 GLU A C 1
ATOM 3393 O O . GLU A 1 420 ? 2.649 12.234 33.956 1.00 95.88 420 GLU A O 1
ATOM 3398 N N . GLY A 1 421 ? 0.564 12.353 33.156 1.00 96.56 421 GLY A N 1
ATOM 3399 C CA . GLY A 1 421 ? 0.187 13.453 34.035 1.00 96.56 421 GLY A CA 1
ATOM 3400 C C . GLY A 1 421 ? -1.223 13.969 33.786 1.00 96.56 421 GLY A C 1
ATOM 3401 O O . GLY A 1 421 ? -1.783 13.840 32.700 1.00 96.56 421 GLY A O 1
ATOM 3402 N N . ASP A 1 422 ? -1.811 14.593 34.809 1.00 96.69 422 ASP A N 1
ATOM 3403 C CA . ASP A 1 422 ? -3.218 15.004 34.758 1.00 96.69 422 ASP A CA 1
ATOM 3404 C C . ASP A 1 422 ? -3.503 16.058 33.676 1.00 96.69 422 ASP A C 1
ATOM 3406 O O . ASP A 1 422 ? -4.575 16.042 33.071 1.00 96.69 422 ASP A O 1
ATOM 3410 N N . ALA A 1 423 ? -2.542 16.954 33.437 1.00 97.06 423 ALA A N 1
ATOM 3411 C CA . ALA A 1 423 ? -2.605 18.010 32.425 1.00 97.06 423 ALA A CA 1
ATOM 3412 C C . ALA A 1 423 ? -1.803 17.683 31.153 1.00 97.06 423 ALA A C 1
ATOM 3414 O O . ALA A 1 423 ? -1.734 18.521 30.256 1.00 97.06 423 ALA A O 1
ATOM 3415 N N . SER A 1 424 ? -1.181 16.503 31.103 1.00 97.38 424 SER A N 1
ATOM 3416 C CA . SER A 1 424 ? -0.349 16.059 29.989 1.00 97.38 424 SER A CA 1
ATOM 3417 C C . SER A 1 424 ? -1.197 15.720 28.768 1.00 97.38 424 SER A C 1
ATOM 3419 O O . SER A 1 424 ? -2.336 15.254 28.893 1.00 97.38 424 SER A O 1
ATOM 3421 N N . ASP A 1 425 ? -0.622 15.927 27.588 1.00 97.81 425 ASP A N 1
ATOM 3422 C CA . ASP A 1 425 ? -1.252 15.613 26.315 1.00 97.81 425 ASP A CA 1
ATOM 3423 C C . ASP A 1 425 ? -0.675 14.350 25.666 1.00 97.81 425 ASP A C 1
ATOM 3425 O O . ASP A 1 425 ? 0.431 13.899 25.971 1.00 97.81 425 ASP A O 1
ATOM 3429 N N . THR A 1 426 ? -1.447 13.772 24.746 1.00 96.12 426 THR A N 1
ATOM 3430 C CA . THR A 1 426 ? -1.057 12.561 24.022 1.00 96.12 426 THR A CA 1
ATOM 3431 C C . THR A 1 426 ? -0.948 12.713 22.509 1.00 96.12 426 THR A C 1
ATOM 3433 O O . THR A 1 426 ? -0.292 11.869 21.905 1.00 96.12 426 THR A O 1
ATOM 3436 N N . LEU A 1 427 ? -1.568 13.732 21.902 1.00 98.38 427 LEU A N 1
ATOM 3437 C CA . LEU A 1 427 ? -1.656 13.870 20.438 1.00 98.38 427 LEU A CA 1
ATOM 3438 C C . LEU A 1 427 ? -0.863 15.072 19.884 1.00 98.38 427 LEU A C 1
ATOM 3440 O O . LEU A 1 427 ? -0.362 15.049 18.762 1.00 98.38 427 LEU A O 1
ATOM 3444 N N . GLY A 1 428 ? -0.723 16.145 20.658 1.00 98.19 428 GLY A N 1
ATOM 3445 C CA . GLY A 1 428 ? -0.244 17.436 20.177 1.00 98.19 428 GLY A CA 1
ATOM 3446 C C . GLY A 1 428 ? -1.332 18.236 19.449 1.00 98.19 428 GLY A C 1
ATOM 3447 O O . GLY A 1 428 ? -2.286 17.700 18.880 1.00 98.19 428 GLY A O 1
ATOM 3448 N N . GLU A 1 429 ? -1.201 19.564 19.458 1.00 97.81 429 GLU A N 1
ATOM 3449 C CA . GLU A 1 429 ? -2.242 20.480 18.959 1.00 97.81 429 GLU A CA 1
ATOM 3450 C C . GLU A 1 429 ? -2.543 20.343 17.458 1.00 97.81 429 GLU A C 1
ATOM 3452 O O . GLU A 1 429 ? -3.698 20.494 17.046 1.00 97.81 429 GLU A O 1
ATOM 3457 N N . ASN A 1 430 ? -1.540 20.021 16.635 1.00 97.94 430 ASN A N 1
ATOM 3458 C CA . ASN A 1 430 ? -1.741 19.825 15.196 1.00 97.94 430 ASN A CA 1
ATOM 3459 C C . ASN A 1 430 ? -2.648 18.621 14.932 1.00 97.94 430 ASN A C 1
ATOM 3461 O O . ASN A 1 430 ? -3.617 18.726 14.177 1.00 97.94 430 ASN A O 1
ATOM 3465 N N . GLN A 1 431 ? -2.396 17.506 15.620 1.00 98.56 431 GLN A N 1
ATOM 3466 C CA . GLN A 1 431 ? -3.225 16.315 15.515 1.00 98.56 431 GLN A CA 1
ATOM 3467 C C . GLN A 1 431 ? -4.620 16.530 16.107 1.00 98.56 431 GLN A C 1
ATOM 3469 O O . GLN A 1 431 ? -5.589 16.045 15.531 1.00 98.56 431 GLN A O 1
ATOM 3474 N N . TRP A 1 432 ? -4.765 17.284 17.203 1.00 98.75 432 TRP A N 1
ATOM 3475 C CA . TRP A 1 432 ? -6.087 17.654 17.726 1.00 98.75 432 TRP A CA 1
ATOM 3476 C C . TRP A 1 432 ? -6.910 18.449 16.712 1.00 98.75 432 TRP A C 1
ATOM 3478 O O . TRP A 1 432 ? -8.085 18.149 16.494 1.00 98.75 432 TRP A O 1
ATOM 3488 N N . THR A 1 433 ? -6.283 19.438 16.075 1.00 97.94 433 THR A N 1
ATOM 3489 C CA . THR A 1 433 ? -6.913 20.268 15.039 1.00 97.94 433 THR A CA 1
ATOM 3490 C C . THR A 1 433 ? -7.287 19.428 13.819 1.00 97.94 433 THR A C 1
ATOM 3492 O O . THR A 1 433 ? -8.395 19.533 13.287 1.00 97.94 433 THR A O 1
ATOM 3495 N N . TRP A 1 434 ? -6.387 18.540 13.395 1.00 98.19 434 TRP A N 1
ATOM 3496 C CA . TRP A 1 434 ? -6.651 17.589 12.324 1.00 98.19 434 TRP A CA 1
ATOM 3497 C C . TRP A 1 434 ? -7.813 16.648 12.673 1.00 98.19 434 TRP A C 1
ATOM 3499 O O . TRP A 1 434 ? -8.740 16.506 11.874 1.00 98.19 434 TRP A O 1
ATOM 3509 N N . LEU A 1 435 ? -7.823 16.067 13.875 1.00 98.69 435 LEU A N 1
ATOM 3510 C CA . LEU A 1 435 ? -8.859 15.145 14.336 1.00 98.69 435 LEU A CA 1
ATOM 3511 C C . LEU A 1 435 ? -10.233 15.820 14.373 1.00 98.69 435 LEU A C 1
ATOM 3513 O O . LEU A 1 435 ? -11.215 15.221 13.940 1.00 98.69 435 LEU A O 1
ATOM 3517 N N . GLU A 1 436 ? -10.310 17.075 14.823 1.00 98.31 436 GLU A N 1
ATOM 3518 C CA . GLU A 1 436 ? -11.542 17.865 14.737 1.00 98.31 436 GLU A CA 1
ATOM 3519 C C . GLU A 1 436 ? -12.055 17.937 13.292 1.00 98.31 436 GLU A C 1
ATOM 3521 O O . GLU A 1 436 ? -13.237 17.697 13.032 1.00 98.31 436 GLU A O 1
ATOM 3526 N N . SER A 1 437 ? -11.165 18.233 12.341 1.00 96.50 437 SER A N 1
ATOM 3527 C CA . SER A 1 437 ? -11.529 18.330 10.925 1.00 96.50 437 SER A CA 1
ATOM 3528 C C . SER A 1 437 ? -12.027 16.997 10.354 1.00 96.50 437 SER A C 1
ATOM 3530 O O . SER A 1 437 ? -12.983 16.983 9.576 1.00 96.50 437 SER A O 1
ATOM 3532 N N . GLU A 1 438 ? -11.439 15.870 10.769 1.00 97.75 438 GLU A N 1
ATOM 3533 C CA . GLU A 1 438 ? -11.864 14.540 10.333 1.00 97.75 438 GLU A CA 1
ATOM 3534 C C . GLU A 1 438 ? -13.199 14.129 10.961 1.00 97.75 438 GLU A C 1
ATOM 3536 O O . GLU A 1 438 ? -14.059 13.591 10.266 1.00 97.75 438 GLU A O 1
ATOM 3541 N N . LEU A 1 439 ? -13.425 14.419 12.246 1.00 98.25 439 LEU A N 1
ATOM 3542 C CA . LEU A 1 439 ? -14.675 14.081 12.936 1.00 98.25 439 LEU A CA 1
ATOM 3543 C C . LEU A 1 439 ? -15.888 14.825 12.362 1.00 98.25 439 LEU A C 1
ATOM 3545 O O . LEU A 1 439 ? -17.005 14.310 12.418 1.00 98.25 439 LEU A O 1
ATOM 3549 N N . ARG A 1 440 ? -15.673 16.005 11.770 1.00 95.25 440 ARG A N 1
ATOM 3550 C CA . ARG A 1 440 ? -16.713 16.776 11.068 1.00 95.25 440 ARG A CA 1
ATOM 3551 C C . ARG A 1 440 ? -17.073 16.208 9.692 1.00 95.25 440 ARG A C 1
ATOM 3553 O O . ARG A 1 440 ? -18.114 16.573 9.145 1.00 95.25 440 ARG A O 1
ATOM 3560 N N . LYS A 1 441 ? -16.247 15.332 9.109 1.00 92.75 441 LYS A N 1
ATOM 3561 C CA . LYS A 1 441 ? -16.555 14.690 7.823 1.00 92.75 441 LYS A CA 1
ATOM 3562 C C . LYS A 1 441 ? -17.624 13.604 8.023 1.00 92.75 441 LYS A C 1
ATOM 3564 O O . LYS A 1 441 ? -17.631 12.929 9.055 1.00 92.75 441 LYS A O 1
ATOM 3569 N N . PRO A 1 442 ? -18.551 13.420 7.065 1.00 91.06 442 PRO A N 1
ATOM 3570 C CA . PRO A 1 442 ? -19.658 12.483 7.221 1.00 91.06 442 PRO A CA 1
ATOM 3571 C C . PRO A 1 442 ? -19.172 11.030 7.168 1.00 91.06 442 PRO A C 1
ATOM 3573 O O . PRO A 1 442 ? -18.375 10.670 6.306 1.00 91.06 442 PRO A O 1
ATOM 3576 N N . ALA A 1 443 ? -19.698 10.197 8.062 1.00 95.62 443 ALA A N 1
ATOM 3577 C CA . ALA A 1 443 ? -19.521 8.749 8.089 1.00 95.62 443 ALA A CA 1
ATOM 3578 C C . ALA A 1 443 ? -20.643 8.120 8.924 1.00 95.62 443 ALA A C 1
ATOM 3580 O O . ALA A 1 443 ? -21.120 8.739 9.883 1.00 95.62 443 ALA A O 1
ATOM 3581 N N . LYS A 1 444 ? -21.055 6.902 8.563 1.00 95.50 444 LYS A N 1
ATOM 3582 C CA . LYS A 1 444 ? -22.044 6.126 9.316 1.00 95.50 444 LYS A CA 1
ATOM 3583 C C . LYS A 1 444 ? -21.406 5.428 10.512 1.00 95.50 444 LYS A C 1
ATOM 3585 O O . LYS A 1 444 ? -21.965 5.468 11.602 1.00 95.50 444 LYS A O 1
ATOM 3590 N N . ILE A 1 445 ? -20.245 4.815 10.289 1.00 98.12 445 ILE A N 1
ATOM 3591 C CA . ILE A 1 445 ? -19.421 4.162 11.310 1.00 98.12 445 ILE A CA 1
ATOM 3592 C C . ILE A 1 445 ? -18.025 4.777 11.279 1.00 98.12 445 ILE A C 1
ATOM 3594 O O . ILE A 1 445 ? -17.488 5.072 10.208 1.00 98.12 445 ILE A O 1
ATOM 3598 N N . ARG A 1 446 ? -17.453 4.982 12.466 1.00 98.50 446 ARG A N 1
ATOM 3599 C CA . ARG A 1 446 ? -16.115 5.529 12.681 1.00 98.50 446 ARG A CA 1
ATOM 3600 C C . ARG A 1 446 ? -15.324 4.576 13.562 1.00 98.50 446 ARG A C 1
ATOM 3602 O O . ARG A 1 446 ? -15.706 4.347 14.706 1.00 98.50 446 ARG A O 1
ATOM 3609 N N . LEU A 1 447 ? -14.225 4.051 13.040 1.00 98.75 447 LEU A N 1
ATOM 3610 C CA . LEU A 1 447 ? -13.264 3.275 13.816 1.00 98.75 447 LEU A CA 1
ATOM 3611 C C . LEU A 1 447 ? -12.084 4.182 14.147 1.00 98.75 447 LEU A C 1
ATOM 3613 O O . LEU A 1 447 ? -11.406 4.650 13.236 1.00 98.75 447 LEU A O 1
ATOM 3617 N N . ILE A 1 448 ? -11.872 4.470 15.429 1.00 98.75 448 ILE A N 1
ATOM 3618 C CA . ILE A 1 448 ? -10.760 5.310 15.890 1.00 98.75 448 ILE A CA 1
ATOM 3619 C C . ILE A 1 448 ? -9.720 4.405 16.540 1.00 98.75 448 ILE A C 1
ATOM 3621 O O . ILE A 1 448 ? -9.952 3.899 17.637 1.00 98.75 448 ILE A O 1
ATOM 3625 N N . ALA A 1 449 ? -8.594 4.193 15.865 1.00 98.31 449 ALA A N 1
ATOM 3626 C CA . ALA A 1 449 ? -7.503 3.365 16.356 1.00 98.31 449 ALA A CA 1
ATOM 3627 C C . ALA A 1 449 ? -6.518 4.174 17.208 1.00 98.31 449 ALA A C 1
ATOM 3629 O O . ALA A 1 449 ? -6.122 5.278 16.832 1.00 98.31 449 ALA A O 1
ATOM 3630 N N . SER A 1 450 ? -6.117 3.597 18.336 1.00 97.06 450 SER A N 1
ATOM 3631 C CA . SER A 1 450 ? -5.138 4.117 19.292 1.00 97.06 450 SER A CA 1
ATOM 3632 C C . SER A 1 450 ? -4.122 3.016 19.605 1.00 97.06 450 SER A C 1
ATOM 3634 O O . SER A 1 450 ? -4.528 1.863 19.743 1.00 97.06 450 SER A O 1
ATOM 3636 N N . GLY A 1 451 ? -2.834 3.357 19.737 1.00 91.94 451 GLY A N 1
ATOM 3637 C CA . GLY A 1 451 ? -1.780 2.374 20.034 1.00 91.94 451 GLY A CA 1
ATOM 3638 C C . GLY A 1 451 ? -2.042 1.622 21.343 1.00 91.94 451 GLY A C 1
ATOM 3639 O O . GLY A 1 451 ? -2.082 0.397 21.375 1.00 91.94 451 GLY A O 1
ATOM 3640 N N . TYR A 1 452 ? -2.410 2.371 22.383 1.00 94.00 452 TYR A N 1
ATOM 3641 C CA . TYR A 1 452 ? -2.804 1.851 23.696 1.00 94.00 452 TYR A CA 1
ATOM 3642 C C . TYR A 1 452 ? -4.244 2.221 24.070 1.00 94.00 452 TYR A C 1
ATOM 3644 O O . TYR A 1 452 ? -4.906 3.027 23.405 1.00 94.00 452 TYR A O 1
ATOM 3652 N N . GLN A 1 453 ? -4.750 1.634 25.156 1.00 96.44 453 GLN A N 1
ATOM 3653 C CA . GLN A 1 453 ? -6.184 1.607 25.444 1.00 96.44 453 GLN A CA 1
ATOM 3654 C C . GLN A 1 453 ? -6.738 2.974 25.863 1.00 96.44 453 GLN A C 1
ATOM 3656 O O . GLN A 1 453 ? -6.173 3.698 26.688 1.00 96.44 453 GLN A O 1
ATOM 3661 N N . VAL A 1 454 ? -7.902 3.317 25.318 1.00 98.00 454 VAL A N 1
ATOM 3662 C CA . VAL A 1 454 ? -8.673 4.517 25.646 1.00 98.00 454 VAL A CA 1
ATOM 3663 C C . VAL A 1 454 ? -9.494 4.286 26.910 1.00 98.00 454 VAL A C 1
ATOM 3665 O O . VAL A 1 454 ? -9.607 5.186 27.750 1.00 98.00 454 VAL A O 1
ATOM 3668 N N . LEU A 1 455 ? -10.091 3.099 27.067 1.00 97.94 455 LEU A N 1
ATOM 3669 C CA . LEU A 1 455 ? -11.056 2.832 28.137 1.00 97.94 455 LEU A CA 1
ATOM 3670 C C . LEU A 1 455 ? -10.477 2.154 29.379 1.00 97.94 455 LEU A C 1
ATOM 3672 O O . LEU A 1 455 ? -11.129 2.241 30.410 1.00 97.94 455 LEU A O 1
ATOM 3676 N N . LEU A 1 456 ? -9.274 1.579 29.347 1.00 97.00 456 LEU A N 1
ATOM 3677 C CA . LEU A 1 456 ? -8.678 0.902 30.508 1.00 97.00 456 LEU A CA 1
ATOM 3678 C C . LEU A 1 456 ? -8.551 1.818 31.744 1.00 97.00 456 LEU A C 1
ATOM 3680 O O . LEU A 1 456 ? -8.221 3.002 31.616 1.00 97.00 456 LEU A O 1
ATOM 3684 N N . ASP A 1 457 ? -8.765 1.265 32.942 1.00 96.25 457 ASP A N 1
ATOM 3685 C CA . ASP A 1 457 ? -8.587 1.966 34.222 1.00 96.25 457 ASP A CA 1
ATOM 3686 C C . ASP A 1 457 ? -7.162 2.527 34.399 1.00 96.25 457 ASP A C 1
ATOM 3688 O O . ASP A 1 457 ? -6.182 1.945 33.940 1.00 96.25 457 ASP A O 1
ATOM 3692 N N . ARG A 1 458 ? -7.037 3.647 35.126 1.00 94.56 458 ARG A N 1
ATOM 3693 C CA . ARG A 1 458 ? -5.762 4.362 35.337 1.00 94.56 458 ARG A CA 1
ATOM 3694 C C . ARG A 1 458 ? -4.691 3.529 36.045 1.00 94.56 458 ARG A C 1
ATOM 3696 O O . ARG A 1 458 ? -3.523 3.624 35.689 1.00 94.56 458 ARG A O 1
ATOM 3703 N N . ASP A 1 459 ? -5.092 2.740 37.039 1.00 91.50 459 ASP A N 1
ATOM 3704 C CA . ASP A 1 459 ? -4.173 2.078 37.977 1.00 91.50 459 ASP A CA 1
ATOM 3705 C C . ASP A 1 459 ? -3.655 0.719 37.471 1.00 91.50 459 ASP A C 1
ATOM 3707 O O . ASP A 1 459 ? -3.166 -0.103 38.247 1.00 91.50 459 ASP A O 1
ATOM 3711 N N . GLN A 1 460 ? -3.774 0.461 36.167 1.00 92.88 460 GLN A N 1
ATOM 3712 C CA . GLN A 1 460 ? -3.243 -0.745 35.542 1.00 92.88 460 GLN A CA 1
ATOM 3713 C C . GLN A 1 460 ? -1.766 -0.582 35.165 1.00 92.88 460 GLN A C 1
ATOM 3715 O O . GLN A 1 460 ? -1.256 0.526 34.998 1.00 92.88 460 GLN A O 1
ATOM 3720 N N . LYS A 1 461 ? -1.065 -1.714 35.015 1.00 88.88 461 LYS A N 1
ATOM 3721 C CA . LYS A 1 461 ? 0.373 -1.741 34.681 1.00 88.88 461 LYS A CA 1
ATOM 3722 C C . LYS A 1 461 ? 0.698 -1.224 33.268 1.00 88.88 461 LYS A C 1
ATOM 3724 O O . LYS A 1 461 ? 1.853 -0.916 33.008 1.00 88.88 461 LYS A O 1
ATOM 3729 N N . PHE A 1 462 ? -0.296 -1.169 32.385 1.00 90.44 462 PHE A N 1
ATOM 3730 C CA . PHE A 1 462 ? -0.157 -0.818 30.971 1.00 90.44 462 PHE A CA 1
ATOM 3731 C C . PHE A 1 462 ? -0.342 0.683 30.720 1.00 90.44 462 PHE A C 1
ATOM 3733 O O . PHE A 1 462 ? -0.749 1.441 31.611 1.00 90.44 462 PHE A O 1
ATOM 3740 N N . GLU A 1 463 ? -0.034 1.131 29.509 1.00 91.88 463 GLU A N 1
ATOM 3741 C CA . GLU A 1 463 ? -0.330 2.494 29.077 1.00 91.88 463 GLU A CA 1
ATOM 3742 C C . GLU A 1 463 ? -1.824 2.655 28.811 1.00 91.88 463 GLU A C 1
ATOM 3744 O O . GLU A 1 463 ? -2.508 1.750 28.359 1.00 91.88 463 GLU A O 1
ATOM 3749 N N . THR A 1 464 ? -2.377 3.812 29.160 1.00 96.31 464 THR A N 1
ATOM 3750 C CA . THR A 1 464 ? -3.800 4.083 28.952 1.00 96.31 464 THR A CA 1
ATOM 3751 C C . THR A 1 464 ? -4.045 5.575 28.931 1.00 96.31 464 THR A C 1
ATOM 3753 O O . THR A 1 464 ? -3.439 6.341 29.688 1.00 96.31 464 THR A O 1
ATOM 3756 N N . TRP A 1 465 ? -5.020 5.996 28.132 1.00 97.94 465 TRP A N 1
ATOM 3757 C CA . TRP A 1 465 ? -5.522 7.367 28.138 1.00 97.94 465 TRP A CA 1
ATOM 3758 C C . TRP A 1 465 ? -6.012 7.815 29.523 1.00 97.94 465 TRP A C 1
ATOM 3760 O O . TRP A 1 465 ? -6.045 9.010 29.806 1.00 97.94 465 TRP A O 1
ATOM 3770 N N . SER A 1 466 ? -6.360 6.893 30.428 1.00 97.50 466 SER A N 1
ATOM 3771 C CA . SER A 1 466 ? -6.732 7.234 31.811 1.00 97.50 466 SER A CA 1
ATOM 3772 C C . SER A 1 466 ? -5.579 7.831 32.634 1.00 97.50 466 SER A C 1
ATOM 3774 O O . SER A 1 466 ? -5.836 8.446 33.670 1.00 97.50 466 SER A O 1
ATOM 3776 N N . LYS A 1 467 ? -4.327 7.704 32.173 1.00 97.38 467 LYS A N 1
ATOM 3777 C CA . LYS A 1 467 ? -3.158 8.397 32.739 1.00 97.38 467 LYS A CA 1
ATOM 3778 C C . LYS A 1 467 ? -2.963 9.818 32.182 1.00 97.38 467 LYS A C 1
ATOM 3780 O O . LYS A 1 467 ? -2.180 10.580 32.743 1.00 97.38 467 LYS A O 1
ATOM 3785 N N . PHE A 1 468 ? -3.738 10.188 31.157 1.00 98.12 468 PHE A N 1
ATOM 3786 C CA . PHE A 1 468 ? -3.827 11.518 30.541 1.00 98.12 468 PHE A CA 1
ATOM 3787 C C . PHE A 1 468 ? -5.276 12.045 30.621 1.00 98.12 468 PHE A C 1
ATOM 3789 O O . PHE A 1 468 ? -5.939 12.242 29.596 1.00 98.12 468 PHE A O 1
ATOM 3796 N N . PRO A 1 469 ? -5.843 12.232 31.828 1.00 98.06 469 PRO A N 1
ATOM 3797 C CA . PRO A 1 469 ? -7.272 12.488 31.997 1.00 98.06 469 PRO A CA 1
ATOM 3798 C C . PRO A 1 469 ? -7.765 13.753 31.276 1.00 98.06 469 PRO A C 1
ATOM 3800 O O . PRO A 1 469 ? -8.889 13.744 30.768 1.00 98.06 469 PRO A O 1
ATOM 3803 N N . ALA A 1 470 ? -6.954 14.815 31.172 1.00 98.31 470 ALA A N 1
ATOM 3804 C CA . ALA A 1 470 ? -7.307 15.996 30.381 1.00 98.31 470 ALA A CA 1
ATOM 3805 C C . ALA A 1 470 ? -7.433 15.679 28.880 1.00 98.31 470 ALA A C 1
ATOM 3807 O O . ALA A 1 470 ? -8.435 16.051 28.265 1.00 98.31 470 ALA A O 1
ATOM 3808 N N . ALA A 1 471 ? -6.478 14.940 28.305 1.00 98.62 471 ALA A N 1
ATOM 3809 C CA . ALA A 1 471 ? -6.511 14.518 26.905 1.00 98.62 471 ALA A CA 1
ATOM 3810 C C . ALA A 1 471 ? -7.674 13.553 26.618 1.00 98.62 471 ALA A C 1
ATOM 3812 O O . ALA A 1 471 ? -8.406 13.733 25.645 1.00 98.62 471 ALA A O 1
ATOM 3813 N N . LYS A 1 472 ? -7.926 12.578 27.504 1.00 98.62 472 LYS A N 1
ATOM 3814 C CA . LYS A 1 472 ? -9.078 11.661 27.403 1.00 98.62 472 LYS A CA 1
ATOM 3815 C C . LYS A 1 472 ? -10.404 12.413 27.437 1.00 98.62 472 LYS A C 1
ATOM 3817 O O . LYS A 1 472 ? -11.294 12.150 26.628 1.00 98.62 472 LYS A O 1
ATOM 3822 N N . LYS A 1 473 ? -10.531 13.389 28.341 1.00 98.50 473 LYS A N 1
ATOM 3823 C CA . LYS A 1 473 ? -11.706 14.260 28.388 1.00 98.50 473 LYS A CA 1
ATOM 3824 C C . LYS A 1 473 ? -11.843 15.070 27.096 1.00 98.50 473 LYS A C 1
ATOM 3826 O O . LYS A 1 473 ? -12.936 15.113 26.542 1.00 98.50 473 LYS A O 1
ATOM 3831 N N . ARG A 1 474 ? -10.750 15.655 26.591 1.00 98.69 474 ARG A N 1
ATOM 3832 C CA . ARG A 1 474 ? -10.733 16.409 25.327 1.00 98.69 474 ARG A CA 1
ATOM 3833 C C . ARG A 1 474 ? -11.173 15.550 24.142 1.00 98.69 474 ARG A C 1
ATOM 3835 O O . ARG A 1 474 ? -11.967 16.031 23.343 1.00 98.69 474 ARG A O 1
ATOM 3842 N N . LEU A 1 475 ? -10.742 14.288 24.061 1.00 98.88 475 LEU A N 1
ATOM 3843 C CA . LEU A 1 475 ? -11.186 13.344 23.028 1.00 98.88 475 LEU A CA 1
ATOM 3844 C C . LEU A 1 475 ? -12.710 13.169 23.043 1.00 98.88 475 LEU A C 1
ATOM 3846 O O . LEU A 1 475 ? -13.370 13.338 22.017 1.00 98.88 475 LEU A O 1
ATOM 3850 N N . PHE A 1 476 ? -13.281 12.867 24.211 1.00 98.69 476 PHE A N 1
ATOM 3851 C CA . PHE A 1 476 ? -14.726 12.661 24.348 1.00 98.69 476 PHE A CA 1
ATOM 3852 C C . PHE A 1 476 ? -15.525 13.945 24.127 1.00 98.69 476 PHE A C 1
ATOM 3854 O O . PHE A 1 476 ? -16.578 13.904 23.490 1.00 98.69 476 PHE A O 1
ATOM 3861 N N . ASP A 1 477 ? -15.036 15.083 24.621 1.00 98.56 477 ASP A N 1
ATOM 3862 C CA . ASP A 1 477 ? -15.651 16.389 24.390 1.00 98.56 477 ASP A CA 1
ATOM 3863 C C . ASP A 1 477 ? -15.621 16.751 22.899 1.00 98.56 477 ASP A C 1
ATOM 3865 O O . ASP A 1 477 ? -16.608 17.267 22.382 1.00 98.56 477 ASP A O 1
ATOM 3869 N N . LEU A 1 478 ? -14.528 16.455 22.189 1.00 98.62 478 LEU A N 1
ATOM 3870 C CA . LEU A 1 478 ? -14.373 16.755 20.766 1.00 98.62 478 LEU A CA 1
ATOM 3871 C C . LEU A 1 478 ? -15.322 15.928 19.896 1.00 98.62 478 LEU A C 1
ATOM 3873 O O . LEU A 1 478 ? -16.014 16.486 19.042 1.00 98.62 478 LEU A O 1
ATOM 3877 N N . ILE A 1 479 ? -15.417 14.619 20.151 1.00 98.56 479 ILE A N 1
ATOM 3878 C CA . ILE A 1 479 ? -16.402 13.735 19.505 1.00 98.56 479 ILE A CA 1
ATOM 3879 C C . ILE A 1 479 ? -17.822 14.250 19.775 1.00 98.56 479 ILE A C 1
ATOM 3881 O O . ILE A 1 479 ? -18.659 14.317 18.868 1.00 98.56 479 ILE A O 1
ATOM 3885 N N . GLN A 1 480 ? -18.091 14.679 21.013 1.00 97.56 480 GLN A N 1
ATOM 3886 C CA . GLN A 1 480 ? -19.379 15.256 21.381 1.00 97.56 480 GLN A CA 1
ATOM 3887 C C . GLN A 1 480 ? -19.675 16.561 20.624 1.00 97.56 480 GLN A C 1
ATOM 3889 O O . GLN A 1 480 ? -20.735 16.695 20.007 1.00 97.56 480 GLN A O 1
ATOM 3894 N N . MET A 1 481 ? -18.720 17.484 20.603 1.00 97.44 481 MET A N 1
ATOM 3895 C CA . MET A 1 481 ? -18.813 18.789 19.951 1.00 97.44 481 MET A CA 1
ATOM 3896 C C . MET A 1 481 ? -18.998 18.687 18.434 1.00 97.44 481 MET A C 1
ATOM 3898 O O . MET A 1 481 ? -19.758 19.460 17.859 1.00 97.44 481 MET A O 1
ATOM 3902 N N . CYS A 1 482 ? -18.326 17.734 17.784 1.00 97.00 482 CYS A N 1
ATOM 3903 C CA . CYS A 1 482 ? -18.428 17.523 16.338 1.00 97.00 482 CYS A CA 1
ATOM 3904 C C . CYS A 1 482 ? -19.702 16.785 15.917 1.00 97.00 482 CYS A C 1
ATOM 3906 O O . CYS A 1 482 ? -19.897 16.560 14.729 1.00 97.00 482 CYS A O 1
ATOM 3908 N N . GLU A 1 483 ? -20.546 16.381 16.871 1.00 96.00 483 GLU A N 1
ATOM 3909 C CA . GLU A 1 483 ? -21.725 15.552 16.592 1.00 96.00 483 GLU A CA 1
ATOM 3910 C C . GLU A 1 483 ? -21.379 14.215 15.908 1.00 96.00 483 GLU A C 1
ATOM 3912 O O . GLU A 1 483 ? -22.192 13.633 15.196 1.00 96.00 483 GLU A O 1
ATOM 3917 N N . ALA A 1 484 ? -20.169 13.698 16.156 1.00 96.81 484 ALA A N 1
ATOM 3918 C CA . ALA A 1 484 ? -19.693 12.457 15.559 1.00 96.81 484 ALA A CA 1
ATOM 3919 C C . ALA A 1 484 ? -20.343 11.235 16.237 1.00 96.81 484 ALA A C 1
ATOM 3921 O O . ALA A 1 484 ? -20.087 10.914 17.402 1.00 96.81 484 ALA A O 1
ATOM 3922 N N . GLU A 1 485 ? -21.210 10.552 15.493 1.00 97.00 485 GLU A N 1
ATOM 3923 C CA . GLU A 1 485 ? -21.873 9.302 15.883 1.00 97.00 485 GLU A CA 1
ATOM 3924 C C . GLU A 1 485 ? -21.196 8.081 15.237 1.00 97.00 485 GLU A C 1
ATOM 3926 O O . GLU A 1 485 ? -20.299 8.221 14.397 1.00 97.00 485 GLU A O 1
ATOM 3931 N N . GLY A 1 486 ? -21.603 6.873 15.633 1.00 97.94 486 GLY A N 1
ATOM 3932 C CA . GLY A 1 486 ? -21.069 5.637 15.056 1.00 97.94 486 GLY A CA 1
ATOM 3933 C C . GLY A 1 486 ? -19.648 5.289 15.508 1.00 97.94 486 GLY A C 1
ATOM 3934 O O . GLY A 1 486 ? -18.989 4.519 14.815 1.00 97.94 486 GLY A O 1
ATOM 3935 N N . VAL A 1 487 ? -19.150 5.875 16.604 1.00 98.69 487 VAL A N 1
ATOM 3936 C CA . VAL A 1 487 ? -17.752 5.724 17.039 1.00 98.69 487 VAL A CA 1
ATOM 3937 C C . VAL A 1 487 ? -17.540 4.424 17.813 1.00 98.69 487 VAL A C 1
ATOM 3939 O O . VAL A 1 487 ? -18.205 4.180 18.819 1.00 98.69 487 VAL A O 1
ATOM 3942 N N . ILE A 1 488 ? -16.556 3.638 17.378 1.00 98.81 488 ILE A N 1
ATOM 3943 C CA . ILE A 1 488 ? -15.968 2.515 18.115 1.00 98.81 488 ILE A CA 1
ATOM 3944 C C . ILE A 1 488 ? -14.453 2.743 18.173 1.00 98.81 488 ILE A C 1
ATOM 3946 O O . ILE A 1 488 ? -13.825 3.038 17.154 1.00 98.81 488 ILE A O 1
ATOM 3950 N N . PHE A 1 489 ? -13.861 2.615 19.357 1.00 98.81 489 PHE A N 1
ATOM 3951 C CA . PHE A 1 489 ? -12.410 2.663 19.521 1.00 98.81 489 PHE A CA 1
ATOM 3952 C C . PHE A 1 489 ? -11.788 1.301 19.218 1.00 98.81 489 PHE A C 1
ATOM 3954 O O . PHE A 1 489 ? -12.352 0.268 19.581 1.00 98.81 489 PHE A O 1
ATOM 3961 N N . LEU A 1 490 ? -10.622 1.308 18.578 1.00 98.56 490 LEU A N 1
ATOM 3962 C CA . LEU A 1 490 ? -9.761 0.142 18.410 1.00 98.56 490 LEU A CA 1
ATOM 3963 C C . LEU A 1 490 ? -8.473 0.379 19.200 1.00 98.56 490 LEU A C 1
ATOM 3965 O O . LEU A 1 490 ? -7.889 1.457 19.089 1.00 98.56 490 LEU A O 1
ATOM 3969 N N . ALA A 1 491 ? -8.030 -0.605 19.976 1.00 95.44 491 ALA A N 1
ATOM 3970 C CA . ALA A 1 491 ? -6.789 -0.510 20.745 1.00 95.44 491 ALA A CA 1
ATOM 3971 C C . ALA A 1 491 ? -5.960 -1.801 20.682 1.00 95.44 491 ALA A C 1
ATOM 3973 O O . ALA A 1 491 ? -6.529 -2.888 20.544 1.00 95.44 491 ALA A O 1
ATOM 3974 N N . GLY A 1 492 ? -4.635 -1.655 20.787 1.00 86.19 492 GLY A N 1
ATOM 3975 C CA . GLY A 1 492 ? -3.648 -2.739 20.842 1.00 86.19 492 GLY A CA 1
ATOM 3976 C C . GLY A 1 492 ? -2.976 -2.867 22.216 1.00 86.19 492 GLY A C 1
ATOM 3977 O O . GLY A 1 492 ? -3.669 -2.812 23.235 1.00 86.19 492 GLY A O 1
ATOM 3978 N N . ASP A 1 493 ? -1.647 -3.044 22.220 1.00 87.56 493 ASP A N 1
ATOM 3979 C CA . ASP A 1 493 ? -0.712 -3.140 23.367 1.00 87.56 493 ASP A CA 1
ATOM 3980 C C . ASP A 1 493 ? -0.859 -4.395 24.259 1.00 87.56 493 ASP A C 1
ATOM 3982 O O . ASP A 1 493 ? 0.088 -5.149 24.482 1.00 87.56 493 ASP A O 1
ATOM 3986 N N . GLN A 1 494 ? -2.064 -4.709 24.726 1.00 87.62 494 GLN A N 1
ATOM 3987 C CA . GLN A 1 494 ? -2.281 -5.847 25.620 1.00 87.62 494 GLN A CA 1
ATOM 3988 C C . GLN A 1 494 ? -2.430 -7.153 24.841 1.00 87.62 494 GLN A C 1
ATOM 3990 O O . GLN A 1 494 ? -3.386 -7.301 24.092 1.00 87.62 494 GLN A O 1
ATOM 3995 N N . HIS A 1 495 ? -1.531 -8.122 25.063 1.00 93.00 495 HIS A N 1
ATOM 3996 C CA . HIS A 1 495 ? -1.471 -9.427 24.375 1.00 93.00 495 HIS A CA 1
ATOM 3997 C C . HIS A 1 495 ? -2.654 -10.394 24.671 1.00 93.00 495 HIS A C 1
ATOM 3999 O O . HIS A 1 495 ? -2.459 -11.555 25.042 1.00 93.00 495 HIS A O 1
ATOM 4005 N N . TYR A 1 496 ? -3.888 -9.903 24.601 1.00 94.06 496 TYR A N 1
ATOM 4006 C CA . TYR A 1 496 ? -5.155 -10.621 24.678 1.00 94.06 496 TYR A CA 1
ATOM 4007 C C . TYR A 1 496 ? -6.262 -9.788 24.000 1.00 94.06 496 TYR A C 1
ATOM 4009 O O . TYR A 1 496 ? -6.041 -8.664 23.560 1.00 94.06 496 TYR A O 1
ATOM 4017 N N . GLY A 1 497 ? -7.476 -10.333 23.886 1.00 95.38 497 GLY A N 1
ATOM 4018 C CA . GLY A 1 497 ? -8.626 -9.627 23.307 1.00 95.38 497 GLY A CA 1
ATOM 4019 C C . GLY A 1 497 ? -9.766 -9.418 24.298 1.00 95.38 497 GLY A C 1
ATOM 4020 O O . GLY A 1 497 ? -10.141 -10.353 25.007 1.00 95.38 497 GLY A O 1
ATOM 4021 N N . GLU A 1 498 ? -10.369 -8.231 24.316 1.00 96.94 498 GLU A N 1
ATOM 4022 C CA . GLU A 1 498 ? -11.565 -7.924 25.109 1.00 96.94 498 GLU A CA 1
ATOM 4023 C C . GLU A 1 498 ? -12.396 -6.780 24.511 1.00 96.94 498 GLU A C 1
ATOM 4025 O O . GLU A 1 498 ? -11.979 -6.089 23.583 1.00 96.94 498 GLU A O 1
ATOM 4030 N N . VAL A 1 499 ? -13.585 -6.559 25.071 1.00 98.44 499 VAL A N 1
ATOM 4031 C CA . VAL A 1 499 ? -14.411 -5.387 24.780 1.00 98.44 499 VAL A CA 1
ATOM 4032 C C . VAL A 1 499 ? -14.684 -4.612 26.056 1.00 98.44 499 VAL A C 1
ATOM 4034 O O . VAL A 1 499 ? -15.150 -5.180 27.050 1.00 98.44 499 VAL A O 1
ATOM 4037 N N . SER A 1 500 ? -14.455 -3.302 25.988 1.00 98.44 500 SER A N 1
ATOM 4038 C CA . SER A 1 500 ? -14.751 -2.347 27.054 1.00 98.44 500 SER A CA 1
ATOM 4039 C C . SER A 1 500 ? -15.920 -1.445 26.677 1.00 98.44 500 SER A C 1
ATOM 4041 O O . SER A 1 500 ? -16.088 -1.077 25.513 1.00 98.44 500 SER A O 1
ATOM 4043 N N . ARG A 1 501 ? -16.722 -1.049 27.667 1.00 98.31 501 ARG A N 1
ATOM 4044 C CA . ARG A 1 501 ? -17.840 -0.123 27.482 1.00 98.31 501 ARG A CA 1
ATOM 4045 C C . ARG A 1 501 ? -17.936 0.858 28.646 1.00 98.31 501 ARG A C 1
ATOM 4047 O O . ARG A 1 501 ? -18.126 0.459 29.794 1.00 98.31 501 ARG A O 1
ATOM 4054 N N . LEU A 1 502 ? -17.844 2.152 28.340 1.00 98.06 502 LEU A N 1
ATOM 4055 C CA . LEU A 1 502 ? -18.003 3.241 29.303 1.00 98.06 502 LEU A CA 1
ATOM 4056 C C . LEU A 1 502 ? -19.348 3.954 29.069 1.00 98.06 502 LEU A C 1
ATOM 4058 O O . LEU A 1 502 ? -19.503 4.657 28.062 1.00 98.06 502 LEU A O 1
ATOM 4062 N N . PRO A 1 503 ? -20.328 3.802 29.979 1.00 97.06 503 PRO A N 1
ATOM 4063 C CA . PRO A 1 503 ? -21.672 4.314 29.754 1.00 97.06 503 PRO A CA 1
ATOM 4064 C C . PRO A 1 503 ? -21.752 5.834 29.566 1.00 97.06 503 PRO A C 1
ATOM 4066 O O . PRO A 1 503 ? -21.181 6.594 30.347 1.00 97.06 503 PRO A O 1
ATOM 4069 N N . LYS A 1 504 ? -22.535 6.273 28.571 1.00 95.50 504 LYS A N 1
ATOM 4070 C CA . LYS A 1 504 ? -22.880 7.678 28.261 1.00 95.50 504 LYS A CA 1
ATOM 4071 C C . LYS A 1 504 ? -21.710 8.627 27.959 1.00 95.50 504 LYS A C 1
ATOM 4073 O O . LYS A 1 504 ? -21.936 9.833 27.865 1.00 95.50 504 LYS A O 1
ATOM 4078 N N . ALA A 1 505 ? -20.491 8.122 27.785 1.00 96.25 505 ALA A N 1
ATOM 4079 C CA . ALA A 1 505 ? -19.297 8.948 27.597 1.00 96.25 505 ALA A CA 1
ATOM 4080 C C . ALA A 1 505 ? -19.311 9.818 26.326 1.00 96.25 505 ALA A C 1
ATOM 4082 O O . ALA A 1 505 ? -18.684 10.873 26.322 1.00 96.25 505 ALA A O 1
ATOM 4083 N N . LEU A 1 506 ? -20.034 9.415 25.274 1.00 96.94 506 LEU A N 1
ATOM 4084 C CA . LEU A 1 506 ? -20.126 10.136 23.991 1.00 96.94 506 LEU A CA 1
ATOM 4085 C C . LEU A 1 506 ? -21.525 10.742 23.741 1.00 96.94 506 LEU A C 1
ATOM 4087 O O . LEU A 1 506 ? -21.879 11.077 22.610 1.00 96.94 506 LEU A O 1
ATOM 4091 N N . GLY A 1 507 ? -22.370 10.821 24.777 1.00 93.62 507 GLY A N 1
ATOM 4092 C CA . GLY A 1 507 ? -23.828 10.996 24.637 1.00 93.62 507 GLY A CA 1
ATOM 4093 C C . GLY A 1 507 ? -24.574 9.685 24.330 1.00 93.62 507 GLY A C 1
ATOM 4094 O O . GLY A 1 507 ? -25.798 9.613 24.444 1.00 93.62 507 GLY A O 1
ATOM 4095 N N . TYR A 1 508 ? -23.805 8.648 24.019 1.00 96.69 508 TYR A N 1
ATOM 4096 C CA . TYR A 1 508 ? -24.092 7.220 24.080 1.00 96.69 508 TYR A CA 1
ATOM 4097 C C . TYR A 1 508 ? -22.860 6.536 24.701 1.00 96.69 508 TYR A C 1
ATOM 4099 O O . TYR A 1 508 ? -21.935 7.217 25.161 1.00 96.69 508 TYR A O 1
ATOM 4107 N N . ASP A 1 509 ? -22.851 5.214 24.796 1.00 98.00 509 ASP A N 1
ATOM 4108 C CA . ASP A 1 509 ? -21.750 4.500 25.441 1.00 98.00 509 ASP A CA 1
ATOM 4109 C C . ASP A 1 509 ? -20.498 4.527 24.553 1.00 98.00 509 ASP A C 1
ATOM 4111 O O . ASP A 1 509 ? -20.580 4.251 23.360 1.00 98.00 509 ASP A O 1
ATOM 4115 N N . ALA A 1 510 ? -19.331 4.839 25.123 1.00 98.50 510 ALA A N 1
ATOM 4116 C CA . ALA A 1 510 ? -18.073 4.605 24.419 1.00 98.50 510 ALA A CA 1
ATOM 4117 C C . ALA A 1 510 ? -17.798 3.101 24.423 1.00 98.50 510 ALA A C 1
ATOM 4119 O O . ALA A 1 510 ? -17.814 2.488 25.492 1.00 98.50 510 ALA A O 1
ATOM 4120 N N . VAL A 1 511 ? -17.542 2.524 23.251 1.00 98.75 511 VAL A N 1
ATOM 4121 C CA . VAL A 1 511 ? -17.187 1.109 23.093 1.00 98.75 511 VAL A CA 1
ATOM 4122 C C . VAL A 1 511 ? -15.777 1.015 22.530 1.00 98.75 511 VAL A C 1
ATOM 4124 O O . VAL A 1 511 ? -15.434 1.745 21.603 1.00 98.75 511 VAL A O 1
ATOM 4127 N N . GLU A 1 512 ? -14.975 0.116 23.086 1.00 98.75 512 GLU A N 1
ATOM 4128 C CA . GLU A 1 512 ? -13.619 -0.175 22.629 1.00 98.75 512 GLU A CA 1
ATOM 4129 C C . GLU A 1 512 ? -13.478 -1.667 22.357 1.00 98.75 512 GLU A C 1
ATOM 4131 O O . GLU A 1 512 ? -13.737 -2.493 23.235 1.00 98.75 512 GLU A O 1
ATOM 4136 N N . PHE A 1 513 ? -13.065 -2.000 21.139 1.00 98.44 513 PHE A N 1
ATOM 4137 C CA . PHE A 1 513 ? -12.563 -3.318 20.787 1.00 98.44 513 PHE A CA 1
ATOM 4138 C C . PHE A 1 513 ? -11.055 -3.299 20.994 1.00 98.44 513 PHE A C 1
ATOM 4140 O O . PHE A 1 513 ? -10.339 -2.581 20.298 1.00 98.44 513 PHE A O 1
ATOM 4147 N N . MET A 1 514 ? -10.582 -4.065 21.971 1.00 94.50 514 MET A N 1
ATOM 4148 C CA . MET A 1 514 ? -9.163 -4.197 22.251 1.00 94.50 514 MET A CA 1
ATOM 4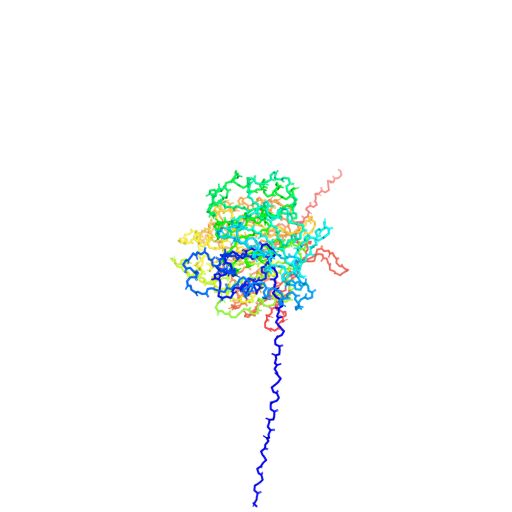149 C C . MET A 1 514 ? -8.705 -5.571 21.785 1.00 94.50 514 MET A C 1
ATOM 4151 O O . MET A 1 514 ? -9.304 -6.595 22.131 1.00 94.50 514 MET A O 1
ATOM 4155 N N . PHE A 1 515 ? -7.662 -5.584 20.967 1.00 90.12 515 PHE A N 1
ATOM 4156 C CA . PHE A 1 515 ? -6.967 -6.802 20.611 1.00 90.12 515 PHE A CA 1
ATOM 4157 C C . PHE A 1 515 ? -5.510 -6.503 20.310 1.00 90.12 515 PHE A C 1
ATOM 4159 O O . PHE A 1 515 ? -5.195 -5.727 19.407 1.00 90.12 515 PHE A O 1
ATOM 4166 N N . ALA A 1 516 ? -4.641 -7.224 20.999 1.00 75.75 516 ALA A N 1
ATOM 4167 C CA . ALA A 1 516 ? -3.243 -7.308 20.651 1.00 75.75 516 ALA A CA 1
ATOM 4168 C C . ALA A 1 516 ? -2.754 -8.744 20.865 1.00 75.75 516 ALA A C 1
ATOM 4170 O O . ALA A 1 516 ? -3.198 -9.441 21.773 1.00 75.75 516 ALA A O 1
ATOM 4171 N N . GLY A 1 517 ? -1.851 -9.206 20.001 1.00 82.81 517 GLY A N 1
ATOM 4172 C CA . GLY A 1 517 ? -1.186 -10.498 20.145 1.00 82.81 517 GLY A CA 1
ATOM 4173 C C . GLY A 1 517 ? -1.638 -11.510 19.102 1.00 82.81 517 GLY A C 1
ATOM 4174 O O . GLY A 1 517 ? -2.532 -12.323 19.328 1.00 82.81 517 GLY A O 1
ATOM 4175 N N . ILE A 1 518 ? -0.960 -11.504 17.954 1.00 93.81 518 ILE A N 1
ATOM 4176 C CA . ILE A 1 518 ? -1.122 -12.568 16.950 1.00 93.81 518 ILE A CA 1
ATOM 4177 C C . ILE A 1 518 ? -0.163 -13.747 17.150 1.00 93.81 518 ILE A C 1
ATOM 4179 O O . ILE A 1 518 ? -0.324 -14.773 16.489 1.00 93.81 518 ILE A O 1
ATOM 4183 N N . ASN A 1 519 ? 0.849 -13.580 18.008 1.00 95.00 519 ASN A N 1
ATOM 4184 C CA . ASN A 1 519 ? 1.838 -14.598 18.380 1.00 95.00 519 ASN A CA 1
ATOM 4185 C C . ASN A 1 519 ? 2.483 -14.331 19.762 1.00 95.00 519 ASN A C 1
ATOM 4187 O O . ASN A 1 519 ? 3.653 -14.659 20.018 1.00 95.00 519 ASN A O 1
ATOM 4191 N N . GLN A 1 520 ? 1.719 -13.691 20.650 1.00 93.25 520 GLN A N 1
ATOM 4192 C CA . GLN A 1 520 ? 2.093 -13.338 22.018 1.00 93.25 520 GLN A CA 1
ATOM 4193 C C . GLN A 1 520 ? 0.873 -13.441 22.932 1.00 93.25 520 GLN A C 1
ATOM 4195 O O . GLN A 1 520 ? -0.253 -13.273 22.479 1.00 93.25 520 GLN A O 1
ATOM 4200 N N . GLU A 1 521 ? 1.110 -13.701 24.217 1.00 91.31 521 GLU A N 1
ATOM 4201 C CA . GLU A 1 521 ? 0.058 -13.795 25.228 1.00 91.31 521 GLU A CA 1
ATOM 4202 C C . GLU A 1 521 ? 0.472 -13.095 26.524 1.00 91.31 521 GLU A C 1
ATOM 4204 O O . GLU A 1 521 ? 1.641 -13.123 26.920 1.00 91.31 521 GLU A O 1
ATOM 4209 N N . GLU A 1 522 ? -0.507 -12.505 27.208 1.00 89.81 522 GLU A N 1
ATOM 4210 C CA . GLU A 1 522 ? -0.360 -11.990 28.566 1.00 89.81 522 GLU A CA 1
ATOM 4211 C C . GLU A 1 522 ? -1.562 -12.322 29.448 1.00 89.81 522 GLU A C 1
ATOM 4213 O O . GLU A 1 522 ? -2.687 -12.554 28.995 1.00 89.81 522 GLU A O 1
ATOM 4218 N N . GLN A 1 523 ? -1.320 -12.314 30.761 1.00 91.56 523 GLN A N 1
ATOM 4219 C CA . GLN A 1 523 ? -2.392 -12.379 31.741 1.00 91.56 523 GLN A CA 1
ATOM 4220 C C . GLN A 1 523 ? -3.171 -11.061 31.741 1.00 91.56 523 GLN A C 1
ATOM 4222 O O . GLN A 1 523 ? -2.584 -9.988 31.898 1.00 91.56 523 GLN A O 1
ATOM 4227 N N . HIS A 1 524 ? -4.498 -11.154 31.627 1.00 92.81 524 HIS A N 1
ATOM 4228 C CA . HIS A 1 524 ? -5.348 -9.972 31.669 1.00 92.81 524 HIS A CA 1
ATOM 4229 C C . HIS A 1 524 ? -5.311 -9.288 33.027 1.00 92.81 524 HIS A C 1
ATOM 4231 O O . HIS A 1 524 ? -5.195 -9.929 34.076 1.00 92.81 524 HIS A O 1
ATOM 4237 N N . VAL A 1 525 ? -5.487 -7.972 32.996 1.00 94.50 525 VAL A N 1
ATOM 4238 C CA . VAL A 1 525 ? -5.628 -7.161 34.202 1.00 94.50 525 VAL A CA 1
ATOM 4239 C C . VAL A 1 525 ? -7.095 -6.929 34.547 1.00 94.50 525 VAL A C 1
ATOM 4241 O O . VAL A 1 525 ? -8.007 -7.315 33.808 1.00 94.50 525 VAL A O 1
ATOM 4244 N N . PHE A 1 526 ? -7.344 -6.333 35.710 1.00 95.19 526 PHE A N 1
ATOM 4245 C CA . PHE A 1 526 ? -8.680 -5.859 36.037 1.00 95.19 526 PHE A CA 1
ATOM 4246 C C . PHE A 1 526 ? -9.062 -4.712 35.090 1.00 95.19 526 PHE A C 1
ATOM 4248 O O . PHE A 1 526 ? -8.248 -3.841 34.805 1.00 95.19 526 PHE A O 1
ATOM 4255 N N . ASN A 1 527 ? -10.301 -4.726 34.613 1.00 96.12 527 ASN A N 1
ATOM 4256 C CA . ASN A 1 527 ? -10.869 -3.644 33.825 1.00 96.12 527 ASN A CA 1
ATOM 4257 C C . ASN A 1 527 ? -12.335 -3.486 34.229 1.00 96.12 527 ASN A C 1
ATOM 4259 O O . ASN A 1 527 ? -13.165 -4.358 33.956 1.00 96.12 527 ASN A O 1
ATOM 4263 N N . SER A 1 528 ? -12.644 -2.376 34.895 1.00 97.19 528 SER A N 1
ATOM 4264 C CA . SER A 1 528 ? -13.981 -2.054 35.390 1.00 97.19 528 SER A CA 1
ATOM 4265 C C . SER A 1 528 ? -15.004 -1.849 34.267 1.00 97.19 528 SER A C 1
ATOM 4267 O O . SER A 1 528 ? -16.210 -1.929 34.507 1.00 97.19 528 SER A O 1
ATOM 4269 N N . HIS A 1 529 ? -14.530 -1.635 33.038 1.00 97.88 529 HIS A N 1
ATOM 4270 C CA . HIS A 1 529 ? -15.339 -1.409 31.848 1.00 97.88 529 HIS A CA 1
ATOM 4271 C C . HIS A 1 529 ? -15.493 -2.650 30.961 1.00 97.88 529 HIS A C 1
ATOM 4273 O O . HIS A 1 529 ? -16.224 -2.579 29.973 1.00 97.88 529 HIS A O 1
ATOM 4279 N N . ARG A 1 530 ? -14.851 -3.783 31.281 1.00 97.75 530 ARG A N 1
ATOM 4280 C CA . ARG A 1 530 ? -14.943 -5.011 30.475 1.00 97.75 530 ARG A CA 1
ATOM 4281 C C . ARG A 1 530 ? -16.377 -5.548 30.441 1.00 97.75 530 ARG A C 1
ATOM 4283 O O . ARG A 1 530 ? -16.997 -5.776 31.477 1.00 97.75 530 ARG A O 1
ATOM 4290 N N . VAL A 1 531 ? -16.874 -5.824 29.237 1.00 97.88 531 VAL A N 1
ATOM 4291 C CA . VAL A 1 531 ? -18.228 -6.351 28.979 1.00 97.88 531 VAL A CA 1
ATOM 4292 C C . VAL A 1 531 ? -18.238 -7.660 28.184 1.00 97.88 531 VAL A C 1
ATOM 4294 O O . VAL A 1 531 ? -19.307 -8.161 27.834 1.00 97.88 531 VAL A O 1
ATOM 4297 N N . SER A 1 532 ? -17.069 -8.241 27.919 1.00 97.12 532 SER A N 1
ATOM 4298 C CA . SER A 1 532 ? -16.905 -9.516 27.216 1.00 97.12 532 SER A CA 1
ATOM 4299 C C . SER A 1 532 ? -16.114 -10.538 28.047 1.00 97.12 532 SER A C 1
ATOM 4301 O O . SER A 1 532 ? -15.442 -10.173 29.016 1.00 97.12 532 SER A O 1
ATOM 4303 N N . PRO A 1 533 ? -16.111 -11.822 27.639 1.00 94.56 533 PRO A N 1
ATOM 4304 C CA . PRO A 1 533 ? -15.010 -12.734 27.947 1.00 94.56 533 PRO A CA 1
ATOM 4305 C C . PRO A 1 533 ? -13.670 -12.181 27.440 1.00 94.56 533 PRO A C 1
ATOM 4307 O O . PRO A 1 533 ? -13.650 -11.241 26.646 1.00 94.56 533 PRO A O 1
ATOM 4310 N N . VAL A 1 534 ? -12.564 -12.791 27.862 1.00 95.00 534 VAL A N 1
ATOM 4311 C CA . VAL A 1 534 ? -11.221 -12.437 27.384 1.00 95.00 534 VAL A CA 1
ATOM 4312 C C . VAL A 1 534 ? -10.690 -13.540 26.468 1.00 95.00 534 VAL A C 1
ATOM 4314 O O . VAL A 1 534 ? -10.738 -14.719 26.826 1.00 95.00 534 VAL A O 1
ATOM 4317 N N . ALA A 1 535 ? -10.191 -13.166 25.291 1.00 94.31 535 ALA A N 1
ATOM 4318 C CA . ALA A 1 535 ? -9.515 -14.064 24.358 1.00 94.31 535 ALA A CA 1
ATOM 4319 C C . ALA A 1 535 ? -8.013 -14.119 24.674 1.00 94.31 535 ALA A C 1
ATOM 4321 O O . ALA A 1 535 ? -7.349 -13.093 24.643 1.00 94.31 535 ALA A O 1
ATOM 4322 N N . HIS A 1 536 ? -7.486 -15.310 24.965 1.00 90.69 536 HIS A N 1
ATOM 4323 C CA . HIS A 1 536 ? -6.122 -15.512 25.482 1.00 90.69 536 HIS A CA 1
ATOM 4324 C C . HIS A 1 536 ? -5.243 -16.428 24.622 1.00 90.69 536 HIS A C 1
ATOM 4326 O O . HIS A 1 536 ? -4.221 -16.904 25.100 1.00 90.69 536 HIS A O 1
ATOM 4332 N N . ALA A 1 537 ? -5.652 -16.767 23.399 1.00 91.06 537 ALA A N 1
ATOM 4333 C CA . ALA A 1 537 ? -4.847 -17.680 22.596 1.00 91.06 537 ALA A CA 1
ATOM 4334 C C . ALA A 1 537 ? -3.534 -17.002 22.172 1.00 91.06 537 ALA A C 1
ATOM 4336 O O . ALA A 1 537 ? -3.568 -15.888 21.651 1.00 91.06 537 ALA A O 1
ATOM 4337 N N . LEU A 1 538 ? -2.409 -17.708 22.346 1.00 93.94 538 LEU A N 1
ATOM 4338 C CA . LEU A 1 538 ? -1.074 -17.268 21.924 1.00 93.94 538 LEU A CA 1
ATOM 4339 C C . LEU A 1 538 ? -1.057 -16.774 20.476 1.00 93.94 538 LEU A C 1
ATOM 4341 O O . LEU A 1 538 ? -0.449 -15.751 20.176 1.00 93.94 538 LEU A O 1
ATOM 4345 N N . ASN A 1 539 ? -1.722 -17.517 19.590 1.00 95.00 539 ASN A N 1
ATOM 4346 C CA . ASN A 1 539 ? -1.941 -17.122 18.212 1.00 95.00 539 ASN A CA 1
ATOM 4347 C C . ASN A 1 539 ? -3.423 -16.813 18.037 1.00 95.00 539 ASN A C 1
ATOM 4349 O O . ASN A 1 539 ? -4.246 -17.727 18.004 1.00 95.00 539 ASN A O 1
ATOM 4353 N N . SER A 1 540 ? -3.769 -15.535 17.930 1.00 94.69 540 SER A N 1
ATOM 4354 C CA . SER A 1 540 ? -5.150 -15.092 17.761 1.00 94.69 540 SER A CA 1
ATOM 4355 C C . SER 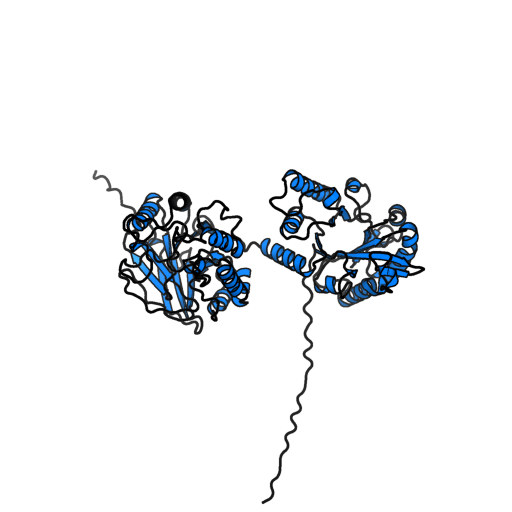A 1 540 ? -5.329 -14.306 16.465 1.00 94.69 540 SER A C 1
ATOM 4357 O O . SER A 1 540 ? -4.399 -13.658 15.986 1.00 94.69 540 SER A O 1
ATOM 4359 N N . TYR A 1 541 ? -6.531 -14.352 15.893 1.00 95.75 541 TYR A N 1
ATOM 4360 C CA . TYR A 1 541 ? -6.900 -13.511 14.757 1.00 95.75 541 TYR A CA 1
ATOM 4361 C C . TYR A 1 541 ? -8.359 -13.031 14.896 1.00 95.75 541 TYR A C 1
ATOM 4363 O O . TYR A 1 541 ? -9.292 -13.842 14.842 1.00 95.75 541 TYR A O 1
ATOM 4371 N N . PRO A 1 542 ? -8.599 -11.738 15.168 1.00 97.00 542 PRO A N 1
ATOM 4372 C CA . PRO A 1 542 ? -9.945 -11.183 15.182 1.00 97.00 542 PRO A CA 1
ATOM 4373 C C . PRO A 1 542 ? -10.421 -10.636 13.837 1.00 97.00 542 PRO A C 1
ATOM 4375 O O . PRO A 1 542 ? -9.689 -10.027 13.060 1.00 97.00 542 PRO A O 1
ATOM 4378 N N . LEU A 1 543 ? -11.723 -10.780 13.625 1.00 98.31 543 LEU A N 1
ATOM 4379 C CA . LEU A 1 543 ? -12.466 -10.189 12.525 1.00 98.31 543 LEU A CA 1
ATOM 4380 C C . LEU A 1 543 ? -13.538 -9.255 13.086 1.00 98.31 543 LEU A C 1
ATOM 4382 O O . LEU A 1 543 ? -14.233 -9.600 14.047 1.00 98.31 543 LEU A O 1
ATOM 4386 N N . ILE A 1 544 ? -13.684 -8.092 12.462 1.00 98.62 544 ILE A N 1
ATOM 4387 C CA . ILE A 1 544 ? -14.804 -7.179 12.668 1.00 98.62 544 ILE A CA 1
ATOM 4388 C C . ILE A 1 544 ? -15.699 -7.278 11.436 1.00 98.62 544 ILE A C 1
ATOM 4390 O O . ILE A 1 544 ? -15.299 -6.878 10.346 1.00 98.62 544 ILE A O 1
ATOM 4394 N N . ASP A 1 545 ? -16.910 -7.799 11.595 1.00 98.31 545 ASP A N 1
ATOM 4395 C CA . ASP A 1 545 ? -17.908 -7.831 10.529 1.00 98.31 545 ASP A CA 1
ATOM 4396 C C . ASP A 1 545 ? -18.896 -6.673 10.695 1.00 98.31 545 ASP A C 1
ATOM 4398 O O . ASP A 1 545 ? -19.368 -6.395 11.802 1.00 98.31 545 ASP A O 1
ATOM 4402 N N . ILE A 1 546 ? -19.237 -6.009 9.593 1.00 97.88 546 ILE A N 1
ATOM 4403 C CA . ILE A 1 546 ? -20.224 -4.934 9.548 1.00 97.88 546 ILE A CA 1
ATOM 4404 C C . ILE A 1 546 ? -21.424 -5.402 8.735 1.00 97.88 546 ILE A C 1
ATOM 4406 O O . ILE A 1 546 ? -21.350 -5.603 7.523 1.00 97.88 546 ILE A O 1
ATOM 4410 N N . GLN A 1 547 ? -22.566 -5.509 9.405 1.00 95.81 547 GLN A N 1
ATOM 4411 C CA . GLN A 1 547 ? -23.846 -5.710 8.751 1.00 95.81 547 GLN A CA 1
ATOM 4412 C C . GLN A 1 547 ? -24.536 -4.353 8.579 1.00 95.81 547 GLN A C 1
ATOM 4414 O O . GLN A 1 547 ? -25.154 -3.834 9.508 1.00 95.81 547 GLN A O 1
ATOM 4419 N N . TRP A 1 548 ? -24.440 -3.784 7.376 1.00 94.94 548 TRP A N 1
ATOM 4420 C CA . TRP A 1 548 ? -25.015 -2.471 7.054 1.00 94.94 548 TRP A CA 1
ATOM 4421 C C . TRP A 1 548 ? -26.541 -2.469 6.983 1.00 94.94 548 TRP A C 1
ATOM 4423 O O . TRP A 1 548 ? -27.181 -1.503 7.396 1.00 94.94 548 TRP A O 1
ATOM 4433 N N . GLN A 1 549 ? -27.123 -3.542 6.444 1.00 91.75 549 GLN A N 1
ATOM 4434 C CA . GLN A 1 549 ? -28.561 -3.662 6.211 1.00 91.75 549 GLN A CA 1
ATOM 4435 C C . GLN A 1 549 ? -29.205 -4.617 7.226 1.00 91.75 549 GLN A C 1
ATOM 4437 O O . GLN A 1 549 ? -28.592 -5.620 7.602 1.00 91.75 549 GLN A O 1
ATOM 4442 N N . PRO A 1 550 ? -30.440 -4.345 7.680 1.00 92.94 550 PRO A N 1
ATOM 4443 C CA . PRO A 1 550 ? -31.160 -5.280 8.536 1.00 92.94 550 PRO A CA 1
ATOM 4444 C C . PRO A 1 550 ? -31.399 -6.610 7.808 1.00 92.94 550 PRO A C 1
ATOM 4446 O O . PRO A 1 550 ? -31.676 -6.626 6.609 1.00 92.94 550 PRO A O 1
ATOM 4449 N N . SER A 1 551 ? -31.340 -7.717 8.544 1.00 88.75 551 SER A N 1
ATOM 4450 C CA . SER A 1 551 ? -31.910 -9.002 8.126 1.00 88.75 551 SER A CA 1
ATOM 4451 C C . SER A 1 551 ? -33.283 -9.202 8.782 1.00 88.75 551 SER A C 1
ATOM 4453 O O . SER A 1 551 ? -33.744 -8.355 9.548 1.00 88.75 551 SER A O 1
ATOM 4455 N N . GLU A 1 552 ? -33.946 -10.330 8.511 1.00 88.88 552 GLU A N 1
ATOM 4456 C CA . GLU A 1 552 ? -35.220 -10.673 9.165 1.00 88.88 552 GLU A CA 1
ATOM 4457 C C . GLU A 1 552 ? -35.111 -10.763 10.696 1.00 88.88 552 GLU A C 1
ATOM 4459 O O . GLU A 1 552 ? -36.094 -10.528 11.398 1.00 88.88 552 GLU A O 1
ATOM 4464 N N . ILE A 1 553 ? -33.927 -11.106 11.211 1.00 91.69 553 ILE A N 1
ATOM 4465 C CA . ILE A 1 553 ? -33.698 -11.384 12.634 1.00 91.69 553 ILE A CA 1
ATOM 4466 C C . ILE A 1 553 ? -32.718 -10.413 13.296 1.00 91.69 553 ILE A C 1
ATOM 4468 O O . ILE A 1 553 ? -32.771 -10.247 14.514 1.00 91.69 553 ILE A O 1
ATOM 4472 N N . ASP A 1 554 ? -31.863 -9.737 12.523 1.00 93.50 554 ASP A N 1
ATOM 4473 C CA . ASP A 1 554 ? -30.790 -8.901 13.054 1.00 93.50 554 ASP A CA 1
ATOM 4474 C C . ASP A 1 554 ? -30.850 -7.463 12.522 1.00 93.50 554 ASP A C 1
ATOM 4476 O O . ASP A 1 554 ? -30.753 -7.254 11.310 1.00 93.50 554 ASP A O 1
ATOM 4480 N N . PRO A 1 555 ? -30.925 -6.439 13.399 1.00 96.56 555 PRO A N 1
ATOM 4481 C CA . PRO A 1 555 ? -30.685 -5.058 12.981 1.00 96.56 555 PRO A CA 1
ATOM 4482 C C . PRO A 1 555 ? -29.223 -4.828 12.544 1.00 96.56 555 PRO A C 1
ATOM 4484 O O . PRO A 1 555 ? -28.344 -5.619 12.916 1.00 96.56 555 PRO A O 1
ATOM 4487 N N . PRO A 1 556 ? -28.937 -3.723 11.821 1.00 97.06 556 PRO A N 1
ATOM 4488 C CA . PRO A 1 556 ? -27.580 -3.328 11.458 1.00 97.06 556 PRO A CA 1
ATOM 4489 C C . PRO A 1 556 ? -26.657 -3.240 12.671 1.00 97.06 556 PRO A C 1
ATOM 4491 O O . PRO A 1 556 ? -27.030 -2.689 13.715 1.00 97.06 556 PRO A O 1
ATOM 4494 N N . HIS A 1 557 ? -25.460 -3.804 12.548 1.00 98.19 557 HIS A N 1
ATOM 4495 C CA . HIS A 1 557 ? -24.538 -3.942 13.667 1.00 98.19 557 HIS A CA 1
ATOM 4496 C C . HIS A 1 557 ? -23.086 -4.110 13.222 1.00 98.19 557 HIS A C 1
ATOM 4498 O O . HIS A 1 557 ? -22.799 -4.449 12.075 1.00 98.19 557 HIS A O 1
ATOM 4504 N N . VAL A 1 558 ? -22.181 -3.902 14.176 1.00 98.38 558 VAL A N 1
ATOM 4505 C CA . VAL A 1 558 ? -20.772 -4.291 14.101 1.00 98.38 558 VAL A CA 1
ATOM 4506 C C . VAL A 1 558 ? -20.554 -5.480 15.037 1.00 98.38 558 VAL A C 1
ATOM 4508 O O . VAL A 1 558 ? -21.044 -5.475 16.170 1.00 98.38 558 VAL A O 1
ATOM 4511 N N . MET A 1 559 ? -19.845 -6.508 14.579 1.00 98.25 559 MET A N 1
ATOM 4512 C CA . MET A 1 559 ? -19.555 -7.720 15.343 1.00 98.25 559 MET A CA 1
ATOM 4513 C C . MET A 1 559 ? -18.049 -7.959 15.404 1.00 98.25 559 MET A C 1
ATOM 4515 O O . MET A 1 559 ? -17.433 -8.198 14.373 1.00 98.25 559 MET A O 1
ATOM 4519 N N . LEU A 1 560 ? -17.474 -7.978 16.605 1.00 98.50 560 LEU A N 1
ATOM 4520 C CA . LEU A 1 560 ? -16.116 -8.467 16.836 1.00 98.50 560 LEU A CA 1
ATOM 4521 C C . LEU A 1 560 ? -16.157 -9.971 17.112 1.00 98.50 560 LEU A C 1
ATOM 4523 O O . LEU A 1 560 ? -16.904 -10.419 17.987 1.00 98.50 560 LEU A O 1
ATOM 4527 N N . ARG A 1 561 ? -15.321 -10.745 16.420 1.00 97.94 561 ARG A N 1
ATOM 4528 C CA . ARG A 1 561 ? -15.081 -12.166 16.696 1.00 97.94 561 ARG A CA 1
ATOM 4529 C C . ARG A 1 561 ? -13.588 -12.427 16.748 1.00 97.94 561 ARG A C 1
ATOM 4531 O O . ARG A 1 561 ? -12.909 -12.166 15.769 1.00 97.94 561 ARG A O 1
ATOM 4538 N N . CYS A 1 562 ? -13.090 -12.961 17.857 1.00 97.25 562 CYS A N 1
ATOM 4539 C CA . CYS A 1 562 ? -11.692 -13.360 18.003 1.00 97.25 562 CYS A CA 1
ATOM 4540 C C . CYS A 1 562 ? -11.581 -14.880 18.043 1.00 97.25 562 CYS A C 1
ATOM 4542 O O . CYS A 1 562 ? -12.320 -15.539 18.783 1.00 97.25 562 CYS A O 1
ATOM 4544 N N . TYR A 1 563 ? -10.656 -15.420 17.259 1.00 96.44 563 TYR A N 1
ATOM 4545 C CA . TYR A 1 563 ? -10.424 -16.849 17.125 1.00 96.44 563 TYR A CA 1
ATOM 4546 C C . TYR A 1 563 ? -8.986 -17.195 17.487 1.00 96.44 563 TYR A C 1
ATOM 4548 O O . TYR A 1 563 ? -8.065 -16.432 17.210 1.00 96.44 563 TYR A O 1
ATOM 4556 N N . ASP A 1 564 ? -8.802 -18.390 18.030 1.00 95.81 564 ASP A N 1
ATOM 4557 C CA . ASP A 1 564 ? -7.505 -19.058 18.089 1.00 95.81 564 ASP A CA 1
ATOM 4558 C C . ASP A 1 564 ? -7.092 -19.467 16.663 1.00 95.81 564 ASP A C 1
ATOM 4560 O O . ASP A 1 564 ? -7.817 -20.201 15.986 1.00 95.81 564 ASP A O 1
ATOM 4564 N N . ALA A 1 565 ? -5.946 -18.985 16.187 1.00 95.50 565 ALA A N 1
ATOM 4565 C CA . ALA A 1 565 ? -5.458 -19.222 14.832 1.00 95.50 565 ALA A CA 1
ATOM 4566 C C . ALA A 1 565 ? -4.995 -20.671 14.602 1.00 95.50 565 ALA A C 1
ATOM 4568 O O . ALA A 1 565 ? -5.091 -21.171 13.477 1.00 95.50 565 ALA A O 1
ATOM 4569 N N . ASP A 1 566 ? -4.555 -21.376 15.642 1.00 94.31 566 ASP A N 1
ATOM 4570 C CA . ASP A 1 566 ? -4.115 -22.767 15.536 1.00 94.31 566 ASP A CA 1
ATOM 4571 C C . ASP A 1 566 ? -5.320 -23.705 15.435 1.00 94.31 566 ASP A C 1
ATOM 4573 O O . ASP A 1 566 ? -5.377 -24.581 14.568 1.00 94.31 566 ASP A O 1
ATOM 4577 N N . THR A 1 567 ? -6.322 -23.501 16.293 1.00 95.50 567 THR A N 1
ATOM 4578 C CA . THR A 1 567 ? -7.477 -24.410 16.398 1.00 95.50 567 THR A CA 1
ATOM 4579 C C . THR A 1 567 ? -8.716 -23.949 15.635 1.00 95.50 567 THR A C 1
ATOM 4581 O O . THR A 1 567 ? -9.659 -24.728 15.472 1.00 95.50 567 THR A O 1
ATOM 4584 N N . ASN A 1 568 ? -8.725 -22.700 15.167 1.00 93.81 568 ASN A N 1
ATOM 4585 C CA . ASN A 1 568 ? -9.869 -22.008 14.574 1.00 93.81 568 ASN A CA 1
ATOM 4586 C C . ASN A 1 568 ? -11.106 -21.934 15.493 1.00 93.81 568 ASN A C 1
ATOM 4588 O O . ASN A 1 568 ? -12.246 -21.839 15.030 1.00 93.81 568 ASN A O 1
ATOM 4592 N N . LYS A 1 569 ? -10.906 -22.025 16.813 1.00 96.00 569 LYS A N 1
ATOM 4593 C CA . LYS A 1 569 ? -11.990 -21.943 17.798 1.00 96.00 569 LYS A CA 1
ATOM 4594 C C . LYS A 1 569 ? -12.277 -20.494 18.161 1.00 96.00 569 LYS A C 1
ATOM 4596 O O . LYS A 1 569 ? -11.362 -19.725 18.434 1.00 96.00 569 LYS A O 1
ATOM 4601 N N . LEU A 1 570 ? -13.561 -20.148 18.221 1.00 96.44 570 LEU A N 1
ATOM 4602 C CA . LEU A 1 570 ? -14.028 -18.844 18.684 1.00 96.44 570 LEU A CA 1
ATOM 4603 C C . LEU A 1 570 ? -13.726 -18.673 20.181 1.00 96.44 570 LEU A C 1
ATOM 4605 O O . LEU A 1 570 ? -14.183 -19.474 20.998 1.00 96.44 570 LEU A O 1
ATOM 4609 N N . ALA A 1 571 ? -12.989 -17.622 20.528 1.00 94.31 571 ALA A N 1
ATOM 4610 C CA . ALA A 1 571 ? -12.616 -17.271 21.898 1.00 94.31 571 ALA A CA 1
ATOM 4611 C C . ALA A 1 571 ? -13.443 -16.096 22.448 1.00 94.31 571 ALA A C 1
ATOM 4613 O O . ALA A 1 571 ? -13.763 -16.061 23.635 1.00 94.31 571 ALA A O 1
ATOM 4614 N N . LEU A 1 572 ? -13.825 -15.150 21.587 1.00 95.88 572 LEU A N 1
ATOM 4615 C CA . LEU A 1 572 ? -14.625 -13.979 21.947 1.00 95.88 572 LEU A CA 1
ATOM 4616 C C . LEU A 1 572 ? -15.582 -13.640 20.808 1.00 95.88 572 LEU A C 1
ATOM 4618 O O . LEU A 1 572 ? -15.188 -13.660 19.647 1.00 95.88 572 LEU A O 1
ATOM 4622 N N . SER A 1 573 ? -16.822 -13.284 21.143 1.00 97.25 573 SER A N 1
ATOM 4623 C CA . SER A 1 573 ? -17.769 -12.659 20.216 1.00 97.25 573 SER A CA 1
ATOM 4624 C C . SER A 1 573 ? -18.508 -11.538 20.932 1.00 97.25 573 SER A C 1
ATOM 4626 O O . SER A 1 573 ? -18.992 -11.742 22.046 1.00 97.25 573 SER A O 1
ATOM 4628 N N . TYR A 1 574 ? -18.612 -10.370 20.303 1.00 98.25 574 TYR A N 1
ATOM 4629 C CA . TYR A 1 574 ? -19.329 -9.232 20.868 1.00 98.25 574 TYR A CA 1
ATOM 4630 C C . TYR A 1 574 ? -19.959 -8.369 19.776 1.00 98.25 574 TYR A C 1
ATOM 4632 O O . TYR A 1 574 ? -19.312 -8.030 18.788 1.00 98.25 574 TYR A O 1
ATOM 4640 N N . ARG A 1 575 ? -21.224 -7.993 19.973 1.00 97.69 575 ARG A N 1
ATOM 4641 C CA . ARG A 1 575 ? -22.034 -7.237 19.013 1.00 97.69 575 ARG A CA 1
ATOM 4642 C C . ARG A 1 575 ? -22.339 -5.843 19.536 1.00 97.69 575 ARG A C 1
ATOM 4644 O O . ARG A 1 575 ? -22.708 -5.698 20.697 1.00 97.69 575 ARG A O 1
ATOM 4651 N N . VAL A 1 576 ? -22.298 -4.857 18.646 1.00 98.31 576 VAL A N 1
ATOM 4652 C CA . VAL A 1 576 ? -22.756 -3.486 18.892 1.00 98.31 576 VAL A CA 1
ATOM 4653 C C . VAL A 1 576 ? -23.741 -3.095 17.797 1.00 98.31 576 VAL A C 1
ATOM 4655 O O . VAL A 1 576 ? -23.381 -3.054 16.621 1.00 98.31 576 VAL A O 1
ATOM 4658 N N . ASN A 1 577 ? -24.996 -2.820 18.148 1.00 98.00 577 ASN A N 1
ATOM 4659 C CA . ASN A 1 577 ? -25.980 -2.389 17.155 1.00 98.00 577 ASN A CA 1
ATOM 4660 C C . ASN A 1 577 ? -25.769 -0.923 16.777 1.00 98.00 577 ASN A C 1
ATOM 4662 O O . ASN A 1 577 ? -25.428 -0.102 17.626 1.00 98.00 577 ASN A O 1
ATOM 4666 N N . PHE A 1 578 ? -26.064 -0.552 15.529 1.00 97.19 578 PHE A N 1
ATOM 4667 C CA . PHE A 1 578 ? -25.921 0.842 15.084 1.00 97.19 578 PHE A CA 1
ATOM 4668 C C . PHE A 1 578 ? -26.781 1.806 15.912 1.00 97.19 578 PHE A C 1
ATOM 4670 O O . PHE A 1 578 ? -26.370 2.931 16.176 1.00 97.19 578 PHE A O 1
ATOM 4677 N N . SER A 1 579 ? -27.945 1.352 16.384 1.00 95.81 579 SER A N 1
ATOM 4678 C CA . SER A 1 579 ? -28.827 2.130 17.262 1.00 95.81 579 SER A CA 1
ATOM 4679 C C . SER A 1 579 ? -28.226 2.435 18.640 1.00 95.81 579 SER A C 1
ATOM 4681 O O . SER A 1 579 ? -28.724 3.319 19.328 1.00 95.81 579 SER A O 1
ATOM 4683 N N . GLU A 1 580 ? -27.197 1.700 19.073 1.00 97.12 580 GLU A N 1
ATOM 4684 C CA . GLU A 1 580 ? -26.476 1.962 20.329 1.00 97.12 580 GLU A CA 1
ATOM 4685 C C . GLU A 1 580 ? -25.400 3.043 20.167 1.00 97.12 580 GLU A C 1
ATOM 4687 O O . GLU A 1 580 ? -24.943 3.599 21.162 1.00 97.12 580 GLU A O 1
ATOM 4692 N N . LEU A 1 581 ? -25.017 3.360 18.926 1.00 97.06 581 LEU A N 1
ATOM 4693 C CA . LEU A 1 581 ? -23.949 4.302 18.584 1.00 97.06 581 LEU A CA 1
ATOM 4694 C C . LEU A 1 581 ? -24.487 5.672 18.147 1.00 97.06 581 LEU A C 1
ATOM 4696 O O . LEU A 1 581 ? -23.844 6.393 17.384 1.00 97.06 581 LEU A O 1
ATOM 4700 N N . GLN A 1 582 ? -25.691 6.012 18.602 1.00 94.00 582 GLN A N 1
ATOM 4701 C CA . GLN A 1 582 ? -26.398 7.246 18.276 1.00 94.00 582 GLN A CA 1
ATOM 4702 C C . GLN A 1 582 ? -26.827 7.949 19.555 1.00 94.00 582 GLN A C 1
ATOM 4704 O O . GLN A 1 582 ? -27.175 7.315 20.555 1.00 94.00 582 GLN A O 1
ATOM 4709 N N . ARG A 1 583 ? -26.844 9.279 19.533 1.00 87.19 583 ARG A N 1
ATOM 4710 C CA . ARG A 1 583 ? -27.292 10.068 20.677 1.00 87.19 583 ARG A CA 1
ATOM 4711 C C . ARG A 1 583 ? -28.787 9.900 20.863 1.00 87.19 583 ARG A C 1
ATOM 4713 O O . ARG A 1 583 ? -29.583 9.961 19.926 1.00 87.19 583 ARG A O 1
ATOM 4720 N N . VAL A 1 584 ? -29.196 9.779 22.118 1.00 75.94 584 VAL A N 1
ATOM 4721 C CA . VAL A 1 584 ? -30.616 9.796 22.460 1.00 75.94 584 VAL A CA 1
ATOM 4722 C C . VAL A 1 584 ? -31.157 11.199 22.174 1.00 75.94 584 VAL A C 1
ATOM 4724 O O . VAL A 1 584 ? -30.795 12.152 22.866 1.00 75.94 584 VAL A O 1
ATOM 4727 N N . GLN A 1 585 ? -32.034 11.350 21.173 1.00 59.12 585 GLN A N 1
ATOM 4728 C CA . GLN A 1 585 ? -32.717 12.624 20.932 1.00 59.12 585 GLN A CA 1
ATOM 4729 C C . GLN A 1 585 ? -33.468 13.044 22.202 1.00 59.12 585 GLN A C 1
ATOM 4731 O O . GLN A 1 585 ? -34.452 12.412 22.603 1.00 59.12 585 GLN A O 1
ATOM 4736 N N . GLN A 1 586 ? -33.034 14.136 22.837 1.00 50.53 586 GLN A N 1
ATOM 4737 C CA . GLN A 1 586 ? -33.832 14.775 23.874 1.00 50.53 586 GLN A CA 1
ATOM 4738 C C . GLN A 1 586 ? -35.107 15.297 23.210 1.00 50.53 586 GLN A C 1
ATOM 4740 O O . GLN A 1 586 ? -35.078 16.267 22.451 1.00 50.53 586 GLN A O 1
ATOM 4745 N N . ARG A 1 587 ? -36.245 14.641 23.468 1.00 43.78 587 ARG A N 1
ATOM 4746 C CA . ARG A 1 587 ? -37.557 15.170 23.082 1.00 43.78 587 ARG A CA 1
ATOM 4747 C C . ARG A 1 587 ? -37.663 16.586 23.647 1.00 43.78 587 ARG A C 1
ATOM 4749 O O . ARG A 1 587 ? -37.712 16.746 24.867 1.00 43.78 587 ARG A O 1
ATOM 4756 N N . LYS A 1 588 ? -37.708 17.605 22.777 1.00 38.59 588 LYS A N 1
ATOM 4757 C CA . LYS A 1 588 ? -38.085 18.965 23.189 1.00 38.59 588 LYS A CA 1
ATOM 4758 C C . LYS A 1 588 ? -39.390 18.847 23.985 1.00 38.59 588 LYS A C 1
ATOM 4760 O O . LYS A 1 588 ? -40.306 18.173 23.500 1.00 38.59 588 LYS A O 1
ATOM 4765 N N . PRO A 1 589 ? -39.494 19.432 25.190 1.00 41.56 589 PRO A N 1
ATOM 4766 C CA . PRO A 1 589 ? -40.738 19.390 25.935 1.00 41.56 589 PRO A CA 1
ATOM 4767 C C . PRO A 1 589 ? -41.818 20.009 25.052 1.00 41.56 589 PRO A C 1
ATOM 4769 O O . PRO A 1 589 ? -41.717 21.165 24.643 1.00 41.56 589 PRO A O 1
ATOM 4772 N N . VAL A 1 590 ? -42.818 19.199 24.708 1.00 45.44 590 VAL A N 1
ATOM 4773 C CA . VAL A 1 590 ? -44.031 19.658 24.039 1.00 45.44 590 VAL A CA 1
ATOM 4774 C C . VAL A 1 590 ? -44.597 20.755 24.930 1.00 45.44 590 VAL A C 1
ATOM 4776 O O . VAL A 1 590 ? -44.991 20.481 26.067 1.00 45.44 590 VAL A O 1
ATOM 4779 N N . GLY A 1 591 ? -44.548 21.999 24.450 1.00 48.91 591 GLY A N 1
ATOM 4780 C CA . GLY A 1 591 ? -45.114 23.142 25.151 1.00 48.91 591 GLY A CA 1
ATOM 4781 C C . GLY A 1 591 ? -46.537 22.797 25.572 1.00 48.91 591 GLY A C 1
ATOM 4782 O O . GLY A 1 591 ? -47.369 22.421 24.745 1.00 48.91 591 GLY A O 1
ATOM 4783 N N . LYS A 1 592 ? -46.799 22.834 26.880 1.00 47.66 592 LYS A N 1
ATOM 4784 C CA . LYS A 1 592 ? -48.155 22.690 27.398 1.00 47.66 592 LYS A CA 1
ATOM 4785 C C . LYS A 1 592 ? -48.955 23.917 26.957 1.00 47.66 592 LYS A C 1
ATOM 4787 O O . LYS A 1 592 ? -48.729 24.977 27.519 1.00 47.66 592 LYS A O 1
ATOM 4792 N N . LYS A 1 593 ? -49.866 23.659 26.011 1.00 45.38 593 LYS A N 1
ATOM 4793 C CA . LYS A 1 593 ? -51.095 24.379 25.625 1.00 45.38 593 LYS A CA 1
ATOM 4794 C C . LYS A 1 593 ? -51.011 25.878 25.369 1.00 45.38 593 LYS A C 1
ATOM 4796 O O . LYS A 1 593 ? -50.802 26.641 26.332 1.00 45.38 593 LYS A O 1
#

Secondary structure (DSSP, 8-state):
---------------------PPPPPEEEEEETTGGGSSSTTHHHHHTTEEEEEEEEEEETTEEEE-SSTTGGGG-PPBHIIIIIHHHHHHHHHTTSSSSTTS-S-EEEEEEE-S-HHHHHHHHHHHHHTTGGGB-EEETTEEE--SEEEEEEES--HHHHHT-TT---EEEE-GGGTT--S-TTTS-EEEEEHHHH----SSSSPPHHHHHHHHHHHHHHHHTT-EEEEES---SHHHHHHHHHTT-SEEEES-HHHHHHHHHHHHHHHS-----SS--EEEEE----TTS--THHHHHHHH--SEEEEES-SS----SS-HHHHHHHHHHHHT-HHHHHHHHHS-EEEE--HHHHTSTT--TT-TTHHHHHHHHHHHTT-TTTS-TT-SSS-EEEEES-GGG-EEEEE--SSTTPPSS-TT--SS-HHHHHHHHHHHTS--SEEEEEESSBSSS-TTSSS-BGGGSHHHHHHHHHHHHHTT--SEEEEE-SSSSEEEEEETTTTSS-EEEEEE--SS---PPPP-TTB-S--B--SSEEEEEEEE-S--SS--SEEEEEEEETTT--EEEEEEEEGGGSS-----------

pLDDT: mean 90.35, std 15.23, range [28.3, 98.88]

Sequence (593 aa):
MRFVLVIGFFCVLLSPLCKAQSTPGVVERGHAHNDYRHDRPFWDAYDHGFCSIEVDIYRSNDKLLVAHDVAELLQHPGTLQELYLDPLREVVGKNGGRVYPNGPETITLLIDIKNDGRDVFPLLKETLAQYKDMLCCVENDAYQKRAVQVVISGDRPKELIGNDPDRLMSIDGRMSDLESELSPELMPLISDRWSSHFKWRGEGEMPDSERQKLQDFVATAHASGRKVRLWATPESTAVWSELLAADVDMINTDQLENLKTFLANAANSTAETEIPDTVTRIGMIGCHRQDRPAPAFNRYYESSPDVMVWMGDNVYADTKNDITFIEKCYQRMASQVAFEKLRESIPFVVTWDDHDYGLNNAGKNYPLKDESRKLFRKFWEMEEFIPEDRDGIYHARYFGSGETRLQMIMLDTRYNRDDEGDASDTLGENQWTWLESELRKPAKIRLIASGYQVLLDRDQKFETWSKFPAAKKRLFDLIQMCEAEGVIFLAGDQHYGEVSRLPKALGYDAVEFMFAGINQEEQHVFNSHRVSPVAHALNSYPLIDIQWQPSEIDPPHVMLRCYDADTNKLALSYRVNFSELQRVQQRKPVGKK

Organism: NCBI:txid980251

Radius of gyration: 32.14 Å; chains: 1; bounding box: 88×100×91 Å

InterPro domains:
  IPR017946 PLC-like phosphodiesterase, TIM beta/alpha-barrel domain superfamily [G3DSA:3.20.20.190] (41-267)
  IPR017946 PLC-like phosphodiesterase, TIM beta/alpha-barrel domain superfamily [SSF51695] (31-260)
  IPR018946 PhoD-like phosphatase, metallophosphatase domain [PF09423] (296-524)
  IPR018946 PhoD-like phosphatase, metallophosphatase domain [cd07389] (281-520)
  IPR029052 Metallo-dependent phosphatase-like [SSF56300] (286-502)
  IPR038607 PhoD-like superfamily [G3DSA:3.60.21.70] (278-555)
  IPR039559 Altered inheritance of mitochondria protein 6, PI-PLC-like catalytic domain [cd08577] (29-254)

Foldseek 3Di:
DDDDDDDDDDPDPDDPPPPPDPFADADQQAAQPCQVPDPQQPVVCRNLRYQHYEFEWDDDPLFTFTDDDPVVVVVVGDGCCVRPLVVQVVCCVVCVFANGVPDDQEGEYEYEYADDQVVVVVSVVVVCVVVQSAAFWQDPNDTDRTHYAYEYHHPHPLVVQLPDNTHRHAYEAELVCLVPPDACSRHQEYEDECVVQADDQLPPDGPPVSLVVLLVSQVSCVVRNHAYDYPPHHPDLSRVVSCVVSPHRHYYDNDSVVVSVSSVVVVLVVPPLPLALFFFKEWEAAQDALVDDQLQLVVCVVVPGQAYEYQACLYQAADQDDLVSLVVRLVSNCPDPSSVVSPSRHYYDYDHDARLCHHPPAAQPRPCNLVSQVSVCVSNVPPVQQPSPHQGDWDKDWGHDDLRIEIETHAGQGNHWDDFDQQTARGDPVRLVVVLVSLLDDGLAYEYRHAAEAQFDPPDPDDYCNSHNVNSLSVLVSNLVSQRFNYAYEYEDAQKWFKFWAQCSNLFIHIYTYHYAQQQFDDDDDGPRTDWAMGGANHKIKMWGWDSCDDPPGATWIKIWMARSVVRDTRIIDIDHSVRRHHDPDPDPPPDD